Protein AF-A0A973A1K6-F1 (afdb_monomer)

Foldseek 3Di:
DDPAFDEAEPAEAAALEAGNHYEYEPHLEYEENAYHPDHDYAYYQWYWYWFDFPQWTKTDIFGVPFDQQDALVRQGDGLNHRVVVLCVLLVHDQVLFAPPPDDSNRHGQQRGQQIFIGRDNVCSRLQSCSNPSNPDDPVSSVCSSPGRTGGNNVCVVRTPPVVSVLSRLAVVLVVCLVCVLVCLPLPHLQFLVNLLSNCVSYVVLSSLLSLLVSLVVLCVPQPFWLSLLSNLLSLLSSLSSLLVNQDDQPVNLVVHDPVSQVVCVVLVQHSDDGSNVSSVVSNVSSLLSQLVLLLVVADDDQEAFAFPDDQPKKKKKFWAFKFWLFFFPCQFPPNCQSAWGKTWMFGKDFPPHRQKMKMKHFDAALWEKEAEPVVRDIDIGFWQVLLLCLQPPPRDPSLLSLLVCSVRLHCDVSHDPNPDTSSNSSVRRPGYMYMYIGGNFDPQQLRLRSLLNSLRSNQSSCVRRVDHDDPLNSLSNSQSSCSSNVVRGGSCGNCNTQAFATWMWIFGHRSRTDIDIDHFACQLPFCVNQVNQKWKKAQPQNDDLPCLSSQLVSCVSSSVVQLVVLSVVRNVLSVQLRVCRNVVPLLSNALSSQVSQVSLCSSPVSLEDPLRVVVCVVLVVFASHKHRRHNHPGHMIMGRGPGSVSSVVVQVVCVVPPSDPVIHTIDMGGGNHHMDMDID

Secondary structure (DSSP, 8-state):
--TT-EEE-SS-EEES-EESSEEEE-SS-EEES-EE-S-EEE-TTEEEEEEE-SS-EEEEEEETT--TT--GGGT-EETTEEHHHHHHHTT--GGGTS-TT--TTT-STTT---EEEES-GGGGGGGGGGGSGGG--HHHHHHHHHS-EE-HHHHHHH--HHHHHHHHHHHHHHHHHHHHHHHTSTT----HHHHHHHHHTS-HHHHHHHHHHHHHHHHHH-TTSGGGGHHHHHHHHHHHHHHHHT---TTTTTTS-HHHHHHHHHTT--S-S-HHHHHHHHHHHHHHHHHHHHHTTS----S-------TT--EEEEE-EEEEEE-TTTTSTTHHHHH-EEEEEEEEEETTB--EEEEEEEESSSSEEEEETTTTEEEEE-SHHHHHGGGSTT-TTHHHHHHHHHTT-S--TTTS-TT--HHHHHHHHTSEEEEEEEE-S-TT-SS-HHHHHHHHHHHHHHHHTT----HHHHHHHHHHHHHHTT----SHHHHHHHS-SEEEEEE-SSSS--EEEEEE--TTT-TTTTTT-EEEEE-------TTHHHHHHHHHHTT-HHHHHHHHHHHHHHHHHHHHHHHT-HHHHHHHHHHHHHHHHHH-GGG--HHHHHHHHHHGGGEEEEEE-TTSSSSEEEEEESSHHHHHHHHHHHHHS-SSTT-EEE-EEE-S---EEEE-

Radius of gyration: 34.93 Å; Cα contacts (8 Å, |Δi|>4): 1432; chains: 1; bounding box: 78×46×103 Å

pLDDT: mean 91.59, std 6.9, range [56.56, 98.69]

Solvent-accessible surface area (backbone atoms only — not comparable to full-atom values): 34572 Å² total; per-residue (Å²): 105,45,98,69,23,43,79,44,70,55,70,60,49,78,43,60,50,49,30,48,18,43,40,38,39,66,22,54,23,38,40,30,47,44,65,32,81,52,77,45,76,44,61,59,31,35,28,41,39,40,44,38,32,94,78,35,30,38,46,40,76,36,20,72,82,36,51,44,82,35,28,63,94,76,64,20,32,46,39,74,33,49,37,68,57,45,30,51,55,52,75,48,60,68,74,76,33,35,63,88,89,57,51,83,89,62,46,21,51,32,54,26,30,76,27,40,58,40,79,53,67,88,58,54,74,77,55,60,49,66,66,46,44,85,77,50,50,74,65,57,39,50,50,56,72,73,43,58,51,38,14,57,54,55,45,73,73,55,47,32,59,69,60,48,55,51,49,36,44,43,54,54,42,54,53,45,64,78,36,44,71,64,41,52,37,88,91,40,71,64,20,19,67,58,50,37,57,45,45,76,57,47,66,44,54,63,49,52,37,51,53,49,46,44,33,56,55,38,60,78,76,11,82,98,46,75,52,50,52,36,31,25,26,47,36,26,17,50,14,57,22,41,50,74,65,69,54,77,35,79,75,35,54,78,72,37,56,68,70,49,52,54,48,29,48,75,74,74,54,52,74,54,70,58,34,56,62,43,17,53,50,31,33,50,48,15,53,52,49,49,34,49,61,47,39,76,72,38,75,83,67,80,58,70,55,44,59,66,68,56,88,85,41,36,33,43,14,34,20,22,35,23,48,60,60,22,9,80,70,23,38,21,58,64,55,16,32,73,71,12,26,28,32,26,29,28,7,27,17,47,76,87,34,58,35,32,38,30,36,38,37,65,36,84,61,48,35,40,34,45,34,34,64,74,75,74,45,73,52,77,42,68,44,54,66,75,41,65,39,29,70,45,94,82,42,78,62,22,70,61,32,41,43,43,33,65,65,56,70,47,93,44,70,82,51,38,63,96,79,70,48,43,39,57,53,20,53,65,24,72,23,7,43,39,40,38,37,37,56,78,59,69,79,66,34,30,33,35,62,68,46,29,46,43,42,31,47,43,50,39,56,38,42,39,51,70,42,81,75,51,69,62,58,42,51,45,40,37,46,26,47,31,36,66,55,70,67,53,62,44,54,59,34,35,50,16,8,47,40,36,29,31,28,42,37,36,27,56,56,32,80,68,69,58,71,46,78,45,80,47,59,47,53,71,72,23,30,89,67,41,64,41,18,44,46,44,35,36,53,54,38,69,46,71,41,77,61,51,65,60,52,48,47,47,37,54,46,21,37,36,65,69,51,53,55,40,48,52,51,32,31,54,48,14,56,54,41,53,52,24,42,68,69,62,38,62,60,63,32,12,41,46,24,27,49,40,35,54,45,47,37,70,54,37,67,58,30,51,47,73,71,55,51,53,49,50,63,71,48,47,88,37,32,50,20,38,30,61,20,60,77,24,34,32,13,27,33,44,37,27,29,74,36,45,70,36,30,54,52,49,48,56,49,44,72,75,60,45,90,39,98,67,28,44,78,54,60,57,40,62,22,81,54,24,53,44,77,44,82,83

Mean predicted aligned error: 8.94 Å

Nearest PDB structures (foldseek):
  5yys-assembly1_A  TM=7.068E-01  e=2.726E-28  Bacteroides fragilis
  4usk-assembly1_B  TM=8.714E-01  e=7.644E-20  Burkholderia pseudomallei K96243
  4usm-assembly1_B  TM=8.709E-01  e=8.426E-20  Burkholderia pseudomallei K96243
  1vis-assembly1_A  TM=7.663E-01  e=1.845E-15  Methanocaldococcus jannaschii
  1s4e-assembly1_A  TM=7.268E-01  e=9.825E-12  Pyrococcus furiosus

Sequence (680 aa):
ITDTGQIQGTTSLVEGCCIQDTLTLAGDNVVAGLDVTHPMHLPKAICLDVTPGQDRFYVRIYSSQDKLNDRPDQGATFCGIPVLDWLRHCKASGDMVWDSAQTAETQTLWTARLFPAVSAQTVIHTWLWMADPASATAQQIQQWHNAERFSSCEISALADHPAFHARRTQLRSLSVIQSLPELFRNNSDFSANDLIHVIRHTDSAAMISAVLDAARISQDHAQNTLGALILPRILHTLGTALKTCQLDLANMTAQLAPATRDWTRQINLPLAGPVTDWADRACARAFDVAGDVIISGGLEHTKPPKCVLRSDEIIWARAPARFDTGGGWTDTPPYALEHGGCVVNTAVNLNGQAPIQAYLRVIKAPVIRLTSIDLGSRIEITCLADLCDYREATSEYGLAKAALALSGFSPDPRIWPANVTLEAMLTHFGGGIELTTLAAIPKGSGLGTSSIMGAVILSAIQRAFGKTLTQKELFHAVLCLEQLLTTGGGWQDQIGGAVGGVKIVTAEPGLVPSPTIHYLPSDLLEPALNQGCTLLYYTGITRLAKNILAQVVGRYFSRDRQSLATLERIGQTALQIADTLSRKDLKAFGELVGTAWELNKQLDPNSTNPEVEALFERVSPHIYGGKLLGAGGGGFMLMVCKSPAHAQRLKAELDGTPTNDRARFFDYSVSPRGLTVTVC

Structure (mmCIF, N/CA/C/O backbone):
data_AF-A0A973A1K6-F1
#
_entry.id   AF-A0A973A1K6-F1
#
loop_
_atom_site.group_PDB
_atom_site.id
_atom_site.type_symbol
_atom_site.label_atom_id
_atom_site.label_alt_id
_atom_site.label_comp_id
_atom_site.label_asym_id
_atom_site.label_entity_id
_atom_site.label_seq_id
_atom_site.pdbx_PDB_ins_code
_atom_site.Cartn_x
_atom_site.Cartn_y
_atom_site.Cartn_z
_atom_site.occupancy
_atom_site.B_iso_or_equiv
_atom_site.auth_seq_id
_atom_site.auth_comp_id
_atom_site.auth_asym_id
_atom_site.auth_atom_id
_atom_site.pdbx_PDB_model_num
ATOM 1 N N . ILE A 1 1 ? -0.540 0.374 35.612 1.00 80.44 1 ILE A N 1
ATOM 2 C CA . ILE A 1 1 ? 0.131 -0.439 36.653 1.00 80.44 1 ILE A CA 1
ATOM 3 C C . ILE A 1 1 ? 1.616 -0.185 36.460 1.00 80.44 1 ILE A C 1
ATOM 5 O O . ILE A 1 1 ? 2.035 -0.218 35.311 1.00 80.44 1 ILE A O 1
ATOM 9 N N . THR A 1 2 ? 2.360 0.198 37.496 1.00 79.81 2 THR A N 1
ATOM 10 C CA . THR A 1 2 ? 3.822 0.365 37.395 1.00 79.81 2 THR A CA 1
ATOM 11 C C . THR A 1 2 ? 4.516 -0.994 37.483 1.00 79.81 2 THR A C 1
ATOM 13 O O . THR A 1 2 ? 3.871 -1.985 37.809 1.00 79.81 2 THR A O 1
ATOM 16 N N . ASP A 1 3 ? 5.828 -1.049 37.259 1.00 76.31 3 ASP A N 1
ATOM 17 C CA . ASP A 1 3 ? 6.599 -2.306 37.279 1.00 76.31 3 ASP A CA 1
ATOM 18 C C . ASP A 1 3 ? 6.512 -3.074 38.612 1.00 76.31 3 ASP A C 1
ATOM 20 O O . ASP A 1 3 ? 6.679 -4.290 38.651 1.00 76.31 3 ASP A O 1
ATOM 24 N N . THR A 1 4 ? 6.237 -2.367 39.709 1.00 82.88 4 THR A N 1
ATOM 25 C CA . THR A 1 4 ? 6.074 -2.918 41.064 1.00 82.88 4 THR A CA 1
ATOM 26 C C . THR A 1 4 ? 4.620 -3.214 41.436 1.00 82.88 4 THR A C 1
ATOM 28 O O . THR A 1 4 ? 4.368 -3.857 42.451 1.00 82.88 4 THR A O 1
ATOM 31 N N . GLY A 1 5 ? 3.657 -2.728 40.650 1.00 87.31 5 GLY A N 1
ATOM 32 C CA . GLY A 1 5 ? 2.237 -2.876 40.935 1.00 87.31 5 GLY A CA 1
ATOM 33 C C . GLY A 1 5 ? 1.680 -4.201 40.426 1.00 87.31 5 GLY A C 1
ATOM 34 O O . GLY A 1 5 ? 2.059 -4.688 39.362 1.00 87.31 5 GLY A O 1
ATOM 35 N N . GLN A 1 6 ? 0.709 -4.762 41.143 1.00 92.75 6 GLN A N 1
ATOM 36 C CA . GLN A 1 6 ? 0.010 -5.970 40.705 1.00 92.75 6 GLN A CA 1
ATOM 37 C C . GLN A 1 6 ? -1.459 -5.927 41.125 1.00 92.75 6 GLN A C 1
ATOM 39 O O . GLN A 1 6 ? -1.783 -5.507 42.230 1.00 92.75 6 GLN A O 1
ATOM 44 N N . ILE A 1 7 ? -2.353 -6.407 40.258 1.00 92.69 7 ILE A N 1
ATOM 45 C CA . ILE A 1 7 ? -3.748 -6.685 40.614 1.00 92.69 7 ILE A CA 1
ATOM 46 C C . ILE A 1 7 ? -3.916 -8.203 40.693 1.00 92.69 7 ILE A C 1
ATOM 48 O O . ILE A 1 7 ? -3.543 -8.918 39.763 1.00 92.69 7 ILE A O 1
ATOM 52 N N . GLN A 1 8 ? -4.466 -8.694 41.799 1.00 94.06 8 GLN A N 1
ATOM 53 C CA . GLN A 1 8 ? -4.762 -10.109 42.024 1.00 94.06 8 GLN A CA 1
ATOM 54 C C . GLN A 1 8 ? -6.272 -10.290 42.183 1.00 94.06 8 GLN A C 1
ATOM 56 O O . GLN A 1 8 ? -6.887 -9.588 42.979 1.00 94.06 8 GLN A O 1
ATOM 61 N N . GLY A 1 9 ? -6.869 -11.228 41.448 1.00 88.06 9 GLY A N 1
ATOM 62 C CA . GLY A 1 9 ? -8.308 -11.498 41.503 1.00 88.06 9 GLY A CA 1
ATOM 63 C C . GLY A 1 9 ? -8.905 -11.802 40.131 1.00 88.06 9 GLY A C 1
ATOM 64 O O . GLY A 1 9 ? -8.209 -11.792 39.116 1.00 88.06 9 GLY A O 1
ATOM 65 N N . THR A 1 10 ? -10.209 -12.072 40.099 1.00 81.75 10 THR A N 1
ATOM 66 C CA . THR A 1 10 ? -10.991 -12.228 38.860 1.00 81.75 10 THR A CA 1
ATOM 67 C C . THR A 1 10 ? -12.283 -11.412 38.954 1.00 81.75 10 THR A C 1
ATOM 69 O O . THR A 1 10 ? -12.611 -10.910 40.028 1.00 81.75 10 THR A O 1
ATOM 72 N N . THR A 1 11 ? -12.961 -11.201 37.819 1.00 88.56 11 THR A N 1
ATOM 73 C CA . THR A 1 11 ? -14.287 -10.548 37.742 1.00 88.56 11 THR A CA 1
ATOM 74 C C . THR A 1 11 ? -14.397 -9.209 38.484 1.00 88.56 11 THR A C 1
ATOM 76 O O . THR A 1 11 ? -15.298 -9.013 39.285 1.00 88.56 11 THR A O 1
ATOM 79 N N . SER A 1 12 ? -13.479 -8.271 38.242 1.00 93.44 12 SER A N 1
ATOM 80 C CA . SER A 1 12 ? -13.508 -6.941 38.874 1.00 93.44 12 SER A CA 1
ATOM 81 C C . SER A 1 12 ? -13.221 -5.828 37.864 1.00 93.44 12 SER A C 1
ATOM 83 O O . SER A 1 12 ? -12.508 -6.049 36.884 1.00 93.44 12 SER A O 1
ATOM 85 N N . LEU A 1 13 ? -13.764 -4.634 38.106 1.00 93.25 13 LEU A N 1
ATOM 86 C CA . LEU A 1 13 ? -13.545 -3.432 37.298 1.00 93.25 13 LEU A CA 1
ATOM 87 C C . LEU A 1 13 ? -12.577 -2.488 38.021 1.00 93.25 13 LEU A C 1
ATOM 89 O O . LEU A 1 13 ? -12.812 -2.128 39.171 1.00 93.25 13 LEU A O 1
ATOM 93 N N . VAL A 1 14 ? -11.512 -2.056 37.343 1.00 92.62 14 VAL A N 1
ATOM 94 C CA . VAL A 1 14 ? -10.548 -1.076 37.871 1.00 92.62 14 VAL A CA 1
ATOM 95 C C . VAL A 1 14 ? -10.384 0.057 36.866 1.00 92.62 14 VAL A C 1
ATOM 97 O O . VAL A 1 14 ? -10.056 -0.189 35.705 1.00 92.62 14 VAL A O 1
ATOM 100 N N . GLU A 1 15 ? -10.604 1.301 37.293 1.00 90.88 15 GLU A N 1
ATOM 101 C CA . GLU A 1 15 ? -10.645 2.455 36.394 1.00 90.88 15 GLU A CA 1
ATOM 102 C C . GLU A 1 15 ? -10.018 3.719 37.006 1.00 90.88 15 GLU A C 1
ATOM 104 O O . GLU A 1 15 ? -10.277 4.089 38.144 1.00 90.88 15 GLU A O 1
ATOM 109 N N . GLY A 1 16 ? -9.186 4.441 36.246 1.00 89.00 16 GLY A N 1
ATOM 110 C CA . GLY A 1 16 ? -8.599 5.706 36.722 1.00 89.00 16 GLY A CA 1
ATOM 111 C C . GLY A 1 16 ? -7.660 5.563 37.931 1.00 89.00 16 GLY A C 1
ATOM 112 O O . GLY A 1 16 ? -7.422 6.539 38.650 1.00 89.00 16 GLY A O 1
ATOM 113 N N . CYS A 1 17 ? -7.137 4.356 38.151 1.00 91.25 17 CYS A N 1
ATOM 114 C CA . CYS A 1 17 ? -6.250 4.021 39.259 1.00 91.25 17 CYS A CA 1
ATOM 115 C C . CYS A 1 17 ? -4.775 4.000 38.839 1.00 91.25 17 CYS A C 1
ATOM 117 O O . CYS A 1 17 ? -4.440 3.506 37.758 1.00 91.25 17 CYS A O 1
ATOM 119 N N . CYS A 1 18 ? -3.884 4.460 39.720 1.00 90.56 18 CYS A N 1
ATOM 120 C CA . CYS A 1 18 ? -2.451 4.195 39.609 1.00 90.56 18 CYS A CA 1
ATOM 121 C C . CYS A 1 18 ? -2.096 3.059 40.566 1.00 90.56 18 CYS A C 1
ATOM 123 O O . CYS A 1 18 ? -2.250 3.191 41.776 1.00 90.56 18 CYS A O 1
ATOM 125 N N . ILE A 1 19 ? -1.645 1.928 40.030 1.00 91.44 19 ILE A N 1
ATOM 126 C CA . ILE A 1 19 ? -1.308 0.750 40.834 1.00 91.44 19 ILE A CA 1
ATOM 127 C C . ILE A 1 19 ? 0.208 0.659 40.941 1.00 91.44 19 ILE A C 1
ATOM 129 O O . ILE A 1 19 ? 0.847 0.340 39.936 1.00 91.44 19 ILE A O 1
ATOM 133 N N . GLN A 1 20 ? 0.750 0.976 42.118 1.00 91.69 20 GLN A N 1
ATOM 134 C CA . GLN A 1 20 ? 2.184 0.933 42.424 1.00 91.69 20 GLN A CA 1
ATOM 135 C C . GLN A 1 20 ? 2.580 -0.237 43.332 1.00 91.69 20 GLN A C 1
ATOM 137 O O . GLN A 1 20 ? 3.756 -0.594 43.374 1.00 91.69 20 GLN A O 1
ATOM 142 N N . ASP A 1 21 ? 1.603 -0.848 44.002 1.00 92.25 21 ASP A N 1
ATOM 143 C CA . ASP A 1 21 ? 1.754 -2.022 44.865 1.00 92.25 21 ASP A CA 1
ATOM 144 C C . ASP A 1 21 ? 0.585 -3.011 44.638 1.00 92.25 21 ASP A C 1
ATOM 146 O O . ASP A 1 21 ? -0.177 -2.883 43.674 1.00 92.25 21 ASP A O 1
ATOM 150 N N . THR A 1 22 ? 0.446 -4.020 45.494 1.00 94.69 22 THR A N 1
ATOM 151 C CA . THR A 1 22 ? -0.507 -5.124 45.357 1.00 94.69 22 THR A CA 1
ATOM 152 C C . THR A 1 22 ? -1.935 -4.698 45.706 1.00 94.69 22 THR A C 1
ATOM 154 O O . THR A 1 22 ? -2.224 -4.309 46.835 1.00 94.69 22 THR A O 1
ATOM 157 N N . LEU A 1 23 ? -2.857 -4.847 44.756 1.00 95.56 23 LEU A N 1
ATOM 158 C CA . LEU A 1 23 ? -4.300 -4.728 44.958 1.00 95.56 23 LEU A CA 1
ATOM 159 C C . LEU A 1 23 ? -4.957 -6.109 44.829 1.00 95.56 23 LEU A C 1
ATOM 161 O O . LEU A 1 23 ? -5.078 -6.643 43.726 1.00 95.56 23 LEU A O 1
ATOM 165 N N . THR A 1 24 ? -5.400 -6.679 45.947 1.00 96.00 24 THR A N 1
ATOM 166 C CA . THR A 1 24 ? -6.106 -7.965 45.989 1.00 96.00 24 THR A CA 1
ATOM 167 C C . THR A 1 24 ? -7.618 -7.743 46.020 1.00 96.00 24 THR A C 1
ATOM 169 O O . THR A 1 24 ? -8.149 -7.112 46.933 1.00 96.00 24 THR A O 1
ATOM 172 N N . LEU A 1 25 ? -8.313 -8.280 45.020 1.00 96.31 25 LEU A N 1
ATOM 173 C CA . LEU A 1 25 ? -9.755 -8.164 44.819 1.00 96.31 25 LEU A CA 1
ATOM 174 C C . LEU A 1 25 ? -10.391 -9.554 44.926 1.00 96.31 25 LEU A C 1
ATOM 176 O O . LEU A 1 25 ? -10.074 -10.452 44.143 1.00 96.31 25 LEU A O 1
ATOM 180 N N . ALA A 1 26 ? -11.287 -9.741 45.895 1.00 94.56 26 ALA A N 1
ATOM 181 C CA . ALA A 1 26 ? -11.940 -11.029 46.139 1.00 94.56 26 ALA A CA 1
ATOM 182 C C . ALA A 1 26 ? -13.062 -11.373 45.129 1.00 94.56 26 ALA A C 1
ATOM 184 O O . ALA A 1 26 ? -13.631 -12.465 45.198 1.00 94.56 26 ALA A O 1
ATOM 185 N N . GLY A 1 27 ? -13.362 -10.476 44.183 1.00 94.06 27 GLY A N 1
ATOM 186 C CA . GLY A 1 27 ? -14.284 -10.685 43.065 1.00 94.06 27 GLY A CA 1
ATOM 187 C C . GLY A 1 27 ? -15.501 -9.766 43.116 1.00 94.06 27 GLY A C 1
ATOM 188 O O . GLY A 1 27 ? -15.923 -9.326 44.184 1.00 94.06 27 GLY A O 1
ATOM 189 N N . ASP A 1 28 ? -16.074 -9.477 41.950 1.00 93.69 28 ASP A N 1
ATOM 190 C CA . ASP A 1 28 ? -17.207 -8.558 41.762 1.00 93.69 28 ASP A CA 1
ATOM 191 C C . ASP A 1 28 ? -16.933 -7.146 42.325 1.00 93.69 28 ASP A C 1
ATOM 193 O O . ASP A 1 28 ? -17.845 -6.421 42.721 1.00 93.69 28 ASP A O 1
ATOM 197 N N . ASN A 1 29 ? -15.655 -6.754 42.393 1.00 95.81 29 ASN A N 1
ATOM 198 C CA . ASN A 1 29 ? -15.228 -5.464 42.920 1.00 95.81 29 ASN A CA 1
ATOM 199 C C . ASN A 1 29 ? -15.268 -4.372 41.849 1.00 95.81 29 ASN A C 1
ATOM 201 O O . ASN A 1 29 ? -15.011 -4.625 40.670 1.00 95.81 29 ASN A O 1
ATOM 205 N N . VAL A 1 30 ? -15.485 -3.131 42.286 1.00 95.75 30 VAL A N 1
ATOM 206 C CA . VAL A 1 30 ? -15.300 -1.931 41.459 1.00 95.75 30 VAL A CA 1
ATOM 207 C C . VAL A 1 30 ? -14.333 -0.997 42.172 1.00 95.75 30 VAL A C 1
ATOM 209 O O . VAL A 1 30 ? -14.582 -0.620 43.311 1.00 95.75 30 VAL A O 1
ATOM 212 N N . VAL A 1 31 ? -13.233 -0.616 41.526 1.00 95.44 31 VAL A N 1
ATOM 213 C CA . VAL A 1 31 ? -12.258 0.332 42.083 1.00 95.44 31 VAL A CA 1
ATOM 214 C C . VAL A 1 31 ? -12.056 1.487 41.114 1.00 95.44 31 VAL A C 1
ATOM 216 O O . VAL A 1 31 ? -11.665 1.266 39.969 1.00 95.44 31 VAL A O 1
ATOM 219 N N . ALA A 1 32 ? -12.307 2.715 41.568 1.00 95.00 32 ALA A N 1
ATOM 220 C CA . ALA A 1 32 ? -12.207 3.912 40.740 1.00 95.00 32 ALA A CA 1
ATOM 221 C C . ALA A 1 32 ? -11.358 5.011 41.395 1.00 95.00 32 ALA A C 1
ATOM 223 O O . ALA A 1 32 ? -11.506 5.300 42.579 1.00 95.00 32 ALA A O 1
ATOM 224 N N . GLY A 1 33 ? -10.474 5.646 40.619 1.00 92.81 33 GLY A N 1
ATOM 225 C CA . GLY A 1 33 ? -9.795 6.896 41.003 1.00 92.81 33 GLY A CA 1
ATOM 226 C C . GLY A 1 33 ? -8.657 6.790 42.023 1.00 92.81 33 GLY A C 1
ATOM 227 O O . GLY A 1 33 ? -8.113 7.818 42.422 1.00 92.81 33 GLY A O 1
ATOM 228 N N . LEU A 1 34 ? -8.283 5.576 42.423 1.00 93.06 34 LEU A N 1
ATOM 229 C CA . LEU A 1 34 ? -7.384 5.296 43.549 1.00 93.06 34 LEU A CA 1
ATOM 230 C C . LEU A 1 34 ? -5.898 5.152 43.167 1.00 93.06 34 LEU A C 1
ATOM 232 O O . LEU A 1 34 ? -5.564 4.472 42.198 1.00 93.06 34 LEU A O 1
ATOM 236 N N . ASP A 1 35 ? -5.008 5.714 43.980 1.00 92.44 35 ASP A N 1
ATOM 237 C CA . ASP A 1 35 ? -3.567 5.445 43.996 1.00 92.44 35 ASP A CA 1
ATOM 238 C C . ASP A 1 35 ? -3.242 4.343 45.019 1.00 92.44 35 ASP A C 1
ATOM 240 O O . ASP A 1 35 ? -3.376 4.527 46.229 1.00 92.44 35 ASP A O 1
ATOM 244 N N . VAL A 1 36 ? -2.807 3.179 44.534 1.00 92.06 36 VAL A N 1
ATOM 245 C CA . VAL A 1 36 ? -2.403 2.028 45.356 1.00 92.06 36 VAL A CA 1
ATOM 246 C C . VAL A 1 36 ? -0.897 2.091 45.572 1.00 92.06 36 VAL A C 1
ATOM 248 O O . VAL A 1 36 ? -0.130 1.636 44.728 1.00 92.06 36 VAL A O 1
ATOM 251 N N . THR A 1 37 ? -0.484 2.680 46.692 1.00 90.12 37 THR A N 1
ATOM 252 C CA . THR A 1 37 ? 0.931 2.869 47.074 1.00 90.12 37 THR A CA 1
ATOM 253 C C . THR A 1 37 ? 1.438 1.841 48.087 1.00 90.12 37 THR A C 1
ATOM 255 O O . THR A 1 37 ? 2.627 1.825 48.381 1.00 90.12 37 THR A O 1
ATOM 258 N N . HIS A 1 38 ? 0.539 1.022 48.636 1.00 89.56 38 HIS A N 1
ATOM 259 C CA . HIS A 1 38 ? 0.798 -0.025 49.626 1.00 89.56 38 HIS A CA 1
ATOM 260 C C . HIS A 1 38 ? -0.171 -1.194 49.373 1.00 89.56 38 HIS A C 1
ATOM 262 O O . HIS A 1 38 ? -1.203 -0.973 48.724 1.00 89.56 38 HIS A O 1
ATOM 268 N N . PRO A 1 39 ? 0.087 -2.405 49.904 1.00 92.00 39 PRO A N 1
ATOM 269 C CA . PRO A 1 39 ? -0.794 -3.547 49.696 1.00 92.00 39 PRO A CA 1
ATOM 270 C C . PRO A 1 39 ? -2.204 -3.294 50.243 1.00 92.00 39 PRO A C 1
ATOM 272 O O . PRO A 1 39 ? -2.370 -2.897 51.398 1.00 92.00 39 PRO A O 1
ATOM 275 N N . MET A 1 40 ? -3.228 -3.548 49.428 1.00 92.06 40 MET A N 1
ATOM 276 C CA . MET A 1 40 ? -4.634 -3.387 49.805 1.00 92.06 40 MET A CA 1
ATOM 277 C C . MET A 1 40 ? -5.466 -4.602 49.409 1.00 92.06 40 MET A C 1
ATOM 279 O O . MET A 1 40 ? -5.269 -5.187 48.346 1.00 92.06 40 MET A O 1
ATOM 283 N N . HIS A 1 41 ? -6.433 -4.948 50.257 1.00 93.38 41 HIS A N 1
ATOM 284 C CA . HIS A 1 41 ? -7.365 -6.049 50.041 1.00 93.38 41 HIS A CA 1
ATOM 285 C C . HIS A 1 41 ? -8.808 -5.544 50.126 1.00 93.38 41 HIS A C 1
ATOM 287 O O . HIS A 1 41 ? -9.188 -4.935 51.128 1.00 93.38 41 HIS A O 1
ATOM 293 N N . LEU A 1 42 ? -9.616 -5.831 49.103 1.00 94.19 42 LEU A N 1
ATOM 294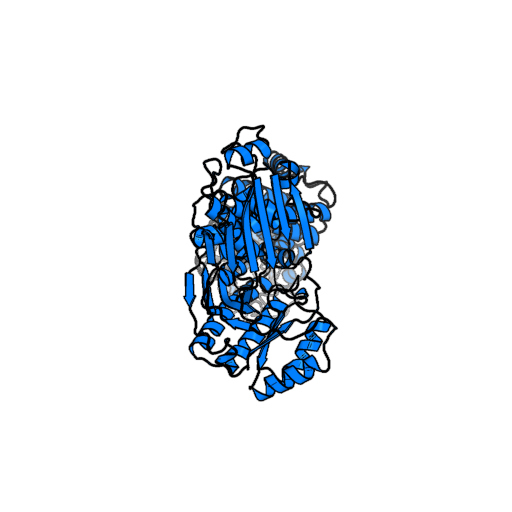 C CA . LEU A 1 42 ? -11.049 -5.537 49.092 1.00 94.19 42 LEU A CA 1
ATOM 295 C C . LEU A 1 42 ? -11.875 -6.832 49.164 1.00 94.19 42 LEU A C 1
ATOM 297 O O . LEU A 1 42 ? -11.688 -7.719 48.323 1.00 94.19 42 LEU A O 1
ATOM 301 N N . PRO A 1 43 ? -12.808 -6.946 50.133 1.00 93.88 43 PRO A N 1
ATOM 302 C CA . PRO A 1 43 ? -13.751 -8.059 50.203 1.00 93.88 43 PRO A CA 1
ATOM 303 C C . PRO A 1 43 ? -14.630 -8.154 48.957 1.00 93.88 43 PRO A C 1
ATOM 305 O O . PRO A 1 43 ? -14.787 -7.182 48.219 1.00 93.88 43 PRO A O 1
ATOM 308 N N . LYS A 1 44 ? -15.237 -9.323 48.737 1.00 94.06 44 LYS A N 1
ATOM 309 C CA . LYS A 1 44 ? -16.071 -9.584 47.559 1.00 94.06 44 LYS A CA 1
ATOM 310 C C . LYS A 1 44 ? -17.202 -8.555 47.452 1.00 94.06 44 LYS A C 1
ATOM 312 O O . LYS A 1 44 ? -17.782 -8.177 48.465 1.00 94.06 44 LYS A O 1
ATOM 317 N N . ALA A 1 45 ? -17.534 -8.152 46.227 1.00 94.88 45 ALA A N 1
ATOM 318 C CA . ALA A 1 45 ? -18.627 -7.242 45.893 1.00 94.88 45 ALA A CA 1
ATOM 319 C C . ALA A 1 45 ? -18.473 -5.795 46.396 1.00 94.88 45 ALA A C 1
ATOM 321 O O . ALA A 1 45 ? -19.365 -4.990 46.143 1.00 94.88 45 ALA A O 1
ATOM 322 N N . ILE A 1 46 ? -17.368 -5.431 47.057 1.00 96.06 46 ILE A N 1
ATOM 323 C CA . ILE A 1 46 ? -17.134 -4.060 47.525 1.00 96.06 46 ILE A CA 1
ATOM 324 C C . ILE A 1 46 ? -16.683 -3.156 46.374 1.00 96.06 46 ILE A C 1
ATOM 326 O O . ILE A 1 46 ? -15.752 -3.473 45.626 1.00 96.06 46 ILE A O 1
ATOM 330 N N . CYS A 1 47 ? -17.335 -2.004 46.289 1.00 96.25 47 CYS A N 1
ATOM 331 C CA . CYS A 1 47 ? -17.001 -0.861 45.462 1.00 96.25 47 CYS A CA 1
ATOM 332 C C . CYS A 1 47 ? -16.204 0.158 46.289 1.00 96.25 47 CYS A C 1
ATOM 334 O O . CYS A 1 47 ? -16.660 0.587 47.349 1.00 96.25 47 CYS A O 1
ATOM 336 N N . LEU A 1 48 ? -15.042 0.571 45.786 1.00 96.31 48 LEU A N 1
ATOM 337 C CA . LEU A 1 48 ? -14.235 1.670 46.306 1.00 96.31 48 LEU A CA 1
ATOM 338 C C . LEU A 1 48 ? -14.079 2.732 45.218 1.00 96.31 48 LEU A C 1
ATOM 340 O O . LEU A 1 48 ? -13.345 2.551 44.249 1.00 96.31 48 LEU A O 1
ATOM 344 N N . ASP A 1 49 ? -14.762 3.852 45.390 1.00 94.94 49 ASP A N 1
ATOM 345 C CA . ASP A 1 49 ? -14.789 4.948 44.431 1.00 94.94 49 ASP A CA 1
ATOM 346 C C . ASP A 1 49 ? -14.236 6.222 45.073 1.00 94.94 49 ASP A C 1
ATOM 348 O O . ASP A 1 49 ? -14.775 6.742 46.053 1.00 94.94 49 ASP A O 1
ATOM 352 N N . VAL A 1 50 ? -13.125 6.698 44.515 1.00 95.25 50 VAL A N 1
ATOM 353 C CA . VAL A 1 50 ? -12.421 7.904 44.935 1.00 95.25 50 VAL A CA 1
ATOM 354 C C . VAL A 1 50 ? -12.709 9.007 43.932 1.00 95.25 50 VAL A C 1
ATOM 356 O O . VAL A 1 50 ? -12.153 9.047 42.832 1.00 95.25 50 VAL A O 1
ATOM 359 N N . THR A 1 51 ? -13.572 9.935 44.329 1.00 94.00 51 THR A N 1
ATOM 360 C CA . THR A 1 51 ? -14.009 11.030 43.464 1.00 94.00 51 THR A CA 1
ATOM 361 C C . THR A 1 51 ? -13.327 12.337 43.886 1.00 94.00 51 THR A C 1
ATOM 363 O O . THR A 1 51 ? -13.455 12.721 45.051 1.00 94.00 51 THR A O 1
ATOM 366 N N . PRO A 1 52 ? -12.597 13.037 42.999 1.00 94.12 52 PRO A N 1
ATOM 367 C CA . PRO A 1 52 ? -12.011 14.331 43.335 1.00 94.12 52 PRO A CA 1
ATOM 368 C C . PRO A 1 52 ? -13.101 15.396 43.509 1.00 94.12 52 PRO A C 1
ATOM 370 O O . PRO A 1 52 ? -14.088 15.410 42.779 1.00 94.12 52 PRO A O 1
ATOM 373 N N . GLY A 1 53 ? -12.911 16.284 44.477 1.00 92.81 53 GLY A N 1
ATOM 374 C CA . GLY A 1 53 ? -13.556 17.592 44.580 1.00 92.81 53 GLY A CA 1
ATOM 375 C C . GLY A 1 53 ? -12.512 18.700 44.407 1.00 92.81 53 GLY A C 1
ATOM 376 O O . GLY A 1 53 ? -11.359 18.423 44.085 1.00 92.81 53 GLY A O 1
ATOM 377 N N . GLN A 1 54 ? -12.896 19.953 44.653 1.00 86.94 54 GLN A N 1
ATOM 378 C CA . GLN A 1 54 ? -12.030 21.115 44.410 1.00 86.94 54 GLN A CA 1
ATOM 379 C C . GLN A 1 54 ? -10.714 21.101 45.220 1.00 86.94 54 GLN A C 1
ATOM 381 O O . GLN A 1 54 ? -9.670 21.504 44.714 1.00 86.94 54 GLN A O 1
ATOM 386 N N . ASP A 1 55 ? -10.755 20.642 46.473 1.00 90.31 55 ASP A N 1
ATOM 387 C CA . ASP A 1 55 ? -9.641 20.659 47.438 1.00 90.31 55 ASP A CA 1
ATOM 388 C C . ASP A 1 55 ? -9.522 19.353 48.253 1.00 90.31 55 ASP A C 1
ATOM 390 O O . ASP A 1 55 ? -8.797 19.285 49.248 1.00 90.31 55 ASP A O 1
ATOM 394 N N . ARG A 1 56 ? -10.261 18.311 47.857 1.00 94.25 56 ARG A N 1
ATOM 395 C CA . ARG A 1 56 ? -10.440 17.068 48.622 1.00 94.25 56 ARG A CA 1
ATOM 396 C C . ARG A 1 56 ? -10.779 15.885 47.719 1.00 94.25 56 ARG A C 1
ATOM 398 O O . ARG A 1 56 ? -11.066 16.050 46.539 1.00 94.25 56 ARG A O 1
ATOM 405 N N . PHE A 1 57 ? -10.814 14.692 48.295 1.00 95.88 57 PHE A N 1
ATOM 406 C CA . PHE A 1 57 ? -11.289 13.462 47.672 1.00 95.88 57 PHE A CA 1
ATOM 407 C C . PHE A 1 57 ? -12.410 12.864 48.514 1.00 95.88 57 PHE A C 1
ATOM 409 O O . PHE A 1 57 ? -12.263 12.707 49.725 1.00 95.88 57 PHE A O 1
ATOM 416 N N . TYR A 1 58 ? -13.513 12.500 47.873 1.00 96.50 58 TYR A N 1
ATOM 417 C CA . TYR A 1 58 ? -14.610 11.778 48.502 1.00 96.50 58 TYR A CA 1
ATOM 418 C C . TYR A 1 58 ? -14.354 10.278 48.399 1.00 96.50 58 TYR A C 1
ATOM 420 O O . TYR A 1 58 ? -14.137 9.763 47.300 1.00 96.50 58 TYR A O 1
ATOM 428 N N . VAL A 1 59 ? -14.378 9.583 49.536 1.00 96.88 59 VAL A N 1
ATOM 429 C CA . VAL A 1 59 ? -14.126 8.140 49.612 1.00 96.88 59 VAL A CA 1
ATOM 430 C C . VAL A 1 59 ? -15.456 7.414 49.749 1.00 96.88 59 VAL A C 1
ATOM 432 O O . VAL A 1 59 ? -16.073 7.412 50.815 1.00 96.88 59 VAL A O 1
ATOM 435 N N . ARG A 1 60 ? -15.910 6.786 48.664 1.00 96.12 60 ARG A N 1
ATOM 436 C CA . ARG A 1 60 ? -17.147 6.007 48.647 1.00 96.12 60 ARG A CA 1
ATOM 437 C C . ARG A 1 60 ? -16.839 4.522 48.740 1.00 96.12 60 ARG A C 1
ATOM 439 O O . ARG A 1 60 ? -16.276 3.952 47.812 1.00 96.12 60 ARG A O 1
ATOM 446 N N . ILE A 1 61 ? -17.227 3.912 49.859 1.00 95.75 61 ILE A N 1
ATOM 447 C CA . ILE A 1 61 ? -17.133 2.468 50.098 1.00 95.75 61 ILE A CA 1
ATOM 448 C C . ILE A 1 61 ? -18.548 1.947 50.290 1.00 95.75 61 ILE A C 1
ATOM 450 O O . ILE A 1 61 ? -19.249 2.414 51.180 1.00 95.75 61 ILE A O 1
ATOM 454 N N . TYR A 1 62 ? -18.972 1.037 49.424 1.00 95.56 62 TYR A N 1
ATOM 455 C CA . TYR A 1 62 ? -20.298 0.419 49.445 1.00 95.56 62 TYR A CA 1
ATOM 456 C C . TYR A 1 62 ? -20.230 -0.937 48.736 1.00 95.56 62 TYR A C 1
ATOM 458 O O . TYR A 1 62 ? -19.223 -1.262 48.116 1.00 95.56 62 TYR A O 1
ATOM 466 N N . SER A 1 63 ? -21.268 -1.757 48.822 1.00 95.00 63 SER A N 1
ATOM 467 C CA . SER A 1 63 ? -21.381 -2.991 48.044 1.00 95.00 63 SER A CA 1
ATOM 468 C C . SER A 1 63 ? -22.021 -2.707 46.688 1.00 95.00 63 SER A C 1
ATOM 470 O O . SER A 1 63 ? -22.957 -1.923 46.584 1.00 95.00 63 SER A O 1
ATOM 472 N N . SER A 1 64 ? -21.591 -3.410 45.646 1.00 90.75 64 SER A N 1
ATOM 473 C CA . SER A 1 64 ? -22.244 -3.436 44.328 1.00 90.75 64 SER A CA 1
ATOM 474 C C . SER A 1 64 ? -23.707 -3.896 44.381 1.00 90.75 64 SER A C 1
ATOM 476 O O . SER A 1 64 ? -24.454 -3.685 43.427 1.00 90.75 64 SER A O 1
ATOM 478 N N . GLN A 1 65 ? -24.124 -4.511 45.490 1.00 90.94 65 GLN A N 1
ATOM 479 C CA . GLN A 1 65 ? -25.505 -4.918 45.745 1.00 90.94 65 GLN A CA 1
ATOM 480 C C . GLN A 1 65 ? -26.336 -3.836 46.448 1.00 90.94 65 GLN A C 1
ATOM 482 O O . GLN A 1 65 ? -27.560 -3.960 46.503 1.00 90.94 65 GLN A O 1
ATOM 487 N N . ASP A 1 66 ? -25.703 -2.780 46.969 1.00 93.31 66 ASP A N 1
ATOM 488 C CA . ASP A 1 66 ? -26.401 -1.710 47.674 1.00 93.31 66 ASP A CA 1
ATOM 489 C C . ASP A 1 66 ? -27.159 -0.824 46.681 1.00 93.31 66 ASP A C 1
ATOM 491 O O . ASP A 1 66 ? -26.596 -0.238 45.752 1.00 93.31 66 ASP A O 1
ATOM 495 N N . LYS A 1 67 ? -28.464 -0.686 46.903 1.00 92.31 67 LYS A N 1
ATOM 496 C CA . LYS A 1 67 ? -29.319 0.207 46.124 1.00 92.31 67 LYS A CA 1
ATOM 497 C C . LYS A 1 67 ? -29.428 1.544 46.835 1.00 92.31 67 LYS A C 1
ATOM 499 O O . LYS A 1 67 ? -30.100 1.666 47.853 1.00 92.31 67 LYS A O 1
ATOM 504 N N . LEU A 1 68 ? -28.793 2.571 46.271 1.00 88.81 68 LEU A N 1
ATOM 505 C CA . LEU A 1 68 ? -28.687 3.873 46.937 1.00 88.81 68 LEU A CA 1
ATOM 506 C C . LEU A 1 68 ? -30.048 4.546 47.208 1.00 88.81 68 LEU A C 1
ATOM 508 O O . LEU A 1 68 ? -30.176 5.300 48.165 1.00 88.81 68 LEU A O 1
ATOM 512 N N . ASN A 1 69 ? -31.074 4.259 46.408 1.00 91.44 69 ASN A N 1
ATOM 513 C CA . ASN A 1 69 ? -32.406 4.845 46.589 1.00 91.44 69 ASN A CA 1
ATOM 514 C C . ASN A 1 69 ? -33.299 4.063 47.564 1.00 91.44 69 ASN A C 1
ATOM 516 O O . ASN A 1 69 ? -34.407 4.515 47.850 1.00 91.44 69 ASN A O 1
ATOM 520 N N . ASP A 1 70 ? -32.848 2.911 48.066 1.00 91.06 70 ASP A N 1
ATOM 521 C CA . ASP A 1 70 ? -33.633 2.133 49.018 1.00 91.06 70 ASP A CA 1
ATOM 522 C C . ASP A 1 70 ? -33.658 2.838 50.380 1.00 91.06 70 ASP A C 1
ATOM 524 O O . ASP A 1 70 ? -32.702 3.505 50.804 1.00 91.06 70 ASP A O 1
ATOM 528 N N . ARG A 1 71 ? -34.779 2.673 51.081 1.00 90.81 71 ARG A N 1
ATOM 529 C CA . ARG A 1 71 ? -34.997 3.244 52.409 1.00 90.81 71 ARG A CA 1
ATOM 530 C C . ARG A 1 71 ? -34.618 2.253 53.514 1.00 90.81 71 ARG A C 1
ATOM 532 O O . ARG A 1 71 ? -34.789 1.043 53.328 1.00 90.81 71 ARG A O 1
ATOM 539 N N . PRO A 1 72 ? -34.175 2.726 54.694 1.00 90.12 72 PRO A N 1
ATOM 540 C CA . PRO A 1 72 ? -33.864 1.852 55.825 1.00 90.12 72 PRO A CA 1
ATOM 541 C C . PRO A 1 72 ? -35.015 0.909 56.214 1.00 90.12 72 PRO A C 1
ATOM 543 O O . PRO A 1 72 ? -34.776 -0.258 56.512 1.00 90.12 72 PRO A O 1
ATOM 546 N N . ASP A 1 73 ? -36.263 1.383 56.158 1.00 87.56 73 ASP A N 1
ATOM 547 C CA . ASP A 1 73 ? -37.472 0.606 56.472 1.00 87.56 73 ASP A CA 1
ATOM 548 C C . ASP A 1 73 ? -37.872 -0.401 55.379 1.00 87.56 73 ASP A C 1
ATOM 550 O O . ASP A 1 73 ? -38.694 -1.282 55.623 1.00 87.56 73 ASP A O 1
ATOM 554 N N . GLN A 1 74 ? -37.263 -0.312 54.196 1.00 87.81 74 GLN A N 1
ATOM 555 C CA . GLN A 1 74 ? -37.463 -1.227 53.068 1.00 87.81 74 GLN A CA 1
ATOM 556 C C . GLN A 1 74 ? -36.313 -2.232 52.904 1.00 87.81 74 GLN A C 1
ATOM 558 O O . GLN A 1 74 ? -36.267 -2.962 51.917 1.00 87.81 74 GLN A O 1
ATOM 563 N N . GLY A 1 75 ? -35.400 -2.300 53.879 1.00 87.75 75 GLY A N 1
ATOM 564 C CA . GLY A 1 75 ? -34.282 -3.243 53.866 1.00 87.75 75 GLY A CA 1
ATOM 565 C C . GLY A 1 75 ? -33.048 -2.747 53.113 1.00 87.75 75 GLY A C 1
ATOM 566 O O . GLY A 1 75 ? -32.279 -3.574 52.631 1.00 87.75 75 GLY A O 1
ATOM 567 N N . ALA A 1 76 ? -32.839 -1.427 53.021 1.00 93.19 76 ALA A N 1
ATOM 568 C CA . ALA A 1 76 ? -31.615 -0.867 52.449 1.00 93.19 76 ALA A CA 1
ATOM 569 C C . ALA A 1 76 ? -30.354 -1.434 53.123 1.00 93.19 76 ALA A C 1
ATOM 571 O O . ALA A 1 76 ? -30.265 -1.504 54.356 1.00 93.19 76 ALA A O 1
ATOM 572 N N . THR A 1 77 ? -29.358 -1.792 52.314 1.00 95.56 77 THR A N 1
ATOM 573 C CA . THR A 1 77 ? -28.067 -2.317 52.771 1.00 95.56 77 THR A CA 1
ATOM 574 C C . THR A 1 77 ? -26.935 -1.343 52.483 1.00 95.56 77 THR A C 1
ATOM 576 O O . THR A 1 77 ? -26.941 -0.669 51.461 1.00 95.56 77 THR A O 1
ATOM 579 N N . PHE A 1 78 ? -25.949 -1.281 53.372 1.00 95.88 78 PHE A N 1
ATOM 580 C CA . PHE A 1 78 ? -24.696 -0.566 53.185 1.00 95.88 78 PHE A CA 1
ATOM 581 C C . PHE A 1 78 ? -23.523 -1.508 53.461 1.00 95.88 78 PHE A C 1
ATOM 583 O O . PHE A 1 78 ? -23.474 -2.167 54.502 1.00 95.88 78 PHE A O 1
ATOM 590 N N . CYS A 1 79 ? -22.612 -1.616 52.496 1.00 94.81 79 CYS A N 1
ATOM 591 C CA . CYS A 1 79 ? -21.580 -2.650 52.431 1.00 94.81 79 CYS A CA 1
ATOM 592 C C . CYS A 1 79 ? -22.164 -4.075 52.527 1.00 94.81 79 CYS A C 1
ATOM 594 O O . CYS A 1 79 ? -21.545 -4.964 53.103 1.00 94.81 79 CYS A O 1
ATOM 596 N N . GLY A 1 80 ? -23.369 -4.301 51.981 1.00 92.81 80 GLY A N 1
ATOM 597 C CA . GLY A 1 80 ? -24.048 -5.604 52.025 1.00 92.81 80 GLY A CA 1
ATOM 598 C C . GLY A 1 80 ? -24.663 -5.976 53.383 1.00 92.81 80 GLY A C 1
ATOM 599 O O . GLY A 1 80 ? -25.147 -7.093 53.549 1.00 92.81 80 GLY A O 1
ATOM 600 N N . ILE A 1 81 ? -24.669 -5.054 54.349 1.00 94.25 81 ILE A N 1
ATOM 601 C CA . ILE A 1 81 ? -25.256 -5.223 55.686 1.00 94.25 81 ILE A CA 1
ATOM 602 C C . ILE A 1 81 ? -26.478 -4.301 55.789 1.00 94.25 81 ILE A C 1
ATOM 604 O O . ILE A 1 81 ? -26.388 -3.176 55.304 1.00 94.25 81 ILE A O 1
ATOM 608 N N . PRO A 1 82 ? -27.608 -4.686 56.416 1.00 95.25 82 PRO A N 1
ATOM 609 C CA . PRO A 1 82 ? -28.714 -3.755 56.654 1.00 95.25 82 PRO A CA 1
ATOM 610 C C . PRO A 1 82 ? -28.210 -2.436 57.258 1.00 95.25 82 PRO A C 1
ATOM 612 O O . PRO A 1 82 ? -27.469 -2.447 58.240 1.00 95.25 82 PRO A O 1
ATOM 615 N N . VAL A 1 83 ? -28.575 -1.289 56.678 1.00 94.75 83 VAL A N 1
ATOM 616 C CA . VAL A 1 83 ? -27.942 0.007 57.003 1.00 94.75 83 VAL A CA 1
ATOM 617 C C . VAL A 1 83 ? -28.047 0.364 58.490 1.00 94.75 83 VAL A C 1
ATOM 619 O O . VAL A 1 83 ? -27.105 0.895 59.077 1.00 94.75 83 VAL A O 1
ATOM 622 N N . LEU A 1 84 ? -29.160 0.009 59.137 1.00 93.44 84 LEU A N 1
ATOM 623 C CA . LEU A 1 84 ? -29.348 0.221 60.574 1.00 93.44 84 LEU A CA 1
ATOM 624 C C . LEU A 1 84 ? -28.398 -0.645 61.413 1.00 93.44 84 LEU A C 1
ATOM 626 O O . LEU A 1 84 ? -27.945 -0.218 62.472 1.00 93.44 84 LEU A O 1
ATOM 630 N N . ASP A 1 85 ? -28.054 -1.840 60.940 1.00 95.56 85 ASP A N 1
ATOM 631 C CA . ASP A 1 85 ? -27.097 -2.729 61.599 1.00 95.56 85 ASP A CA 1
ATOM 632 C C . ASP A 1 85 ? -25.682 -2.198 61.412 1.00 95.56 85 ASP A C 1
ATOM 634 O O . ASP A 1 85 ? -24.913 -2.168 62.371 1.00 95.56 85 ASP A O 1
ATOM 638 N N . TRP A 1 86 ? -25.355 -1.706 60.215 1.00 96.56 86 TRP A N 1
ATOM 639 C CA . TRP A 1 86 ? -24.082 -1.038 59.950 1.00 96.56 86 TRP A CA 1
ATOM 640 C C . TRP A 1 86 ? -23.876 0.157 60.899 1.00 96.56 86 TRP A C 1
ATOM 642 O O . TRP A 1 86 ? -22.852 0.242 61.578 1.00 96.56 86 TRP A O 1
ATOM 652 N N . LEU A 1 87 ? -24.888 1.023 61.056 1.00 95.94 87 LEU A N 1
ATOM 653 C CA . LEU A 1 87 ? -24.842 2.153 61.996 1.00 95.94 87 LEU A CA 1
ATOM 654 C C . LEU A 1 87 ? -24.669 1.697 63.452 1.00 95.94 87 LEU A C 1
ATOM 656 O O . LEU A 1 87 ? -23.890 2.301 64.192 1.00 95.94 87 LEU A O 1
ATOM 660 N N . ARG A 1 88 ? -25.327 0.601 63.859 1.00 95.50 88 ARG A N 1
ATOM 661 C CA . ARG A 1 88 ? -25.152 0.017 65.200 1.00 95.50 88 ARG A CA 1
ATOM 662 C C . ARG A 1 88 ? -23.713 -0.438 65.452 1.00 95.50 88 ARG A C 1
ATOM 664 O O . ARG A 1 88 ? -23.189 -0.144 66.527 1.00 95.50 88 ARG A O 1
ATOM 671 N N . HIS A 1 89 ? -23.057 -1.086 64.486 1.00 96.06 89 HIS A N 1
ATOM 672 C CA . HIS A 1 89 ? -21.637 -1.458 64.602 1.00 96.06 89 HIS A CA 1
ATOM 673 C C . HIS A 1 89 ? -20.741 -0.221 64.759 1.00 96.06 89 HIS A C 1
ATOM 675 O O . HIS A 1 89 ? -19.836 -0.206 65.592 1.00 96.06 89 HIS A O 1
ATOM 681 N N . CYS A 1 90 ? -21.068 0.862 64.052 1.00 95.50 90 CYS A N 1
ATOM 682 C CA . CYS A 1 90 ? -20.378 2.148 64.150 1.00 95.50 90 CYS A CA 1
ATOM 683 C C . CYS A 1 90 ? -20.789 2.994 65.369 1.00 95.50 90 CYS A C 1
ATOM 685 O O . CYS A 1 90 ? -20.311 4.119 65.517 1.00 95.50 90 CYS A O 1
ATOM 687 N N . LYS A 1 91 ? -21.661 2.492 66.257 1.00 95.56 91 LYS A N 1
ATOM 688 C CA . LYS A 1 91 ? -22.213 3.241 67.405 1.00 95.56 91 LYS A CA 1
ATOM 689 C C . LYS A 1 91 ? -22.801 4.599 66.992 1.00 95.56 91 LYS A C 1
ATOM 691 O O . LYS A 1 91 ? -22.603 5.600 67.676 1.00 95.56 91 LYS A O 1
ATOM 696 N N . ALA A 1 92 ? -23.481 4.623 65.851 1.00 93.88 92 ALA A N 1
ATOM 697 C CA . ALA A 1 92 ? -24.080 5.805 65.251 1.00 93.88 92 ALA A CA 1
ATOM 698 C C . ALA A 1 92 ? -25.607 5.693 65.236 1.00 93.88 92 ALA A C 1
ATOM 700 O O . ALA A 1 92 ? -26.164 4.599 65.120 1.00 93.88 92 ALA A O 1
ATOM 701 N N . SER A 1 93 ? -26.282 6.831 65.333 1.00 90.62 93 SER A N 1
ATOM 702 C CA . SER A 1 93 ? -27.733 6.952 65.192 1.00 90.62 93 SER A CA 1
ATOM 703 C C . SER A 1 93 ? -28.093 7.624 63.863 1.00 90.62 93 SER A C 1
ATOM 705 O O . SER A 1 93 ? -27.245 8.224 63.202 1.00 90.62 93 SER A O 1
ATOM 707 N N . GLY A 1 94 ? -29.348 7.483 63.426 1.00 88.06 94 GLY A N 1
ATOM 708 C CA . GLY A 1 94 ? -29.785 7.981 62.116 1.00 88.06 94 GLY A CA 1
ATOM 709 C C . GLY A 1 94 ? -29.636 9.498 61.946 1.00 88.06 94 GLY A C 1
ATOM 710 O O . GLY A 1 94 ? -29.266 9.958 60.873 1.00 88.06 94 GLY A O 1
ATOM 711 N N . ASP A 1 95 ? -29.823 10.270 63.013 1.00 88.00 95 ASP A N 1
ATOM 712 C CA . ASP A 1 95 ? -29.626 11.726 63.062 1.00 88.00 95 ASP A CA 1
ATOM 713 C C . ASP A 1 95 ? -28.164 12.163 62.845 1.00 88.00 95 ASP A C 1
ATOM 715 O O . ASP A 1 95 ? -27.908 13.324 62.541 1.00 88.00 95 ASP A O 1
ATOM 719 N N . MET A 1 96 ? -27.195 11.243 62.948 1.00 91.00 96 MET A N 1
ATOM 720 C CA . MET A 1 96 ? -25.790 11.524 62.619 1.00 91.00 96 MET A CA 1
ATOM 721 C C . MET A 1 96 ? -25.484 11.458 61.117 1.00 91.00 96 MET A C 1
ATOM 723 O O . MET A 1 96 ? -24.404 11.888 60.697 1.00 91.00 96 MET A O 1
ATOM 727 N N . VAL A 1 97 ? -26.376 10.862 60.319 1.00 92.94 97 VAL A N 1
ATOM 728 C CA . VAL A 1 97 ? -26.153 10.617 58.883 1.00 92.94 97 VAL A CA 1
ATOM 729 C C . VAL A 1 97 ? -27.256 11.193 57.997 1.00 92.94 97 VAL A C 1
ATOM 731 O O . VAL A 1 97 ? -26.966 11.558 56.862 1.00 92.94 97 VAL A O 1
ATOM 734 N N . TRP A 1 98 ? -28.482 11.332 58.494 1.00 93.06 98 TRP A N 1
ATOM 735 C CA . TRP A 1 98 ? -29.579 12.006 57.801 1.00 93.06 98 TRP A CA 1
ATOM 736 C C . TRP A 1 98 ? -29.887 13.348 58.453 1.00 93.06 98 TRP A C 1
ATOM 738 O O . TRP A 1 98 ? -29.785 13.502 59.669 1.00 93.06 98 TRP A O 1
ATOM 748 N N . ASP A 1 99 ? -30.284 14.321 57.637 1.00 84.75 99 ASP A N 1
ATOM 749 C CA . ASP A 1 99 ? -30.685 15.630 58.142 1.00 84.75 99 ASP A CA 1
ATOM 750 C C . ASP A 1 99 ? -32.019 15.503 58.891 1.00 84.75 99 ASP A C 1
ATOM 752 O O . ASP A 1 99 ? -32.980 14.916 58.393 1.00 84.75 99 ASP A O 1
ATOM 756 N N . SER A 1 100 ? -32.091 16.092 60.084 1.00 77.94 100 SER A N 1
ATOM 757 C CA . SER A 1 100 ? -33.308 16.192 60.895 1.00 77.94 100 SER A CA 1
ATOM 758 C C . SER A 1 100 ? -34.514 16.800 60.161 1.00 77.94 100 SER A C 1
ATOM 760 O O . SER A 1 100 ? -35.652 16.536 60.543 1.00 77.94 100 SER A O 1
ATOM 762 N N . ALA A 1 101 ? -34.285 17.591 59.106 1.00 78.12 101 ALA A N 1
ATOM 763 C CA . ALA A 1 101 ? -35.334 18.164 58.266 1.00 78.12 101 ALA A CA 1
ATOM 764 C C . ALA A 1 101 ? -35.916 17.179 57.227 1.00 78.12 101 ALA A C 1
ATOM 766 O O . ALA A 1 101 ? -36.927 17.487 56.592 1.00 78.12 101 ALA A O 1
ATOM 767 N N . GLN A 1 102 ? -35.295 16.012 57.021 1.00 81.31 102 GLN A N 1
ATOM 768 C CA . GLN A 1 102 ? -35.744 15.005 56.055 1.00 81.31 102 GLN A CA 1
ATOM 769 C C . GLN A 1 102 ? -36.899 14.159 56.605 1.00 81.31 102 GLN A C 1
ATOM 771 O O . GLN A 1 102 ? -36.936 13.800 57.782 1.00 81.31 102 GLN A O 1
ATOM 776 N N . THR A 1 103 ? -37.842 13.800 55.731 1.00 82.06 103 THR A N 1
ATOM 777 C CA . THR A 1 103 ? -38.925 12.866 56.058 1.00 82.06 103 THR A CA 1
ATOM 778 C C . THR A 1 103 ? -38.437 11.426 55.906 1.00 82.06 103 THR A C 1
ATOM 780 O O . THR A 1 103 ? -37.474 11.156 55.191 1.00 82.06 103 THR A O 1
ATOM 783 N N . ALA A 1 104 ? -39.138 10.464 56.513 1.00 78.19 104 ALA A N 1
ATOM 784 C CA . ALA A 1 104 ? -38.822 9.039 56.352 1.00 78.19 104 ALA A CA 1
ATOM 785 C C . ALA A 1 104 ? -38.813 8.580 54.876 1.00 78.19 104 ALA A C 1
ATOM 787 O O . ALA A 1 104 ? -38.158 7.604 54.533 1.00 78.19 104 ALA A O 1
ATOM 788 N N . GLU A 1 105 ? -39.517 9.295 53.992 1.00 79.94 105 GLU A N 1
ATOM 789 C CA . GLU A 1 105 ? -39.560 9.005 52.556 1.00 79.94 105 GLU A CA 1
ATOM 790 C C . GLU A 1 105 ? -38.324 9.490 51.792 1.00 79.94 105 GLU A C 1
ATOM 792 O O . GLU A 1 105 ? -38.027 8.955 50.727 1.00 79.94 105 GLU A O 1
ATOM 797 N N . THR A 1 106 ? -37.596 10.476 52.324 1.00 84.62 106 THR A N 1
ATOM 798 C CA . THR A 1 106 ? -36.389 11.040 51.699 1.00 84.62 106 THR A CA 1
ATOM 799 C C . THR A 1 106 ? -35.091 10.566 52.356 1.00 84.62 106 THR A C 1
ATOM 801 O O . THR A 1 106 ? -34.004 10.832 51.834 1.00 84.62 106 THR A O 1
ATOM 804 N N . GLN A 1 107 ? -35.187 9.813 53.456 1.00 90.31 107 GLN A N 1
ATOM 805 C CA . GLN A 1 107 ? -34.068 9.119 54.093 1.00 90.31 107 GLN A CA 1
ATOM 806 C C . GLN A 1 107 ? -33.726 7.840 53.324 1.00 90.31 107 GLN A C 1
ATOM 808 O O . GLN A 1 107 ? -34.351 6.794 53.481 1.00 90.31 107 GLN A O 1
ATOM 813 N N . THR A 1 108 ? -32.711 7.936 52.473 1.00 93.81 108 THR A N 1
ATOM 814 C CA . THR A 1 108 ? -32.177 6.836 51.658 1.00 93.81 108 THR A CA 1
ATOM 815 C C . THR A 1 108 ? -30.657 6.819 51.787 1.00 93.81 108 THR A C 1
ATOM 817 O O . THR A 1 108 ? -30.065 7.746 52.348 1.00 93.81 108 THR A O 1
ATOM 820 N N . LEU A 1 109 ? -29.984 5.799 51.260 1.00 91.38 109 LEU A N 1
ATOM 821 C CA . LEU A 1 109 ? -28.515 5.798 51.195 1.00 91.38 109 LEU A CA 1
ATOM 822 C C . LEU A 1 109 ? -27.965 6.905 50.283 1.00 91.38 109 LEU A C 1
ATOM 824 O O . LEU A 1 109 ? -26.866 7.406 50.511 1.00 91.38 109 LEU A O 1
ATOM 828 N N . TRP A 1 110 ? -28.739 7.330 49.283 1.00 94.00 110 TRP A N 1
ATOM 829 C CA . TRP A 1 110 ? -28.408 8.430 48.382 1.00 94.00 110 TRP A CA 1
ATOM 830 C C . TRP A 1 110 ? -28.236 9.749 49.141 1.00 94.00 110 TRP A C 1
ATOM 832 O O . TRP A 1 110 ? -27.348 10.536 48.810 1.00 94.00 110 TRP A O 1
ATOM 842 N N . THR A 1 111 ? -29.042 9.962 50.184 1.00 94.50 111 THR A N 1
ATOM 843 C CA . THR A 1 111 ? -29.054 11.176 51.014 1.00 94.50 111 THR A CA 1
ATOM 844 C C . THR A 1 111 ? -28.308 11.032 52.345 1.00 94.50 111 THR A C 1
ATOM 846 O O . THR A 1 111 ? -28.111 12.033 53.030 1.00 94.50 111 THR A O 1
ATOM 849 N N . ALA A 1 112 ? -27.848 9.830 52.704 1.00 94.81 112 ALA A N 1
ATOM 850 C CA . ALA A 1 112 ? -27.115 9.572 53.943 1.00 94.81 112 ALA A CA 1
ATOM 851 C C . ALA A 1 112 ? -25.656 10.058 53.864 1.00 94.81 112 ALA A C 1
ATOM 853 O O . ALA A 1 112 ? -24.902 9.626 52.991 1.00 94.81 112 ALA A O 1
ATOM 854 N N . ARG A 1 113 ? -25.218 10.895 54.811 1.00 96.19 113 ARG A N 1
ATOM 855 C CA . ARG A 1 113 ? -23.837 11.397 54.943 1.00 96.19 113 ARG A CA 1
ATOM 856 C C . ARG A 1 113 ? -22.880 10.351 55.522 1.00 96.19 113 ARG A C 1
ATOM 858 O O . ARG A 1 113 ? -22.399 10.471 56.649 1.00 96.19 113 ARG A O 1
ATOM 865 N N . LEU A 1 114 ? -22.621 9.309 54.737 1.00 95.50 114 LEU A N 1
ATOM 866 C CA . LEU A 1 114 ? -21.804 8.153 55.121 1.00 95.50 114 LEU A CA 1
ATOM 867 C C . LEU A 1 114 ? -20.335 8.277 54.698 1.00 95.50 114 LEU A C 1
ATOM 869 O O . LEU A 1 114 ? -19.464 7.662 55.319 1.00 95.50 114 LEU A O 1
ATOM 873 N N . PHE A 1 115 ? -20.056 9.053 53.650 1.00 96.94 115 PHE A N 1
ATOM 874 C CA . PHE A 1 115 ? -18.793 8.991 52.919 1.00 96.94 115 PHE A CA 1
ATOM 875 C C . PHE A 1 115 ? -17.819 10.081 53.377 1.00 96.94 115 PHE A C 1
ATOM 877 O O . PHE A 1 115 ? -18.128 11.264 53.216 1.00 96.94 115 PHE A O 1
ATOM 884 N N . PRO A 1 116 ? -16.654 9.725 53.945 1.00 97.06 116 PRO A N 1
ATOM 885 C CA . PRO A 1 116 ? -15.684 10.707 54.411 1.00 97.06 116 PRO A CA 1
ATOM 886 C C . PRO A 1 116 ? -15.005 11.438 53.245 1.00 97.06 116 PRO A C 1
ATOM 888 O O . PRO A 1 116 ? -14.759 10.864 52.179 1.00 97.06 116 PRO A O 1
ATOM 891 N N . ALA A 1 117 ? -14.656 12.703 53.475 1.00 96.38 117 ALA A N 1
ATOM 892 C CA . ALA A 1 117 ? -13.761 13.464 52.615 1.00 96.38 117 ALA A CA 1
ATOM 893 C C . ALA A 1 117 ? -12.339 13.508 53.198 1.00 96.38 117 ALA A C 1
ATOM 895 O O . ALA A 1 117 ? -12.148 13.647 54.406 1.00 96.38 117 ALA A O 1
ATOM 896 N N . VAL A 1 118 ? -11.329 13.402 52.334 1.00 95.31 118 VAL A N 1
ATOM 897 C CA . VAL A 1 118 ? -9.907 13.440 52.710 1.00 95.31 118 VAL A CA 1
ATOM 898 C C . VAL A 1 118 ? -9.129 14.427 51.846 1.00 95.31 118 VAL A C 1
ATOM 900 O O . VAL A 1 118 ? -9.453 14.626 50.682 1.00 95.31 118 VAL A O 1
ATOM 903 N N . SER A 1 119 ? -8.064 15.021 52.381 1.00 92.50 119 SER A N 1
ATOM 904 C CA . SER A 1 119 ? -7.221 15.971 51.636 1.00 92.50 119 SER A CA 1
ATOM 905 C C . SER A 1 119 ? -6.187 15.305 50.719 1.00 92.50 119 SER A C 1
ATOM 907 O O . SER A 1 119 ? -5.648 15.955 49.828 1.00 92.50 119 SER A O 1
ATOM 909 N N . ALA A 1 120 ? -5.896 14.012 50.911 1.00 91.38 120 ALA A N 1
ATOM 910 C CA . ALA A 1 120 ? -4.883 13.287 50.145 1.00 91.38 120 ALA A CA 1
ATOM 911 C C . ALA A 1 120 ? -5.269 11.821 49.908 1.00 91.38 120 ALA A C 1
ATOM 913 O O . ALA A 1 120 ? -5.857 11.175 50.773 1.00 91.38 120 ALA A O 1
ATOM 914 N N . GLN A 1 121 ? -4.867 11.261 48.761 1.00 89.12 121 GLN A N 1
ATOM 915 C CA . GLN A 1 121 ? -5.142 9.854 48.446 1.00 89.12 121 GLN A CA 1
ATOM 916 C C . GLN A 1 121 ? -4.395 8.862 49.348 1.00 89.12 121 GLN A C 1
ATOM 918 O O . GLN A 1 121 ? -4.882 7.763 49.606 1.00 89.12 121 GLN A O 1
ATOM 923 N N . THR A 1 122 ? -3.237 9.257 49.880 1.00 86.88 122 THR A N 1
ATOM 924 C CA . THR A 1 122 ? -2.388 8.398 50.720 1.00 86.88 122 THR A CA 1
ATOM 925 C C . THR A 1 122 ? -3.083 7.918 51.991 1.00 86.88 122 THR A C 1
ATOM 927 O O . THR A 1 122 ? -2.704 6.878 52.521 1.00 86.88 122 THR A O 1
ATOM 930 N N . VAL A 1 123 ? -4.121 8.617 52.462 1.00 90.12 123 VAL A N 1
ATOM 931 C CA . VAL A 1 123 ? -4.875 8.241 53.667 1.00 90.12 123 VAL A CA 1
ATOM 932 C C . VAL A 1 123 ? -6.153 7.453 53.372 1.00 90.12 123 VAL A C 1
ATOM 934 O O . VAL A 1 123 ? -6.837 7.065 54.305 1.00 90.12 123 VAL A O 1
ATOM 937 N N . ILE A 1 124 ? -6.494 7.164 52.111 1.00 91.19 124 ILE A N 1
ATOM 938 C CA . ILE A 1 124 ? -7.753 6.473 51.765 1.00 91.19 124 ILE A CA 1
ATOM 939 C C . ILE A 1 124 ? -7.817 5.060 52.359 1.00 91.19 124 ILE A C 1
ATOM 941 O O . ILE A 1 124 ? -8.879 4.615 52.795 1.00 91.19 124 ILE A O 1
ATOM 945 N N . HIS A 1 125 ? -6.671 4.380 52.445 1.00 89.06 125 HIS A N 1
ATOM 946 C CA . HIS A 1 125 ? -6.567 3.033 53.007 1.00 89.06 125 HIS A CA 1
ATOM 947 C C . HIS A 1 125 ? -7.065 2.939 54.464 1.00 89.06 125 HIS A C 1
ATOM 949 O O . HIS A 1 125 ? -7.477 1.866 54.903 1.00 89.06 125 HIS A O 1
ATOM 955 N N . THR A 1 126 ? -7.077 4.049 55.216 1.00 91.31 126 THR A N 1
ATOM 956 C CA . THR A 1 126 ? -7.540 4.064 56.612 1.00 91.31 126 THR A CA 1
ATOM 957 C C . THR A 1 126 ? -9.052 3.888 56.741 1.00 91.31 126 THR A C 1
ATOM 959 O O . THR A 1 126 ? -9.521 3.587 57.835 1.00 91.31 126 THR A O 1
ATOM 962 N N . TRP A 1 127 ? -9.809 4.018 55.645 1.00 94.69 127 TRP A N 1
ATOM 963 C CA . TRP A 1 127 ? -11.269 3.890 55.612 1.00 94.69 127 TRP A CA 1
ATOM 964 C C . TRP A 1 127 ? -11.764 2.505 55.181 1.00 94.69 127 TRP A C 1
ATOM 966 O O . TRP A 1 127 ? -12.956 2.230 55.280 1.00 94.69 127 TRP A O 1
ATOM 976 N N . LEU A 1 128 ? -10.875 1.600 54.749 1.00 93.56 128 LEU A N 1
ATOM 977 C CA . LEU A 1 128 ? -11.263 0.286 54.208 1.00 93.56 128 LEU A CA 1
ATOM 978 C C . LEU A 1 128 ? -12.018 -0.606 55.202 1.00 93.56 128 LEU A C 1
ATOM 980 O O . LEU A 1 128 ? -12.782 -1.473 54.782 1.00 93.56 128 LEU A O 1
ATOM 984 N N . TRP A 1 129 ? -11.864 -0.365 56.507 1.00 94.81 129 TRP A N 1
ATOM 985 C CA . TRP A 1 129 ? -12.627 -1.062 57.546 1.00 94.81 129 TRP A CA 1
ATOM 986 C C . TRP A 1 129 ? -14.144 -0.870 57.396 1.00 94.81 129 TRP A C 1
ATOM 988 O O . TRP A 1 129 ? -14.898 -1.711 57.862 1.0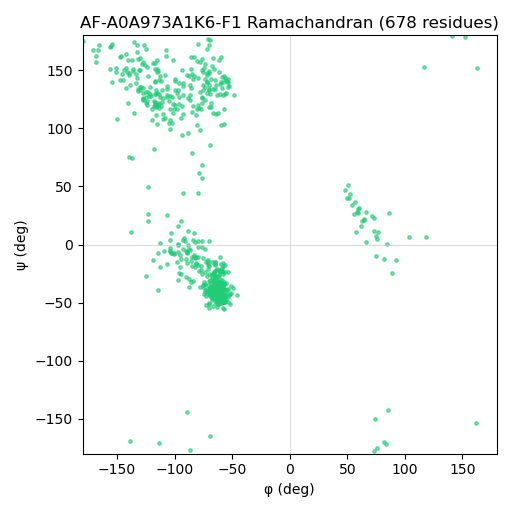0 94.81 129 TRP A O 1
ATOM 998 N N . MET A 1 130 ? -14.616 0.189 56.720 1.00 95.88 130 MET A N 1
ATOM 999 C CA . MET A 1 130 ? -16.051 0.431 56.500 1.00 95.88 130 MET A CA 1
ATOM 1000 C C . MET A 1 130 ? -16.742 -0.704 55.725 1.00 95.88 130 MET A C 1
ATOM 1002 O O . MET A 1 130 ? -17.961 -0.852 55.822 1.00 95.88 130 MET A O 1
ATOM 1006 N N . ALA A 1 131 ? -15.977 -1.504 54.972 1.00 94.81 131 ALA A N 1
ATOM 1007 C CA . ALA A 1 131 ? -16.465 -2.704 54.296 1.00 94.81 131 ALA A CA 1
ATOM 1008 C C . ALA A 1 131 ? -16.787 -3.863 55.262 1.00 94.81 131 ALA A C 1
ATOM 1010 O O . ALA A 1 131 ? -17.555 -4.749 54.906 1.00 94.81 131 ALA A O 1
ATOM 1011 N N . ASP A 1 132 ? -16.217 -3.851 56.470 1.00 94.19 132 ASP A N 1
ATOM 1012 C CA . ASP A 1 132 ? -16.478 -4.805 57.549 1.00 94.19 132 ASP A CA 1
ATOM 1013 C C . ASP A 1 132 ? -16.536 -4.058 58.899 1.00 94.19 132 ASP A C 1
ATOM 1015 O O . ASP A 1 132 ? -15.594 -4.088 59.697 1.00 94.19 132 ASP A O 1
ATOM 1019 N N . PRO A 1 133 ? -17.639 -3.341 59.182 1.00 94.50 133 PRO A N 1
ATOM 1020 C CA . PRO A 1 133 ? -17.745 -2.510 60.380 1.00 94.50 133 PRO A CA 1
ATOM 1021 C C . PRO A 1 133 ? -17.715 -3.328 61.681 1.00 94.50 133 PRO A C 1
ATOM 1023 O O . PRO A 1 133 ? -17.490 -2.765 62.749 1.00 94.50 133 PRO A O 1
ATOM 1026 N N . ALA A 1 134 ? -17.934 -4.647 61.621 1.00 92.94 134 ALA A N 1
ATOM 1027 C CA . ALA A 1 134 ? -17.914 -5.515 62.793 1.00 92.94 134 ALA A CA 1
ATOM 1028 C C . ALA A 1 134 ? -16.499 -5.738 63.347 1.00 92.94 134 ALA A C 1
ATOM 1030 O O . ALA A 1 134 ? -16.348 -5.958 64.550 1.00 92.94 134 ALA A O 1
ATOM 1031 N N . SER A 1 135 ? -15.466 -5.639 62.505 1.00 93.31 135 SER A N 1
ATOM 1032 C CA . SER A 1 135 ? -14.059 -5.725 62.919 1.00 93.31 135 SER A CA 1
ATOM 1033 C C . SER A 1 135 ? -13.422 -4.360 63.222 1.00 93.31 135 SER A C 1
ATOM 1035 O O . SER A 1 135 ? -12.236 -4.286 63.556 1.00 93.31 135 SER A O 1
ATOM 1037 N N . ALA A 1 136 ? -14.200 -3.273 63.157 1.00 94.12 136 ALA A N 1
ATOM 1038 C CA . ALA A 1 136 ? -13.717 -1.914 63.359 1.00 94.12 136 ALA A CA 1
ATOM 1039 C C . ALA A 1 136 ? -13.202 -1.667 64.787 1.00 94.12 136 ALA A C 1
ATOM 1041 O O . ALA A 1 136 ? -13.854 -1.965 65.790 1.00 94.12 136 ALA A O 1
ATOM 1042 N N . THR A 1 137 ? -12.039 -1.029 64.893 1.00 96.44 137 THR A N 1
ATOM 1043 C CA . THR A 1 137 ? -11.499 -0.577 66.180 1.00 96.44 137 THR A CA 1
ATOM 1044 C C . THR A 1 137 ? -12.258 0.645 66.704 1.00 96.44 137 THR A C 1
ATOM 1046 O O . THR A 1 137 ? -12.795 1.453 65.944 1.00 96.44 137 THR A O 1
ATOM 1049 N N . ALA A 1 138 ? -12.236 0.855 68.025 1.00 94.81 138 ALA A N 1
ATOM 1050 C CA . ALA A 1 138 ? -12.829 2.052 68.630 1.00 94.81 138 ALA A CA 1
ATOM 1051 C C . ALA A 1 138 ? -12.234 3.358 68.066 1.00 94.81 138 ALA A C 1
ATOM 1053 O O . ALA A 1 138 ? -12.944 4.352 67.933 1.00 94.81 138 ALA A O 1
ATOM 1054 N N . GLN A 1 139 ? -10.948 3.344 67.696 1.00 95.75 139 GLN A N 1
ATOM 1055 C CA . GLN A 1 139 ? -10.271 4.487 67.086 1.00 95.75 139 GLN A CA 1
ATOM 1056 C C . GLN A 1 139 ? -10.805 4.789 65.680 1.00 95.75 139 GLN A C 1
ATOM 1058 O O . GLN A 1 139 ? -11.070 5.948 65.381 1.00 95.75 139 GLN A O 1
ATOM 1063 N N . GLN A 1 140 ? -11.004 3.769 64.840 1.00 96.31 140 GLN A N 1
ATOM 1064 C CA . GLN A 1 140 ? -11.566 3.921 63.492 1.00 96.31 140 GLN A CA 1
ATOM 1065 C C . GLN A 1 140 ? -12.998 4.463 63.524 1.00 96.31 140 GLN A C 1
ATOM 1067 O O . GLN A 1 140 ? -13.328 5.398 62.795 1.00 96.31 140 GLN A O 1
ATOM 1072 N N . ILE A 1 141 ? -13.824 3.938 64.433 1.00 95.75 141 ILE A N 1
ATOM 1073 C CA . ILE A 1 141 ? -15.187 4.434 64.651 1.00 95.75 141 ILE A CA 1
ATOM 1074 C C . ILE A 1 141 ? -15.151 5.908 65.078 1.00 95.75 141 ILE A C 1
ATOM 1076 O O . ILE A 1 141 ? -15.861 6.736 64.510 1.00 95.75 141 ILE A O 1
ATOM 1080 N N . GLN A 1 142 ? -14.288 6.270 66.034 1.00 96.00 142 GLN A N 1
ATOM 1081 C CA . GLN A 1 142 ? -14.157 7.657 66.485 1.00 96.00 142 GLN A CA 1
ATOM 1082 C C . GLN A 1 142 ? -13.651 8.593 65.376 1.00 96.00 142 GLN A C 1
ATOM 1084 O O . GLN A 1 142 ? -14.114 9.729 65.272 1.00 96.00 142 GLN A O 1
ATOM 1089 N N . GLN A 1 143 ? -12.719 8.128 64.542 1.00 95.56 143 GLN A N 1
ATOM 1090 C CA . GLN A 1 143 ? -12.244 8.872 63.375 1.00 95.56 143 GLN A CA 1
ATOM 1091 C C . GLN A 1 143 ? -13.380 9.136 62.390 1.00 95.56 143 GLN A C 1
ATOM 1093 O O . GLN A 1 143 ? -13.502 10.257 61.906 1.00 95.56 143 GLN A O 1
ATOM 1098 N N . TRP A 1 144 ? -14.240 8.148 62.139 1.00 96.50 144 TRP A N 1
ATOM 1099 C CA . TRP A 1 144 ? -15.405 8.327 61.278 1.00 96.50 144 TRP A CA 1
ATOM 1100 C C . TRP A 1 144 ? -16.407 9.316 61.849 1.00 96.50 144 TRP A C 1
ATOM 1102 O O . TRP A 1 144 ? -16.875 10.167 61.101 1.00 96.50 144 TRP A O 1
ATOM 1112 N N . HIS A 1 145 ? -16.695 9.261 63.154 1.00 95.75 145 HIS A N 1
ATOM 1113 C CA . HIS A 1 145 ? -17.555 10.239 63.839 1.00 95.75 145 HIS A CA 1
ATOM 1114 C C . HIS A 1 145 ? -17.073 11.679 63.694 1.00 95.75 145 HIS A C 1
ATOM 1116 O O . HIS A 1 145 ? -17.892 12.578 63.528 1.00 95.75 145 HIS A O 1
ATOM 1122 N N . ASN A 1 146 ? -15.759 11.885 63.728 1.00 95.56 146 ASN A N 1
ATOM 1123 C CA . ASN A 1 146 ? -15.151 13.211 63.655 1.00 95.56 146 ASN A CA 1
ATOM 1124 C C . ASN A 1 146 ? -14.850 13.671 62.219 1.00 95.56 146 ASN A C 1
ATOM 1126 O O . ASN A 1 146 ? -14.395 14.799 62.030 1.00 95.56 146 ASN A O 1
ATOM 1130 N N . ALA A 1 147 ? -15.034 12.806 61.220 1.00 95.44 147 ALA A N 1
ATOM 1131 C CA . ALA A 1 147 ? -14.747 13.135 59.834 1.00 95.44 147 ALA A CA 1
ATOM 1132 C C . ALA A 1 147 ? -15.825 14.040 59.235 1.00 95.44 147 ALA A C 1
ATOM 1134 O O . ALA A 1 147 ? -17.010 13.928 59.546 1.00 95.44 147 ALA A O 1
ATOM 1135 N N . GLU A 1 148 ? -15.414 14.894 58.304 1.00 95.50 148 GLU A N 1
ATOM 1136 C CA . GLU A 1 148 ? -16.348 15.563 57.408 1.00 95.50 148 GLU A CA 1
ATOM 1137 C C . GLU A 1 148 ? -16.911 14.518 56.432 1.00 95.50 148 GLU A C 1
ATOM 1139 O O . GLU A 1 148 ? -16.153 13.873 55.699 1.00 95.50 148 GLU A O 1
ATOM 1144 N N . ARG A 1 149 ? -18.232 14.305 56.457 1.00 96.06 149 ARG A N 1
ATOM 1145 C CA . ARG A 1 149 ? -18.911 13.263 55.675 1.00 96.06 149 ARG A CA 1
ATOM 1146 C C . ARG A 1 149 ? -19.990 13.845 54.778 1.00 96.06 149 ARG A C 1
ATOM 1148 O O . ARG A 1 149 ? -20.708 14.761 55.170 1.00 96.06 149 ARG A O 1
ATOM 1155 N N . PHE A 1 150 ? -20.141 13.233 53.613 1.00 96.50 150 PHE A N 1
ATOM 1156 C CA . PHE A 1 150 ? -21.061 13.646 52.564 1.00 96.50 150 PHE A CA 1
ATOM 1157 C C . PHE A 1 150 ? -21.933 12.480 52.118 1.00 96.50 150 PHE A C 1
ATOM 1159 O O . PHE A 1 150 ? -21.584 11.306 52.272 1.00 96.50 150 PHE A O 1
ATOM 1166 N N . SER A 1 151 ? -23.095 12.815 51.577 1.00 95.94 151 SER A N 1
ATOM 1167 C CA . SER A 1 151 ? -23.989 11.874 50.910 1.00 95.94 151 SER A CA 1
ATOM 1168 C C . SER A 1 151 ? -23.619 11.687 49.443 1.00 95.94 151 SER A C 1
ATOM 1170 O O . SER A 1 151 ? -22.935 12.525 48.854 1.00 95.94 151 SER A O 1
ATOM 1172 N N . SER A 1 152 ? -24.088 10.603 48.815 1.00 94.94 152 SER A N 1
ATOM 1173 C CA . SER A 1 152 ? -23.880 10.420 47.368 1.00 94.94 152 SER A CA 1
ATOM 1174 C C . SER A 1 152 ? -24.521 11.548 46.552 1.00 94.94 152 SER A C 1
ATOM 1176 O O . SER A 1 152 ? -23.943 11.978 45.556 1.00 94.94 152 SER A O 1
ATOM 1178 N N . CYS A 1 153 ? -25.659 12.078 47.010 1.00 94.94 153 CYS A N 1
ATOM 1179 C CA . CYS A 1 153 ? -26.311 13.242 46.419 1.00 94.94 153 CYS A CA 1
ATOM 1180 C C . CYS A 1 153 ? -25.418 14.490 46.445 1.00 94.94 153 CYS A C 1
ATOM 1182 O O . CYS A 1 153 ? -25.268 15.162 45.427 1.00 94.94 153 CYS A O 1
ATOM 1184 N N . GLU A 1 154 ? -24.815 14.798 47.595 1.00 95.38 154 GLU A N 1
ATOM 1185 C CA . GLU A 1 154 ? -23.917 15.951 47.735 1.00 95.38 154 GLU A CA 1
ATOM 1186 C C . GLU A 1 154 ? -22.640 15.760 46.917 1.00 95.38 154 GLU A C 1
ATOM 1188 O O . GLU A 1 154 ? -22.233 16.666 46.194 1.00 95.38 154 GLU A O 1
ATOM 1193 N N . ILE A 1 155 ? -22.043 14.565 46.963 1.00 95.69 155 ILE A N 1
ATOM 1194 C CA . ILE A 1 155 ? -20.845 14.240 46.179 1.00 95.69 155 ILE A CA 1
ATOM 1195 C C . ILE A 1 155 ? -21.128 14.403 44.687 1.00 95.69 155 ILE A C 1
ATOM 1197 O O . ILE A 1 155 ? -20.317 14.993 43.984 1.00 95.69 155 ILE A O 1
ATOM 1201 N N . SER A 1 156 ? -22.286 13.955 44.196 1.00 93.69 156 SER A N 1
ATOM 1202 C CA . SER A 1 156 ? -22.656 14.124 42.787 1.00 93.69 156 SER A CA 1
ATOM 1203 C C . SER A 1 156 ? -22.755 15.591 42.352 1.00 93.69 156 SER A C 1
ATOM 1205 O O . SER A 1 156 ? -22.616 15.864 41.164 1.00 93.69 156 SER A O 1
ATOM 1207 N N . ALA A 1 157 ? -23.016 16.520 43.275 1.00 94.25 157 ALA A N 1
ATOM 1208 C CA . ALA A 1 157 ? -23.061 17.954 42.990 1.00 94.25 157 ALA A CA 1
ATOM 1209 C C . ALA A 1 157 ? -21.695 18.644 43.165 1.00 94.25 157 ALA A C 1
ATOM 1211 O O . ALA A 1 157 ? -21.434 19.654 42.517 1.00 94.25 157 ALA A O 1
ATOM 1212 N N . LEU A 1 158 ? -20.838 18.115 44.045 1.00 95.62 158 LEU A N 1
ATOM 1213 C CA . LEU A 1 158 ? -19.554 18.713 44.432 1.00 95.62 158 LEU A CA 1
ATOM 1214 C C . LEU A 1 158 ? -18.331 18.066 43.761 1.00 95.62 158 LEU A C 1
ATOM 1216 O O . LEU A 1 158 ? -17.208 18.539 43.949 1.00 95.62 158 LEU A O 1
ATOM 1220 N N . ALA A 1 159 ? -18.517 16.965 43.035 1.00 94.25 159 ALA A N 1
ATOM 1221 C CA . ALA A 1 159 ? -17.449 16.260 42.344 1.00 94.25 159 ALA A CA 1
ATOM 1222 C C . ALA A 1 159 ? -16.856 17.098 41.201 1.00 94.25 159 ALA A C 1
ATOM 1224 O O . ALA A 1 159 ? -17.564 17.628 40.345 1.00 94.25 159 ALA A O 1
ATOM 1225 N N . ASP A 1 160 ? -15.528 17.136 41.134 1.00 94.06 160 ASP A N 1
ATOM 1226 C CA . ASP A 1 160 ? -14.776 17.698 40.019 1.00 94.06 160 ASP A CA 1
ATOM 1227 C C . ASP A 1 160 ? -14.610 16.633 38.923 1.00 94.06 160 ASP A C 1
ATOM 1229 O O . ASP A 1 160 ? -13.583 15.959 38.781 1.00 94.06 160 ASP A O 1
ATOM 1233 N N . HIS A 1 161 ? -15.675 16.435 38.144 1.00 89.62 161 HIS A N 1
ATOM 1234 C CA . HIS A 1 161 ? -15.649 15.517 37.007 1.00 89.62 161 HIS A CA 1
ATOM 1235 C C . HIS A 1 161 ? -14.540 15.850 35.986 1.00 89.62 161 HIS A C 1
ATOM 1237 O O . HIS A 1 161 ? -13.859 14.913 35.550 1.00 89.62 161 HIS A O 1
ATOM 1243 N N . PRO A 1 162 ? -14.291 17.127 35.615 1.00 89.62 162 PRO A N 1
ATOM 1244 C CA . PRO A 1 162 ? -13.145 17.492 34.783 1.00 89.62 162 PRO A CA 1
ATOM 1245 C C . PRO A 1 162 ? -11.802 16.989 35.327 1.00 89.62 162 PRO A C 1
ATOM 1247 O O . PRO A 1 162 ? -11.030 16.404 34.562 1.00 89.62 162 PRO A O 1
ATOM 1250 N N . ALA A 1 163 ? -11.535 17.131 36.629 1.00 87.94 163 ALA A N 1
ATOM 1251 C CA . ALA A 1 163 ? -10.304 16.631 37.243 1.00 87.94 163 ALA A CA 1
ATOM 1252 C C . ALA A 1 163 ? -10.189 15.102 37.157 1.00 87.94 163 ALA A C 1
ATOM 1254 O O . ALA A 1 163 ? -9.120 14.574 36.835 1.00 87.94 163 ALA A O 1
ATOM 1255 N N . PHE A 1 164 ? -11.288 14.370 37.374 1.00 87.88 164 PHE A N 1
ATOM 1256 C CA . PHE A 1 164 ? -11.295 12.911 37.223 1.00 87.88 164 PHE A CA 1
ATOM 1257 C C . PHE A 1 164 ? -10.994 12.478 35.778 1.00 87.88 164 PHE A C 1
ATOM 1259 O O . PHE A 1 164 ? -10.175 11.581 35.545 1.00 87.88 164 PHE A O 1
ATOM 1266 N N . HIS A 1 165 ? -11.602 13.140 34.789 1.00 85.81 165 HIS A N 1
ATOM 1267 C CA . HIS A 1 165 ? -11.330 12.881 33.373 1.00 85.81 165 HIS A CA 1
ATOM 1268 C C . HIS A 1 165 ? -9.885 13.224 32.982 1.00 85.81 165 HIS A C 1
ATOM 1270 O O . HIS A 1 165 ? -9.237 12.434 32.286 1.00 85.81 165 HIS A O 1
ATOM 1276 N N . ALA A 1 166 ? -9.352 14.350 33.461 1.00 83.62 166 ALA A N 1
ATOM 1277 C CA . ALA A 1 166 ? -7.963 14.743 33.234 1.00 83.62 166 ALA A CA 1
ATOM 1278 C C . ALA A 1 166 ? -6.992 13.691 33.790 1.00 83.62 166 ALA A C 1
ATOM 1280 O O . ALA A 1 166 ? -6.107 13.218 33.073 1.00 83.62 166 ALA A O 1
ATOM 1281 N N . ARG A 1 167 ? -7.229 13.224 35.021 1.00 86.00 167 ARG A N 1
ATOM 1282 C CA . ARG A 1 167 ? -6.443 12.159 35.657 1.00 86.00 167 ARG A CA 1
ATOM 1283 C C . ARG A 1 167 ? -6.459 10.861 34.854 1.00 86.00 167 ARG A C 1
ATOM 1285 O O . ARG A 1 167 ? -5.404 10.289 34.584 1.00 86.00 167 ARG A O 1
ATOM 1292 N N . ARG A 1 168 ? -7.640 10.384 34.449 1.00 86.06 168 ARG A N 1
ATOM 1293 C CA . ARG A 1 168 ? -7.759 9.174 33.614 1.00 86.06 168 ARG A CA 1
ATOM 1294 C C . ARG A 1 168 ? -6.931 9.289 32.341 1.00 86.06 168 ARG A C 1
ATOM 1296 O O . ARG A 1 168 ? -6.282 8.327 31.932 1.00 86.06 168 ARG A O 1
ATOM 1303 N N . THR A 1 169 ? -6.951 10.468 31.736 1.00 81.62 169 THR A N 1
ATOM 1304 C CA . THR A 1 169 ? -6.233 10.723 30.494 1.00 81.62 169 THR A CA 1
ATOM 1305 C C . THR A 1 169 ? -4.721 10.758 30.714 1.00 81.62 169 THR A C 1
ATOM 1307 O O . THR A 1 169 ? -3.981 10.135 29.952 1.00 81.62 169 THR A O 1
ATOM 1310 N N . GLN A 1 170 ? -4.256 11.361 31.810 1.00 81.06 170 GLN A N 1
ATOM 1311 C CA . GLN A 1 170 ? -2.849 11.341 32.216 1.00 81.06 170 GLN A CA 1
ATOM 1312 C C . GLN A 1 170 ? -2.335 9.911 32.451 1.00 81.06 170 GLN A C 1
ATOM 1314 O O . GLN A 1 170 ? -1.300 9.529 31.906 1.00 81.06 170 GLN A O 1
ATOM 1319 N N . LEU A 1 171 ? -3.070 9.087 33.208 1.00 83.12 171 LEU A N 1
ATOM 1320 C CA . LEU A 1 171 ? -2.670 7.703 33.498 1.00 83.12 171 LEU A CA 1
ATOM 1321 C C . LEU A 1 171 ? -2.630 6.834 32.238 1.00 83.12 171 LEU A C 1
ATOM 1323 O O . LEU A 1 171 ? -1.674 6.085 32.030 1.00 83.12 171 LEU A O 1
ATOM 1327 N N . ARG A 1 172 ? -3.637 6.965 31.364 1.00 81.25 172 ARG A N 1
ATOM 1328 C CA . ARG A 1 172 ? -3.655 6.274 30.067 1.00 81.25 172 ARG A CA 1
ATOM 1329 C C . ARG A 1 172 ? -2.422 6.622 29.243 1.00 81.25 172 ARG A C 1
ATOM 1331 O O . ARG A 1 172 ? -1.846 5.763 28.589 1.00 81.25 172 ARG A O 1
ATOM 1338 N N . SER A 1 173 ? -2.005 7.872 29.305 1.00 77.25 173 SER A N 1
ATOM 1339 C CA . SER A 1 173 ? -0.886 8.365 28.524 1.00 77.25 173 SER A CA 1
ATOM 1340 C C . SER A 1 173 ? 0.467 7.888 29.021 1.00 77.25 173 SER A C 1
ATOM 1342 O O . SER A 1 173 ? 1.307 7.515 28.209 1.00 77.25 173 SER A O 1
ATOM 1344 N N . LEU A 1 174 ? 0.662 7.815 30.339 1.00 78.56 174 LEU A N 1
ATOM 1345 C CA . LEU A 1 174 ? 1.840 7.164 30.918 1.00 78.56 174 LEU A CA 1
ATOM 1346 C C . LEU A 1 174 ? 1.917 5.693 30.490 1.00 78.56 174 LEU A C 1
ATOM 1348 O O . LEU A 1 174 ? 2.978 5.225 30.082 1.00 78.56 174 LEU A O 1
ATOM 1352 N N . SER A 1 175 ? 0.777 4.994 30.490 1.00 80.56 175 SER A N 1
ATOM 1353 C CA . SER A 1 175 ? 0.698 3.617 29.991 1.00 80.56 175 SER A CA 1
ATOM 1354 C C . SER A 1 175 ? 1.049 3.513 28.502 1.00 80.56 175 SER A C 1
ATOM 1356 O O . SER A 1 175 ? 1.696 2.546 28.105 1.00 80.56 175 SER A O 1
ATOM 1358 N N . VAL A 1 176 ? 0.650 4.494 27.679 1.00 83.06 176 VAL A N 1
ATOM 1359 C CA . VAL A 1 176 ? 1.028 4.565 26.257 1.00 83.06 176 VAL A CA 1
ATOM 1360 C C . VAL A 1 176 ? 2.534 4.752 26.108 1.00 83.06 176 VAL A C 1
ATOM 1362 O O . VAL A 1 176 ? 3.137 3.976 25.376 1.00 83.06 176 VAL A O 1
ATOM 1365 N N . ILE A 1 177 ? 3.147 5.702 26.830 1.00 80.56 177 ILE A N 1
ATOM 1366 C CA . ILE A 1 177 ? 4.604 5.951 26.800 1.00 80.56 177 ILE A CA 1
ATOM 1367 C C . ILE A 1 177 ? 5.379 4.663 27.088 1.00 80.56 177 ILE A C 1
ATOM 1369 O O . ILE A 1 177 ? 6.276 4.293 26.334 1.00 80.56 177 ILE A O 1
ATOM 1373 N N . GLN A 1 178 ? 5.000 3.957 28.154 1.00 80.44 178 GLN A N 1
ATOM 1374 C CA . GLN A 1 178 ? 5.650 2.709 28.565 1.00 80.44 178 GLN A CA 1
ATOM 1375 C C . GLN A 1 178 ? 5.471 1.576 27.545 1.00 80.44 178 GLN A C 1
ATOM 1377 O O . GLN A 1 178 ? 6.287 0.662 27.490 1.00 80.44 178 GLN A O 1
ATOM 1382 N N . SER A 1 179 ? 4.431 1.652 26.713 1.00 87.19 179 SER A N 1
ATOM 1383 C CA . SER A 1 179 ? 4.085 0.624 25.728 1.00 87.19 179 SER A CA 1
ATOM 1384 C C . SER A 1 179 ? 4.454 1.007 24.292 1.00 87.19 179 SER A C 1
ATOM 1386 O O . SER A 1 179 ? 4.136 0.251 23.378 1.00 87.19 179 SER A O 1
ATOM 1388 N N . LEU A 1 180 ? 5.111 2.151 24.046 1.00 87.62 180 LEU A N 1
ATOM 1389 C CA . LEU A 1 180 ? 5.409 2.625 22.684 1.00 87.62 180 LEU A CA 1
ATOM 1390 C C . LEU A 1 180 ? 6.114 1.578 21.800 1.00 87.62 180 LEU A C 1
ATOM 1392 O O . LEU A 1 180 ? 5.687 1.423 20.654 1.00 87.62 180 LEU A O 1
ATOM 1396 N N . PRO A 1 181 ? 7.120 0.814 22.283 1.00 84.62 181 PRO A N 1
ATOM 1397 C CA . PRO A 1 181 ? 7.744 -0.228 21.469 1.00 84.62 181 PRO A CA 1
ATOM 1398 C C . PRO A 1 181 ? 6.749 -1.291 20.986 1.00 84.62 181 PRO A C 1
ATOM 1400 O O . PRO A 1 181 ? 6.815 -1.709 19.834 1.00 84.62 181 PRO A O 1
ATOM 1403 N N . GLU A 1 182 ? 5.796 -1.687 21.835 1.00 87.12 182 GLU A N 1
ATOM 1404 C CA . GLU A 1 182 ? 4.732 -2.644 21.506 1.00 87.12 182 GLU A CA 1
ATOM 1405 C C . GLU A 1 182 ? 3.708 -2.039 20.545 1.00 87.12 182 GLU A C 1
ATOM 1407 O O . GLU A 1 182 ? 3.304 -2.668 19.567 1.00 87.12 182 GLU A O 1
ATOM 1412 N N . LEU A 1 183 ? 3.328 -0.783 20.791 1.00 91.31 183 LEU A N 1
ATOM 1413 C CA . LEU A 1 183 ? 2.336 -0.065 19.999 1.00 91.31 183 LEU A CA 1
ATOM 1414 C C . LEU A 1 183 ? 2.802 0.186 18.562 1.00 91.31 183 LEU A C 1
ATOM 1416 O O . LEU A 1 183 ? 1.959 0.285 17.676 1.00 91.31 183 LEU A O 1
ATOM 1420 N N . PHE A 1 184 ? 4.105 0.242 18.291 1.00 91.50 184 PHE A N 1
ATOM 1421 C CA . PHE A 1 184 ? 4.626 0.431 16.934 1.00 91.50 184 PHE A CA 1
ATOM 1422 C C . PHE A 1 184 ? 5.048 -0.856 16.212 1.00 91.50 184 PHE A C 1
ATOM 1424 O O . PHE A 1 184 ? 5.406 -0.787 15.033 1.00 91.50 184 PHE A O 1
ATOM 1431 N N . ARG A 1 185 ? 4.936 -2.034 16.844 1.00 88.56 185 ARG A N 1
ATOM 1432 C CA . ARG A 1 185 ? 5.157 -3.331 16.170 1.00 88.56 185 ARG A CA 1
ATOM 1433 C C . ARG A 1 185 ? 4.240 -3.494 14.967 1.00 88.56 185 ARG A C 1
ATOM 1435 O O . ARG A 1 185 ? 3.084 -3.085 15.029 1.00 88.56 185 ARG A O 1
ATOM 1442 N N . ASN A 1 186 ? 4.714 -4.137 13.902 1.00 84.06 186 ASN A N 1
ATOM 1443 C CA . ASN A 1 186 ? 4.010 -4.228 12.613 1.00 84.06 186 ASN A CA 1
ATOM 1444 C C . ASN A 1 186 ? 2.536 -4.668 12.734 1.00 84.06 186 ASN A C 1
ATOM 1446 O O . ASN A 1 186 ? 1.677 -4.092 12.085 1.00 84.06 186 ASN A O 1
ATOM 1450 N N . ASN A 1 187 ? 2.201 -5.589 13.635 1.00 83.69 187 ASN A N 1
ATOM 1451 C CA . ASN A 1 187 ? 0.830 -6.075 13.839 1.00 83.69 187 ASN A CA 1
ATOM 1452 C C . ASN A 1 187 ? -0.072 -5.189 14.728 1.00 83.69 187 ASN A C 1
ATOM 1454 O O . ASN A 1 187 ? -1.201 -5.573 15.010 1.00 83.69 187 ASN A O 1
ATOM 1458 N N . SER A 1 188 ? 0.413 -4.045 15.211 1.00 90.44 188 SER A N 1
ATOM 1459 C CA . SER A 1 188 ? -0.366 -3.117 16.037 1.00 90.44 188 SER A CA 1
ATOM 1460 C C . SER A 1 188 ? -1.177 -2.133 15.192 1.00 90.44 188 SER A C 1
ATOM 1462 O O . SER A 1 188 ? -0.631 -1.497 14.285 1.00 90.44 188 SER A O 1
ATOM 1464 N N . ASP A 1 189 ? -2.428 -1.899 15.592 1.00 91.12 189 ASP A N 1
ATOM 1465 C CA . ASP A 1 189 ? -3.346 -0.919 14.994 1.00 91.12 189 ASP A CA 1
ATOM 1466 C C . ASP A 1 189 ? -3.171 0.514 15.525 1.00 91.12 189 ASP A C 1
ATOM 1468 O O . ASP A 1 189 ? -3.944 1.403 15.163 1.00 91.12 189 ASP A O 1
ATOM 1472 N N . PHE A 1 190 ? -2.177 0.767 16.388 1.00 93.44 190 PHE A N 1
ATOM 1473 C CA . PHE A 1 190 ? -1.919 2.112 16.908 1.00 93.44 190 PHE A CA 1
ATOM 1474 C C . PHE A 1 190 ? -1.667 3.098 15.761 1.00 93.44 190 PHE A C 1
ATOM 1476 O O . PHE A 1 190 ? -0.696 2.958 15.003 1.00 93.44 190 PHE A O 1
ATOM 1483 N N . SER A 1 191 ? -2.567 4.075 15.649 1.00 95.44 191 SER A N 1
ATOM 1484 C CA . SER A 1 191 ? -2.670 4.989 14.514 1.00 95.44 191 SER A CA 1
ATOM 1485 C C . SER A 1 191 ? -2.194 6.401 14.826 1.00 95.44 191 SER A C 1
ATOM 1487 O O . SER A 1 191 ? -2.048 6.803 15.983 1.00 95.44 191 SER A O 1
ATOM 1489 N N . ALA A 1 192 ? -2.024 7.205 13.776 1.00 96.00 192 ALA A N 1
ATOM 1490 C CA . ALA A 1 192 ? -1.753 8.631 13.931 1.00 96.00 192 ALA A CA 1
ATOM 1491 C C . ALA A 1 192 ? -2.878 9.345 14.698 1.00 96.00 192 ALA A C 1
ATOM 1493 O O . ALA A 1 192 ? -2.591 10.242 15.483 1.00 96.00 192 ALA A O 1
ATOM 1494 N N . ASN A 1 193 ? -4.138 8.922 14.543 1.00 94.19 193 ASN A N 1
ATOM 1495 C CA . ASN A 1 193 ? -5.266 9.478 15.299 1.00 94.19 193 ASN A CA 1
ATOM 1496 C C . ASN A 1 193 ? -5.193 9.133 16.791 1.00 94.19 193 ASN A C 1
ATOM 1498 O O . ASN A 1 193 ? -5.485 9.989 17.628 1.00 94.19 193 ASN A O 1
ATOM 1502 N N . ASP A 1 194 ? -4.761 7.915 17.129 1.00 91.50 194 ASP A N 1
ATOM 1503 C CA . ASP A 1 194 ? -4.535 7.527 18.523 1.00 91.50 194 ASP A CA 1
ATOM 1504 C C . ASP A 1 194 ? -3.395 8.362 19.127 1.00 91.50 194 ASP A C 1
ATOM 1506 O O . ASP A 1 194 ? -3.537 8.900 20.226 1.00 91.50 194 ASP A O 1
ATOM 1510 N N . LEU A 1 195 ? -2.305 8.568 18.377 1.00 92.81 195 LEU A N 1
ATOM 1511 C CA . LEU A 1 195 ? -1.197 9.426 18.802 1.00 92.81 195 LEU A CA 1
ATOM 1512 C C . LEU A 1 195 ? -1.611 10.902 18.940 1.00 92.81 195 LEU A C 1
ATOM 1514 O O . LEU A 1 195 ? -1.232 11.541 19.917 1.00 92.81 195 LEU A O 1
ATOM 1518 N N . ILE A 1 196 ? -2.421 11.445 18.022 1.00 92.62 196 ILE A N 1
ATOM 1519 C CA . ILE A 1 196 ? -2.991 12.804 18.120 1.00 92.62 196 ILE A CA 1
ATOM 1520 C C . ILE A 1 196 ? -3.802 12.945 19.406 1.00 92.62 196 ILE A C 1
ATOM 1522 O O . ILE A 1 196 ? -3.654 13.933 20.128 1.00 92.62 196 ILE A O 1
ATOM 1526 N N . HIS A 1 197 ? -4.664 11.965 19.693 1.00 87.44 197 HIS A N 1
ATOM 1527 C CA . HIS A 1 197 ? -5.472 11.971 20.905 1.00 87.44 197 HIS A CA 1
ATOM 1528 C C . HIS A 1 197 ? -4.586 11.996 22.150 1.00 87.44 197 HIS A C 1
ATOM 1530 O O . HIS A 1 197 ? -4.825 12.805 23.041 1.00 87.44 197 HIS A O 1
ATOM 1536 N N . VAL A 1 198 ? -3.536 11.176 22.182 1.00 87.25 198 VAL A N 1
ATOM 1537 C CA . VAL A 1 198 ? -2.581 11.149 23.291 1.00 87.25 198 VAL A CA 1
ATOM 1538 C C . VAL A 1 198 ? -1.854 12.494 23.420 1.00 87.25 198 VAL A C 1
ATOM 1540 O O . VAL A 1 198 ? -1.950 13.125 24.464 1.00 87.25 198 VAL A O 1
ATOM 1543 N N . ILE A 1 199 ? -1.233 13.004 22.352 1.00 88.31 199 ILE A N 1
ATOM 1544 C CA . ILE A 1 199 ? -0.466 14.265 22.360 1.00 88.31 199 ILE A CA 1
ATOM 1545 C C . ILE A 1 199 ? -1.290 15.455 22.876 1.00 88.31 199 ILE A C 1
ATOM 1547 O O . ILE A 1 199 ? -0.752 16.307 23.584 1.00 88.31 199 ILE A O 1
ATOM 1551 N N . ARG A 1 200 ? -2.581 15.528 22.521 1.00 86.56 200 ARG A N 1
ATOM 1552 C CA . ARG A 1 200 ? -3.482 16.630 22.909 1.00 86.56 200 ARG A CA 1
ATOM 1553 C C . ARG A 1 200 ? -3.853 16.647 24.389 1.00 86.56 200 ARG A C 1
ATOM 1555 O O . ARG A 1 200 ? -4.331 17.671 24.863 1.00 86.56 200 ARG A O 1
ATOM 1562 N N . HIS A 1 201 ? -3.671 15.539 25.099 1.00 81.19 201 HIS A N 1
ATOM 1563 C CA . HIS A 1 201 ? -4.102 15.410 26.490 1.00 81.19 201 HIS A CA 1
ATOM 1564 C C . HIS A 1 201 ? -2.952 15.038 27.435 1.00 81.19 201 HIS A C 1
ATOM 1566 O O . HIS A 1 201 ? -3.180 14.532 28.537 1.00 81.19 201 HIS A O 1
ATOM 1572 N N . THR A 1 202 ? -1.713 15.276 27.004 1.00 79.12 202 THR A N 1
ATOM 1573 C CA . THR A 1 202 ? -0.490 14.988 27.759 1.00 79.12 202 THR A CA 1
ATOM 1574 C C . THR A 1 202 ? 0.481 16.140 27.693 1.00 79.12 202 THR A C 1
ATOM 1576 O O . THR A 1 202 ? 0.315 17.063 26.900 1.00 79.12 202 THR A O 1
ATOM 1579 N N . ASP A 1 203 ? 1.569 16.028 28.451 1.00 82.88 203 ASP A N 1
ATOM 1580 C CA . ASP A 1 203 ? 2.789 16.743 28.104 1.00 82.88 203 ASP A CA 1
ATOM 1581 C C . ASP A 1 203 ? 3.244 16.297 26.702 1.00 82.88 203 ASP A C 1
ATOM 1583 O O . ASP A 1 203 ? 3.742 15.183 26.499 1.00 82.88 203 ASP A O 1
ATOM 1587 N N . SER A 1 204 ? 2.990 17.149 25.707 1.00 85.31 204 SER A N 1
ATOM 1588 C CA . SER A 1 204 ? 3.310 16.861 24.313 1.00 85.31 204 SER A CA 1
ATOM 1589 C C . SER A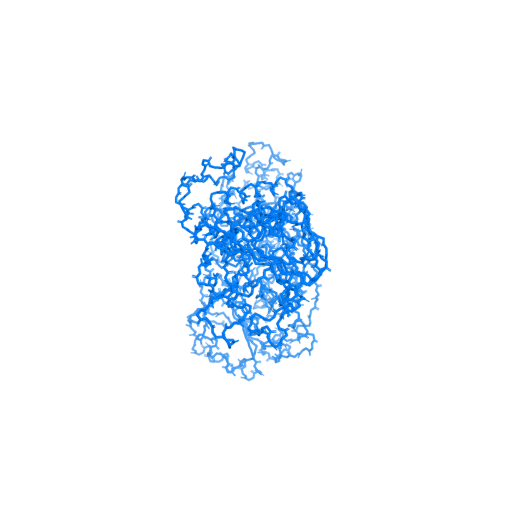 1 204 ? 4.817 16.706 24.103 1.00 85.31 204 SER A C 1
ATOM 1591 O O . SER A 1 204 ? 5.225 15.916 23.257 1.00 85.31 204 SER A O 1
ATOM 1593 N N . ALA A 1 205 ? 5.649 17.416 24.868 1.00 84.06 205 ALA A N 1
ATOM 1594 C CA . ALA A 1 205 ? 7.096 17.380 24.701 1.00 84.06 205 ALA A CA 1
ATOM 1595 C C . ALA A 1 205 ? 7.683 16.068 25.243 1.00 84.06 205 ALA A C 1
ATOM 1597 O O . ALA A 1 205 ? 8.456 15.413 24.538 1.00 84.06 205 ALA A O 1
ATOM 1598 N N . ALA A 1 206 ? 7.218 15.610 26.411 1.00 83.69 206 ALA A N 1
ATOM 1599 C CA . ALA A 1 206 ? 7.571 14.292 26.942 1.00 83.69 206 ALA A CA 1
ATOM 1600 C C . ALA A 1 206 ? 7.132 13.151 26.003 1.00 83.69 206 ALA A C 1
ATOM 1602 O O . ALA A 1 206 ? 7.908 12.233 25.731 1.00 83.69 206 ALA A O 1
ATOM 1603 N N . MET A 1 207 ? 5.913 13.228 25.455 1.00 87.19 207 MET A N 1
ATOM 1604 C CA . MET A 1 207 ? 5.395 12.233 24.508 1.00 87.19 207 MET A CA 1
ATOM 1605 C C . MET A 1 207 ? 6.222 12.178 23.217 1.00 87.19 207 MET A C 1
ATOM 1607 O O . MET A 1 207 ? 6.618 11.101 22.781 1.00 87.19 207 MET A O 1
ATOM 1611 N N . ILE A 1 208 ? 6.512 13.331 22.606 1.00 89.25 208 ILE A N 1
ATOM 1612 C CA . ILE A 1 208 ? 7.298 13.400 21.366 1.00 89.25 208 ILE A CA 1
ATOM 1613 C C . ILE A 1 208 ? 8.721 12.893 21.599 1.00 89.25 208 ILE A C 1
ATOM 1615 O O . ILE A 1 208 ? 9.229 12.143 20.765 1.00 89.25 208 ILE A O 1
ATOM 1619 N N . SER A 1 209 ? 9.339 13.237 22.736 1.00 88.50 209 SER A N 1
ATOM 1620 C CA . SER A 1 209 ? 10.642 12.680 23.112 1.00 88.50 209 SER A CA 1
ATOM 1621 C C . SER A 1 209 ? 10.588 11.158 23.178 1.00 88.50 209 SER A C 1
ATOM 1623 O O . SER A 1 209 ? 11.396 10.501 22.530 1.00 88.50 209 SER A O 1
ATOM 1625 N N . ALA A 1 210 ? 9.596 10.592 23.870 1.00 89.50 210 ALA A N 1
ATOM 1626 C CA . ALA A 1 210 ? 9.457 9.146 24.007 1.00 89.50 210 ALA A CA 1
ATOM 1627 C C . ALA A 1 210 ? 9.228 8.433 22.659 1.00 89.50 210 ALA A C 1
ATOM 1629 O O . ALA A 1 210 ? 9.781 7.359 22.423 1.00 89.50 210 ALA A O 1
ATOM 1630 N N . VAL A 1 211 ? 8.457 9.033 21.744 1.00 93.44 211 VAL A N 1
ATOM 1631 C CA . VAL A 1 211 ? 8.254 8.487 20.390 1.00 93.44 211 VAL A CA 1
ATOM 1632 C C . VAL A 1 211 ? 9.549 8.525 19.572 1.00 93.44 211 VAL A C 1
ATOM 1634 O O . VAL A 1 211 ? 9.863 7.554 18.886 1.00 93.44 211 VAL A O 1
ATOM 1637 N N . LEU A 1 212 ? 10.328 9.608 19.652 1.00 92.88 212 LEU A N 1
ATOM 1638 C CA . LEU A 1 212 ? 11.626 9.708 18.971 1.00 92.88 212 LEU A CA 1
ATOM 1639 C C . LEU A 1 212 ? 12.671 8.762 19.575 1.00 92.88 212 LEU A C 1
ATOM 1641 O O . LEU A 1 212 ? 13.461 8.176 18.835 1.00 92.88 212 LEU A O 1
ATOM 1645 N N . ASP A 1 213 ? 12.648 8.561 20.892 1.00 90.31 213 ASP A N 1
ATOM 1646 C CA . ASP A 1 213 ? 13.472 7.560 21.572 1.00 90.31 213 ASP A CA 1
ATOM 1647 C C . ASP A 1 213 ? 13.124 6.145 21.085 1.00 90.31 213 ASP A C 1
ATOM 1649 O O . ASP A 1 213 ? 14.020 5.375 20.734 1.00 90.31 213 ASP A O 1
ATOM 1653 N N . ALA A 1 214 ? 11.830 5.820 20.980 1.00 91.06 214 ALA A N 1
ATOM 1654 C CA . ALA A 1 214 ? 11.366 4.552 20.420 1.00 91.06 214 ALA A CA 1
ATOM 1655 C C . ALA A 1 214 ? 11.790 4.383 18.948 1.00 91.06 214 ALA A C 1
ATOM 1657 O O . ALA A 1 214 ? 12.233 3.300 18.560 1.00 91.06 214 ALA A O 1
ATOM 1658 N N . ALA A 1 215 ? 11.727 5.453 18.146 1.00 92.62 215 ALA A N 1
ATOM 1659 C CA . ALA A 1 215 ? 12.195 5.453 16.760 1.00 92.62 215 ALA A CA 1
ATOM 1660 C C . ALA A 1 215 ? 13.688 5.108 16.673 1.00 92.62 215 ALA A C 1
ATOM 1662 O O . ALA A 1 215 ? 14.065 4.184 15.951 1.00 92.62 215 ALA A O 1
ATOM 1663 N N . ARG A 1 216 ? 14.526 5.785 17.466 1.00 91.56 216 ARG A N 1
ATOM 1664 C CA . ARG A 1 216 ? 15.968 5.526 17.531 1.00 91.56 216 ARG A CA 1
ATOM 1665 C C . ARG A 1 216 ? 16.265 4.077 17.923 1.00 91.56 216 ARG A C 1
ATOM 1667 O O . ARG A 1 216 ? 17.028 3.409 17.237 1.00 91.56 216 ARG A O 1
ATOM 1674 N N . ILE A 1 217 ? 15.630 3.575 18.986 1.00 87.25 217 ILE A N 1
ATOM 1675 C CA . ILE A 1 217 ? 15.825 2.194 19.462 1.00 87.25 217 ILE A CA 1
ATOM 1676 C C . ILE A 1 217 ? 15.424 1.178 18.384 1.00 87.25 217 ILE A C 1
ATOM 1678 O O . ILE A 1 217 ? 16.120 0.179 18.197 1.00 87.25 217 ILE A O 1
ATOM 1682 N N . SER A 1 218 ? 14.331 1.431 17.657 1.00 85.50 218 SER A N 1
ATOM 1683 C CA . SER A 1 218 ? 13.867 0.530 16.596 1.00 85.50 218 SER A CA 1
ATOM 1684 C C . SER A 1 218 ? 14.872 0.393 15.449 1.00 85.50 218 SER A C 1
ATOM 1686 O O . SER A 1 218 ? 15.004 -0.694 14.893 1.00 85.50 218 SER A O 1
ATOM 1688 N N . GLN A 1 219 ? 15.629 1.450 15.132 1.00 82.75 219 GLN A N 1
ATOM 1689 C CA . GLN A 1 219 ? 16.644 1.409 14.079 1.00 82.75 219 GLN A CA 1
ATOM 1690 C C . GLN A 1 219 ? 17.784 0.435 14.409 1.00 82.75 219 GLN A C 1
ATOM 1692 O O . GLN A 1 219 ? 18.241 -0.298 13.531 1.00 82.75 219 GLN A O 1
ATOM 1697 N N . ASP A 1 220 ? 18.214 0.407 15.671 1.00 70.44 220 ASP A N 1
ATOM 1698 C CA . ASP A 1 220 ? 19.367 -0.380 16.119 1.00 70.44 220 ASP A CA 1
ATOM 1699 C C . ASP A 1 220 ? 19.096 -1.900 16.095 1.00 70.44 220 ASP A C 1
ATOM 1701 O O . ASP A 1 220 ? 20.022 -2.696 15.952 1.00 70.44 220 ASP A O 1
ATOM 1705 N N . HIS A 1 221 ? 17.829 -2.321 16.201 1.00 62.50 221 HIS A N 1
ATOM 1706 C CA . HIS A 1 221 ? 17.443 -3.725 16.431 1.00 62.50 221 HIS A CA 1
ATOM 1707 C C . HIS A 1 221 ? 16.903 -4.457 15.192 1.00 62.50 221 HIS A C 1
ATOM 1709 O O . HIS A 1 221 ? 16.571 -5.639 15.267 1.00 62.50 221 HIS A O 1
ATOM 1715 N N . ALA A 1 222 ? 16.775 -3.769 14.057 1.00 63.84 222 ALA A N 1
ATOM 1716 C CA . ALA A 1 222 ? 15.862 -4.185 12.997 1.00 63.84 222 ALA A CA 1
ATOM 1717 C C . ALA A 1 222 ? 16.512 -4.647 11.679 1.00 63.84 222 ALA A C 1
ATOM 1719 O O . ALA A 1 222 ? 15.795 -4.995 10.736 1.00 63.84 222 ALA A O 1
ATOM 1720 N N . GLN A 1 223 ? 17.846 -4.670 11.590 1.00 63.47 223 GLN A N 1
ATOM 1721 C CA . GLN A 1 223 ? 18.551 -4.954 10.334 1.00 63.47 223 GLN A CA 1
ATOM 1722 C C . GLN A 1 223 ? 18.132 -6.308 9.726 1.00 63.47 223 GLN A C 1
ATOM 1724 O O . GLN A 1 223 ? 18.141 -7.338 10.397 1.00 63.47 223 GLN A O 1
ATOM 1729 N N . ASN A 1 224 ? 17.768 -6.296 8.439 1.00 65.62 224 ASN A N 1
ATOM 1730 C CA . ASN A 1 224 ? 17.401 -7.464 7.622 1.00 65.62 224 ASN A CA 1
ATOM 1731 C C . ASN A 1 224 ? 16.159 -8.261 8.074 1.00 65.62 224 ASN A C 1
ATOM 1733 O O . ASN A 1 224 ? 15.977 -9.407 7.661 1.00 65.62 224 ASN A O 1
ATOM 1737 N N . THR A 1 225 ? 15.271 -7.668 8.876 1.00 82.50 225 THR A N 1
ATOM 1738 C CA . THR A 1 225 ? 13.971 -8.264 9.240 1.00 82.50 225 THR A CA 1
ATOM 1739 C C . THR A 1 225 ? 12.817 -7.317 8.911 1.00 82.50 225 THR A C 1
ATOM 1741 O O . THR A 1 225 ? 13.028 -6.129 8.674 1.00 82.50 225 THR A O 1
ATOM 1744 N N . LEU A 1 226 ? 11.571 -7.804 8.958 1.00 84.81 226 LEU A N 1
ATOM 1745 C CA . LEU A 1 226 ? 10.386 -6.940 8.840 1.00 84.81 226 LEU A CA 1
ATOM 1746 C C . LEU A 1 226 ? 10.335 -5.837 9.912 1.00 84.81 226 LEU A C 1
ATOM 1748 O O . LEU A 1 226 ? 9.657 -4.831 9.710 1.00 84.81 226 LEU A O 1
ATOM 1752 N N . GLY A 1 227 ? 11.081 -5.977 11.016 1.00 86.81 227 GLY A N 1
ATOM 1753 C CA . GLY A 1 227 ? 11.243 -4.917 12.009 1.00 86.81 227 GLY A CA 1
ATOM 1754 C C . GLY A 1 227 ? 11.837 -3.630 11.427 1.00 86.81 227 GLY A C 1
ATOM 1755 O O . GLY A 1 227 ? 11.630 -2.561 11.995 1.00 86.81 227 GLY A O 1
ATOM 1756 N N . ALA A 1 228 ? 12.518 -3.689 10.274 1.00 87.81 228 ALA A N 1
ATOM 1757 C CA . ALA A 1 228 ? 13.092 -2.510 9.621 1.00 87.81 228 ALA A CA 1
ATOM 1758 C C . ALA A 1 228 ? 12.023 -1.508 9.151 1.00 87.81 228 ALA A C 1
ATOM 1760 O O . ALA A 1 228 ? 12.326 -0.335 8.940 1.00 87.81 228 ALA A O 1
ATOM 1761 N N . LEU A 1 229 ? 10.764 -1.949 9.047 1.00 90.56 229 LEU A N 1
ATOM 1762 C CA . LEU A 1 229 ? 9.610 -1.115 8.704 1.00 90.56 229 LEU A CA 1
ATOM 1763 C C . LEU A 1 229 ? 9.025 -0.353 9.911 1.00 90.56 229 LEU A C 1
ATOM 1765 O O . LEU A 1 229 ? 8.218 0.559 9.727 1.00 90.56 229 LEU A O 1
ATOM 1769 N N . ILE A 1 230 ? 9.476 -0.640 11.139 1.00 92.94 230 ILE A N 1
ATOM 1770 C CA . ILE A 1 230 ? 9.011 0.056 12.350 1.00 92.94 230 ILE A CA 1
ATOM 1771 C C . ILE A 1 230 ? 9.465 1.520 12.351 1.00 92.94 230 ILE A C 1
ATOM 1773 O O . ILE A 1 230 ? 8.659 2.411 12.615 1.00 92.94 230 ILE A O 1
ATOM 1777 N N . LEU A 1 231 ? 10.729 1.796 12.013 1.00 93.31 231 LEU A N 1
ATOM 1778 C CA . LEU A 1 231 ? 11.248 3.165 11.949 1.00 93.31 231 LEU A CA 1
ATOM 1779 C C . LEU A 1 231 ? 10.443 4.063 10.987 1.00 93.31 231 LEU A C 1
ATOM 1781 O O . LEU A 1 231 ? 9.960 5.107 11.435 1.00 93.31 231 LEU A O 1
ATOM 1785 N N . PRO A 1 232 ? 10.255 3.708 9.697 1.00 93.56 232 PRO A N 1
ATOM 1786 C CA . PRO A 1 232 ? 9.484 4.552 8.790 1.00 93.56 232 PRO A CA 1
ATOM 1787 C C . PRO A 1 232 ? 8.027 4.694 9.248 1.00 93.56 232 PRO A C 1
ATOM 1789 O O . PRO A 1 232 ? 7.476 5.795 9.186 1.00 93.56 232 PRO A O 1
ATOM 1792 N N . ARG A 1 233 ? 7.428 3.646 9.831 1.00 94.75 233 ARG A N 1
ATOM 1793 C CA . ARG A 1 233 ? 6.102 3.751 10.450 1.00 94.75 233 ARG A CA 1
ATOM 1794 C C . ARG A 1 233 ? 6.061 4.800 11.563 1.00 94.75 233 ARG A C 1
ATOM 1796 O O . ARG A 1 233 ? 5.154 5.636 11.558 1.00 94.75 233 ARG A O 1
ATOM 1803 N N . ILE A 1 234 ? 7.006 4.773 12.507 1.00 95.88 234 ILE A N 1
ATOM 1804 C CA . ILE A 1 234 ? 7.052 5.738 13.617 1.00 95.88 234 ILE A CA 1
ATOM 1805 C C . ILE A 1 234 ? 7.201 7.161 13.074 1.00 95.88 234 ILE A C 1
ATOM 1807 O O . ILE A 1 234 ? 6.424 8.039 13.451 1.00 95.88 234 ILE A O 1
ATOM 1811 N N . LEU A 1 235 ? 8.151 7.385 12.159 1.00 95.81 235 LEU A N 1
ATOM 1812 C CA . LEU A 1 235 ? 8.415 8.706 11.581 1.00 95.81 235 LEU A CA 1
ATOM 1813 C C . LEU A 1 235 ? 7.187 9.276 10.864 1.00 95.81 235 LEU A C 1
ATOM 1815 O O . LEU A 1 235 ? 6.814 10.424 11.106 1.00 95.81 235 LEU A O 1
ATOM 1819 N N . HIS A 1 236 ? 6.521 8.472 10.032 1.00 96.31 236 HIS A N 1
ATOM 1820 C CA . HIS A 1 236 ? 5.336 8.917 9.301 1.00 96.31 236 HIS A CA 1
ATOM 1821 C C . HIS A 1 236 ? 4.134 9.153 10.229 1.00 96.31 236 HIS A C 1
ATOM 1823 O O . HIS A 1 236 ? 3.415 10.147 10.084 1.00 96.31 236 HIS A O 1
ATOM 1829 N N . THR A 1 237 ? 3.921 8.268 11.210 1.00 96.81 237 THR A N 1
ATOM 1830 C CA . THR A 1 237 ? 2.844 8.413 12.204 1.00 96.81 237 THR A CA 1
ATOM 1831 C C . THR A 1 237 ? 3.035 9.690 13.020 1.00 96.81 237 THR A C 1
ATOM 1833 O O . THR A 1 237 ? 2.093 10.470 13.174 1.00 96.81 237 THR A O 1
ATOM 1836 N N . LEU A 1 238 ? 4.262 9.943 13.491 1.00 95.75 238 LEU A N 1
ATOM 1837 C CA . LEU A 1 238 ? 4.612 11.149 14.236 1.00 95.75 238 LEU A CA 1
ATOM 1838 C C . LEU A 1 238 ? 4.458 12.404 13.370 1.00 95.75 238 LEU A C 1
ATOM 1840 O O . LEU A 1 238 ? 3.813 13.354 13.806 1.00 95.75 238 LEU A O 1
ATOM 1844 N N . GLY A 1 239 ? 4.977 12.405 12.138 1.00 95.44 239 GLY A N 1
ATOM 1845 C CA . GLY A 1 239 ? 4.811 13.521 11.203 1.00 95.44 239 GLY A CA 1
ATOM 1846 C C . GLY A 1 239 ? 3.334 13.856 10.967 1.00 95.44 239 GLY A C 1
ATOM 1847 O O . GLY A 1 239 ? 2.914 14.999 11.154 1.00 95.44 239 GLY A O 1
ATOM 1848 N N . THR A 1 240 ? 2.512 12.846 10.672 1.00 95.69 240 THR A N 1
ATOM 1849 C CA . THR A 1 240 ? 1.057 13.004 10.485 1.00 95.69 240 THR A CA 1
ATOM 1850 C C . THR A 1 240 ? 0.377 13.585 11.730 1.00 95.69 240 THR A C 1
ATOM 1852 O O . THR A 1 240 ? -0.446 14.504 11.629 1.00 95.69 240 THR A O 1
ATOM 1855 N N . ALA A 1 241 ? 0.736 13.085 12.916 1.00 95.00 241 ALA A N 1
ATOM 1856 C CA . ALA A 1 241 ? 0.172 13.559 14.171 1.00 95.00 241 ALA A CA 1
ATOM 1857 C C . ALA A 1 241 ? 0.543 15.022 14.457 1.00 95.00 241 ALA A C 1
ATOM 1859 O O . ALA A 1 241 ? -0.331 15.841 14.747 1.00 95.00 241 ALA A O 1
ATOM 1860 N N . LEU A 1 242 ? 1.819 15.385 14.306 1.00 92.56 242 LEU A N 1
ATOM 1861 C CA . LEU A 1 242 ? 2.303 16.741 14.579 1.00 92.56 242 LEU A CA 1
ATOM 1862 C C . LEU A 1 242 ? 1.765 17.775 13.593 1.00 92.56 242 LEU A C 1
ATOM 1864 O O . LEU A 1 242 ? 1.403 18.877 14.013 1.00 92.56 242 LEU A O 1
ATOM 1868 N N . LYS A 1 243 ? 1.615 17.405 12.316 1.00 91.50 243 LYS A N 1
ATOM 1869 C CA . LYS A 1 243 ? 0.968 18.259 11.311 1.00 91.50 243 LYS A CA 1
ATOM 1870 C C . LYS A 1 243 ? -0.459 18.643 11.716 1.00 91.50 243 LYS A C 1
ATOM 1872 O O . LYS A 1 243 ? -0.897 19.758 11.449 1.00 91.50 243 LYS A O 1
ATOM 1877 N N . THR A 1 244 ? -1.159 17.739 12.401 1.00 91.38 244 THR A N 1
ATOM 1878 C CA . THR A 1 244 ? -2.538 17.942 12.873 1.00 91.38 244 THR A CA 1
ATOM 1879 C C . THR A 1 244 ? -2.610 18.682 14.213 1.00 91.38 244 THR A C 1
ATOM 1881 O O . THR A 1 244 ? -3.572 19.406 14.468 1.00 91.38 244 THR A O 1
ATOM 1884 N N . CYS A 1 245 ? -1.618 18.505 15.090 1.00 87.31 245 CYS A N 1
ATOM 1885 C CA . CYS A 1 245 ? -1.582 19.156 16.403 1.00 87.31 245 CYS A CA 1
ATOM 1886 C C . CYS A 1 245 ? -1.057 20.602 16.373 1.00 87.31 245 CYS A C 1
ATOM 1888 O O . CYS A 1 245 ? -1.345 21.335 17.312 1.00 87.31 245 CYS A O 1
ATOM 1890 N N . GLN A 1 246 ? -0.327 21.017 15.327 1.00 79.12 246 GLN A N 1
ATOM 1891 C CA . GLN A 1 246 ? 0.185 22.391 15.143 1.00 79.12 246 GLN A CA 1
ATOM 1892 C C . GLN A 1 246 ? 0.967 22.939 16.356 1.00 79.12 246 GLN A C 1
ATOM 1894 O O . GLN A 1 246 ? 0.787 24.078 16.779 1.00 79.12 246 GLN A O 1
ATOM 1899 N N . LEU A 1 247 ? 1.834 22.106 16.932 1.00 81.31 247 LEU A N 1
ATOM 1900 C CA . LEU A 1 247 ? 2.625 22.438 18.121 1.00 81.31 247 LEU A CA 1
ATOM 1901 C C . LEU A 1 247 ? 3.836 23.324 17.794 1.00 81.31 247 LEU A C 1
ATOM 1903 O O . LEU A 1 247 ? 4.346 23.300 16.677 1.00 81.31 247 LEU A O 1
ATOM 1907 N N . ASP A 1 248 ? 4.346 24.054 18.787 1.00 78.44 248 ASP A N 1
ATOM 1908 C CA . ASP A 1 248 ? 5.627 24.760 18.678 1.00 78.44 248 ASP A CA 1
ATOM 1909 C C . ASP A 1 248 ? 6.795 23.822 19.027 1.00 78.44 248 ASP A C 1
ATOM 1911 O O . ASP A 1 248 ? 6.944 23.380 20.169 1.00 78.44 248 ASP A O 1
ATOM 1915 N N . LEU A 1 249 ? 7.638 23.524 18.034 1.00 76.69 249 LEU A N 1
ATOM 1916 C CA . LEU A 1 249 ? 8.797 22.644 18.197 1.00 76.69 249 LEU A CA 1
ATOM 1917 C C . LEU A 1 249 ? 9.982 23.318 18.905 1.00 76.69 249 LEU A C 1
ATOM 1919 O O . LEU A 1 249 ? 10.855 22.606 19.406 1.00 76.69 249 LEU A O 1
ATOM 1923 N N . ALA A 1 250 ? 10.042 24.654 18.972 1.00 69.31 250 ALA A N 1
ATOM 1924 C CA . ALA A 1 250 ? 11.222 25.371 19.466 1.00 69.31 250 ALA A CA 1
ATOM 1925 C C . ALA A 1 250 ? 11.557 25.024 20.929 1.00 69.31 250 ALA A C 1
ATOM 1927 O O . ALA A 1 250 ? 12.727 24.875 21.285 1.00 69.31 250 ALA A O 1
ATOM 1928 N N . ASN A 1 251 ? 10.530 24.814 21.756 1.00 68.25 251 ASN A N 1
ATOM 1929 C CA . ASN A 1 251 ? 10.681 24.486 23.177 1.00 68.25 251 ASN A CA 1
ATOM 1930 C C . ASN A 1 251 ? 10.885 22.983 23.448 1.00 68.25 251 ASN A C 1
ATOM 1932 O O . ASN A 1 251 ? 11.250 22.597 24.558 1.00 68.25 251 ASN A O 1
ATOM 1936 N N . MET A 1 252 ? 10.686 22.123 22.444 1.00 76.75 252 MET A N 1
ATOM 1937 C CA . MET A 1 252 ? 10.716 20.664 22.610 1.00 76.75 252 MET A CA 1
ATOM 1938 C C . MET A 1 252 ? 12.128 20.085 22.512 1.00 76.75 252 MET A C 1
ATOM 1940 O O . MET A 1 252 ? 12.470 19.136 23.215 1.00 76.75 252 MET A O 1
ATOM 1944 N N . THR A 1 253 ? 12.993 20.692 21.700 1.00 75.56 253 THR A N 1
ATOM 1945 C CA . THR A 1 253 ? 14.364 20.208 21.466 1.00 75.56 253 THR A CA 1
ATOM 1946 C C . THR A 1 253 ? 15.207 20.165 22.738 1.00 75.56 253 THR A C 1
ATOM 1948 O O . THR A 1 253 ? 16.081 19.302 22.873 1.00 75.56 253 THR A O 1
ATOM 1951 N N . ALA A 1 254 ? 14.938 21.063 23.689 1.00 73.81 254 ALA A N 1
ATOM 1952 C CA . ALA A 1 254 ? 15.614 21.109 24.982 1.00 73.81 254 ALA A CA 1
ATOM 1953 C C . ALA A 1 254 ? 15.316 19.879 25.857 1.00 73.81 254 ALA A C 1
ATOM 1955 O O . ALA A 1 254 ? 16.194 19.462 26.608 1.00 73.81 254 ALA A O 1
ATOM 1956 N N . GLN A 1 255 ? 14.129 19.277 25.716 1.00 77.00 255 GLN A N 1
ATOM 1957 C CA . GLN A 1 255 ? 13.689 18.130 26.516 1.00 77.00 255 GLN A CA 1
ATOM 1958 C C . GLN A 1 255 ? 14.151 16.775 25.964 1.00 77.00 255 GLN A C 1
ATOM 1960 O O . GLN A 1 255 ? 14.109 15.780 26.680 1.00 77.00 255 GLN A O 1
ATOM 1965 N N . LEU A 1 256 ? 14.625 16.730 24.714 1.00 82.06 256 LEU A N 1
ATOM 1966 C CA . LEU A 1 256 ? 15.181 15.508 24.136 1.00 82.06 256 LEU A CA 1
ATOM 1967 C C . LEU A 1 256 ? 16.444 15.066 24.877 1.00 82.06 256 LEU A C 1
ATOM 1969 O O . LEU A 1 256 ? 17.352 15.872 25.114 1.00 82.06 256 LEU A O 1
ATOM 1973 N N . ALA A 1 257 ? 16.553 13.759 25.121 1.00 85.44 257 ALA A N 1
ATOM 1974 C CA . ALA A 1 257 ? 17.805 13.144 25.538 1.00 85.44 257 ALA A CA 1
ATOM 1975 C C . ALA A 1 257 ? 18.933 13.470 24.527 1.00 85.44 257 ALA A C 1
ATOM 1977 O O . ALA A 1 257 ? 18.682 13.469 23.314 1.00 85.44 257 ALA A O 1
ATOM 1978 N N . PRO A 1 258 ? 20.184 13.717 24.973 1.00 88.88 258 PRO A N 1
ATOM 1979 C CA . PRO A 1 258 ? 21.287 14.092 24.082 1.00 88.88 258 PRO A CA 1
ATOM 1980 C C . PRO A 1 258 ? 21.494 13.122 22.911 1.00 88.88 258 PRO A C 1
ATOM 1982 O O . PRO A 1 258 ? 21.602 13.558 21.767 1.00 88.88 258 PRO A O 1
ATOM 1985 N N . ALA A 1 259 ? 21.441 11.813 23.179 1.00 89.81 259 ALA A N 1
ATOM 1986 C CA . ALA A 1 259 ? 21.588 10.774 22.159 1.00 89.81 259 ALA A CA 1
ATOM 1987 C C . ALA A 1 259 ? 20.523 10.875 21.053 1.00 89.81 259 ALA A C 1
ATOM 1989 O O . ALA A 1 259 ? 20.829 10.730 19.873 1.00 89.81 259 ALA A O 1
ATOM 1990 N N . THR A 1 260 ? 19.279 11.173 21.422 1.00 90.00 260 THR A N 1
ATOM 1991 C CA . THR A 1 260 ? 18.159 11.291 20.479 1.00 90.00 260 THR A CA 1
ATOM 1992 C C . THR A 1 260 ? 18.232 12.590 19.695 1.00 90.00 260 THR A C 1
ATOM 1994 O O . THR A 1 260 ? 17.999 12.598 18.489 1.00 90.00 260 THR A O 1
ATOM 1997 N N . ARG A 1 261 ? 18.670 13.684 20.325 1.00 89.56 261 ARG A N 1
ATOM 1998 C CA . ARG A 1 261 ? 18.955 14.938 19.618 1.00 89.56 261 ARG A CA 1
ATOM 1999 C C . ARG A 1 261 ? 20.037 14.751 18.551 1.00 89.56 261 ARG A C 1
ATOM 2001 O O . ARG A 1 261 ? 19.853 15.201 17.422 1.00 89.56 261 ARG A O 1
ATOM 2008 N N . ASP A 1 262 ? 21.134 14.078 18.874 1.00 91.25 262 ASP A N 1
ATOM 2009 C CA . ASP A 1 262 ? 22.209 13.834 17.909 1.00 91.25 262 ASP A CA 1
ATOM 2010 C C . ASP A 1 262 ? 21.773 12.871 16.803 1.00 91.25 262 ASP A C 1
ATOM 2012 O O . ASP A 1 262 ? 22.020 13.135 15.626 1.00 91.25 262 ASP A O 1
ATOM 2016 N N . TRP A 1 263 ? 21.020 11.829 17.154 1.00 93.38 263 TRP A N 1
ATOM 2017 C CA . TRP A 1 263 ? 20.416 10.914 16.190 1.00 93.38 263 TRP A CA 1
ATOM 2018 C C . TRP A 1 263 ? 19.491 11.627 15.192 1.00 93.38 263 TRP A C 1
ATOM 2020 O O . TRP A 1 263 ? 19.633 11.442 13.985 1.00 93.38 263 TRP A O 1
ATOM 2030 N N . THR A 1 264 ? 18.600 12.515 15.656 1.00 92.31 264 THR A N 1
ATOM 2031 C CA . THR A 1 264 ? 17.718 13.271 14.744 1.00 92.31 264 THR A CA 1
ATOM 2032 C C . THR A 1 264 ? 18.504 14.110 13.733 1.00 92.31 264 THR A C 1
ATOM 2034 O O . THR A 1 264 ? 18.080 14.239 12.588 1.00 92.31 264 THR A O 1
ATOM 2037 N N . ARG A 1 265 ? 19.681 14.635 14.103 1.00 91.62 265 ARG A N 1
ATOM 2038 C CA . ARG A 1 265 ? 20.577 15.331 13.163 1.00 91.62 265 ARG A CA 1
ATOM 2039 C C . ARG A 1 265 ? 21.206 14.366 12.160 1.00 91.62 265 ARG A C 1
ATOM 2041 O O . ARG A 1 265 ? 21.260 14.698 10.983 1.00 91.62 265 ARG A O 1
ATOM 2048 N N . GLN A 1 266 ? 21.636 13.184 12.604 1.00 91.81 266 GLN A N 1
ATOM 2049 C CA . GLN A 1 266 ? 22.234 12.158 11.736 1.00 91.81 266 GLN A CA 1
ATOM 2050 C C . GLN A 1 266 ? 21.268 11.680 10.647 1.00 91.81 266 GLN A C 1
ATOM 2052 O O . GLN A 1 266 ? 21.686 11.454 9.515 1.00 91.81 266 GLN A O 1
ATOM 2057 N N . ILE A 1 267 ? 19.975 11.569 10.961 1.00 90.19 267 ILE A N 1
ATOM 2058 C CA . ILE A 1 267 ? 18.945 11.186 9.983 1.00 90.19 267 ILE A CA 1
ATOM 2059 C C . ILE A 1 267 ? 18.345 12.380 9.217 1.00 90.19 267 ILE A C 1
ATOM 2061 O O . ILE A 1 267 ? 17.336 12.207 8.536 1.00 90.19 267 ILE A O 1
ATOM 2065 N N . ASN A 1 268 ? 18.949 13.572 9.318 1.00 91.00 268 ASN A N 1
ATOM 2066 C CA . ASN A 1 268 ? 18.507 14.825 8.688 1.00 91.00 268 ASN A CA 1
ATOM 2067 C C . ASN A 1 268 ? 17.098 15.310 9.096 1.00 91.00 268 ASN A C 1
ATOM 2069 O O . ASN A 1 268 ? 16.420 15.990 8.327 1.00 91.00 268 ASN A O 1
ATOM 2073 N N . LEU A 1 269 ? 16.667 15.022 10.327 1.00 92.44 269 LEU A N 1
ATOM 2074 C CA . LEU A 1 269 ? 15.395 15.473 10.910 1.00 92.44 269 LEU A CA 1
ATOM 2075 C C . LEU A 1 269 ? 15.562 16.266 12.223 1.00 92.44 269 LEU A C 1
ATOM 2077 O O . LEU A 1 269 ? 14.863 15.977 13.199 1.00 92.44 269 LEU A O 1
ATOM 2081 N N . PRO A 1 270 ? 16.436 17.290 12.302 1.00 90.31 270 PRO A N 1
ATOM 2082 C CA . PRO A 1 270 ? 16.556 18.081 13.526 1.00 90.31 270 PRO A CA 1
ATOM 2083 C C . PRO A 1 270 ? 15.209 18.726 13.882 1.00 90.31 270 PRO A C 1
ATOM 2085 O O . PRO A 1 270 ? 14.559 19.301 13.006 1.00 90.31 270 PRO A O 1
ATOM 2088 N N . LEU A 1 271 ? 14.801 18.664 15.156 1.00 85.94 271 LEU A N 1
ATOM 2089 C CA . LEU A 1 271 ? 13.601 19.356 15.650 1.00 85.94 271 LEU A CA 1
ATOM 2090 C C . LEU A 1 271 ? 13.844 20.871 15.648 1.00 85.94 271 LEU A C 1
ATOM 2092 O O . LEU A 1 271 ? 14.320 21.461 16.617 1.00 85.94 271 LEU A O 1
ATOM 2096 N N . ALA A 1 272 ? 13.594 21.488 14.500 1.00 84.56 272 ALA A N 1
ATOM 2097 C CA . ALA A 1 272 ? 13.784 22.907 14.257 1.00 84.56 272 ALA A CA 1
ATOM 2098 C C . ALA A 1 272 ? 12.890 23.374 13.104 1.00 84.56 272 ALA A C 1
ATOM 2100 O O . ALA A 1 272 ? 12.622 22.616 12.165 1.00 84.56 272 ALA A O 1
ATOM 2101 N N . GLY A 1 273 ? 12.513 24.653 13.159 1.00 85.88 273 GLY A N 1
ATOM 2102 C CA . GLY A 1 273 ? 11.638 25.291 12.178 1.00 85.88 273 GLY A CA 1
ATOM 2103 C C . GLY A 1 273 ? 10.150 25.022 12.430 1.00 85.88 273 GLY A C 1
ATOM 2104 O O . GLY A 1 273 ? 9.785 24.496 13.486 1.00 85.88 273 GLY A O 1
ATOM 2105 N N . PRO A 1 274 ? 9.284 25.397 11.474 1.00 88.56 274 PRO A N 1
ATOM 2106 C CA . PRO A 1 274 ? 7.848 25.166 11.569 1.00 88.56 274 PRO A CA 1
ATOM 2107 C C . PRO A 1 274 ? 7.515 23.675 11.692 1.00 88.56 274 PRO A C 1
ATOM 2109 O O . PRO A 1 274 ? 8.092 22.832 11.002 1.00 88.56 274 PRO A O 1
ATOM 2112 N N . VAL A 1 275 ? 6.539 23.344 12.542 1.00 88.75 275 VAL A N 1
ATOM 2113 C CA . VAL A 1 275 ? 6.103 21.953 12.764 1.00 88.75 275 VAL A CA 1
ATOM 2114 C C . VAL A 1 275 ? 5.574 21.286 11.502 1.00 88.75 275 VAL A C 1
ATOM 2116 O O . VAL A 1 275 ? 5.783 20.092 11.310 1.00 88.75 275 VAL A O 1
ATOM 2119 N N . THR A 1 276 ? 4.940 22.054 10.618 1.00 89.88 276 THR A N 1
ATOM 2120 C CA . THR A 1 276 ? 4.449 21.581 9.320 1.00 89.88 276 THR A CA 1
ATOM 2121 C C . THR A 1 276 ? 5.593 21.110 8.433 1.00 89.88 276 THR A C 1
ATOM 2123 O O . THR A 1 276 ? 5.531 20.015 7.884 1.00 89.88 276 THR A O 1
ATOM 2126 N N . ASP A 1 277 ? 6.671 21.890 8.367 1.00 91.50 277 ASP A N 1
ATOM 2127 C CA . ASP A 1 277 ? 7.829 21.601 7.522 1.00 91.50 277 ASP A CA 1
ATOM 2128 C C . ASP A 1 277 ? 8.628 20.426 8.090 1.00 91.50 277 ASP A C 1
ATOM 2130 O O . ASP A 1 277 ? 9.132 19.575 7.357 1.00 91.50 277 ASP A O 1
ATOM 2134 N N . TRP A 1 278 ? 8.744 20.351 9.419 1.00 92.75 278 TRP A N 1
ATOM 2135 C CA . TRP A 1 278 ? 9.333 19.188 10.073 1.00 92.75 278 TRP A CA 1
ATOM 2136 C C . TRP A 1 278 ? 8.505 17.926 9.822 1.00 92.75 278 TRP A C 1
ATOM 2138 O O . TRP A 1 278 ? 9.076 16.903 9.454 1.00 92.75 278 TRP A O 1
ATOM 2148 N N . ALA A 1 279 ? 7.180 18.002 9.959 1.00 94.00 279 ALA A N 1
ATOM 2149 C CA . ALA A 1 279 ? 6.282 16.882 9.713 1.00 94.00 279 ALA A CA 1
ATOM 2150 C C . ALA A 1 279 ? 6.372 16.373 8.269 1.00 94.00 279 ALA A C 1
ATOM 2152 O O . ALA A 1 279 ? 6.473 15.167 8.059 1.00 94.00 279 ALA A O 1
ATOM 2153 N N . ASP A 1 280 ? 6.402 17.275 7.285 1.00 93.00 280 ASP A N 1
ATOM 2154 C CA . ASP A 1 280 ? 6.535 16.904 5.874 1.00 93.00 280 ASP A CA 1
ATOM 2155 C C . ASP A 1 280 ? 7.889 16.243 5.589 1.00 93.00 280 ASP A C 1
ATOM 2157 O O . ASP A 1 280 ? 7.940 15.214 4.911 1.00 93.00 280 ASP A O 1
ATOM 2161 N N . ARG A 1 281 ? 8.980 16.753 6.179 1.00 94.38 281 ARG A N 1
ATOM 2162 C CA . ARG A 1 281 ? 10.296 16.096 6.109 1.00 94.38 281 ARG A CA 1
ATOM 2163 C C . ARG A 1 281 ? 10.300 14.730 6.794 1.00 94.38 281 ARG A C 1
ATOM 2165 O O . ARG A 1 281 ? 10.899 13.806 6.257 1.00 94.38 281 ARG A O 1
ATOM 2172 N N . ALA A 1 282 ? 9.647 14.580 7.946 1.00 95.19 282 ALA A N 1
ATOM 2173 C CA . ALA A 1 282 ? 9.571 13.308 8.665 1.00 95.19 282 ALA A CA 1
ATOM 2174 C C . ALA A 1 282 ? 8.800 12.251 7.864 1.00 95.19 282 ALA A C 1
ATOM 2176 O O . ALA A 1 282 ? 9.267 11.119 7.733 1.00 95.19 282 ALA A O 1
ATOM 2177 N N . CYS A 1 283 ? 7.668 12.633 7.262 1.00 94.81 283 CYS A N 1
ATOM 2178 C CA . CYS A 1 283 ? 6.925 11.765 6.355 1.00 94.81 283 CYS A CA 1
ATOM 2179 C C . CYS A 1 283 ? 7.759 11.402 5.121 1.00 94.81 283 CYS A C 1
ATOM 2181 O O . CYS A 1 283 ? 7.850 10.224 4.798 1.00 94.81 283 CYS A O 1
ATOM 2183 N N . ALA A 1 284 ? 8.424 12.363 4.468 1.00 92.12 284 ALA A N 1
ATOM 2184 C CA . ALA A 1 284 ? 9.300 12.082 3.326 1.00 92.12 284 ALA A CA 1
ATOM 2185 C C . ALA A 1 284 ? 10.450 11.130 3.701 1.00 92.12 284 ALA A C 1
ATOM 2187 O O . ALA A 1 284 ? 10.693 10.142 3.013 1.00 92.12 284 ALA A O 1
ATOM 2188 N N . ARG A 1 285 ? 11.088 11.355 4.855 1.00 93.12 285 ARG A N 1
ATOM 2189 C CA . ARG A 1 285 ? 12.161 10.491 5.350 1.00 93.12 285 ARG A CA 1
ATOM 2190 C C . ARG A 1 285 ? 11.679 9.072 5.640 1.00 93.12 285 ARG A C 1
ATOM 2192 O O . ARG A 1 285 ? 12.445 8.133 5.454 1.00 93.12 285 ARG A O 1
ATOM 2199 N N . ALA A 1 286 ? 10.431 8.894 6.072 1.00 93.50 286 ALA A N 1
ATOM 2200 C CA . ALA A 1 286 ? 9.846 7.565 6.221 1.00 93.50 286 ALA A CA 1
ATOM 2201 C C . ALA A 1 286 ? 9.784 6.806 4.884 1.00 93.50 286 ALA A C 1
ATOM 2203 O O . ALA A 1 286 ? 10.113 5.622 4.847 1.00 93.50 286 ALA A O 1
ATOM 2204 N N . PHE A 1 287 ? 9.426 7.478 3.786 1.00 91.38 287 PHE A N 1
ATOM 2205 C CA . PHE A 1 287 ? 9.467 6.870 2.452 1.00 91.38 287 PHE A CA 1
ATOM 2206 C C . PHE A 1 287 ? 10.891 6.488 2.045 1.00 91.38 287 PHE A C 1
ATOM 2208 O O . PHE A 1 287 ? 11.095 5.363 1.594 1.00 91.38 287 PHE A O 1
ATOM 2215 N N . ASP A 1 288 ? 11.872 7.368 2.271 1.00 89.44 288 ASP A N 1
ATOM 2216 C CA . ASP A 1 288 ? 13.278 7.071 1.967 1.00 89.44 288 ASP A CA 1
ATOM 2217 C C . ASP A 1 288 ? 13.767 5.834 2.727 1.00 89.44 288 ASP A C 1
ATOM 2219 O O . ASP A 1 288 ? 14.324 4.915 2.135 1.00 89.44 288 ASP A O 1
ATOM 2223 N N . VAL A 1 289 ? 13.512 5.782 4.039 1.00 89.62 289 VAL A N 1
ATOM 2224 C CA . VAL A 1 289 ? 13.929 4.659 4.890 1.00 89.62 289 VAL A CA 1
ATOM 2225 C C . VAL A 1 289 ? 13.256 3.360 4.446 1.00 89.62 289 VAL A C 1
ATOM 2227 O O . VAL A 1 289 ? 13.915 2.326 4.375 1.00 89.62 289 VAL A O 1
ATOM 2230 N N . ALA A 1 290 ? 11.963 3.389 4.114 1.00 89.44 290 ALA A N 1
ATOM 2231 C CA . ALA A 1 290 ? 11.267 2.211 3.601 1.00 89.44 290 ALA A CA 1
ATOM 2232 C C . ALA A 1 290 ? 11.830 1.744 2.245 1.00 89.44 290 ALA A C 1
ATOM 2234 O O . ALA A 1 290 ? 11.989 0.542 2.025 1.00 89.44 290 ALA A O 1
ATOM 2235 N N . GLY A 1 291 ? 12.177 2.683 1.360 1.00 88.81 291 GLY A N 1
ATOM 2236 C CA . GLY A 1 291 ? 12.838 2.394 0.088 1.00 88.81 291 GLY A CA 1
ATOM 2237 C C . GLY A 1 291 ? 14.222 1.769 0.277 1.00 88.81 291 GLY A C 1
ATOM 2238 O O . GLY A 1 291 ? 14.525 0.753 -0.350 1.00 88.81 291 GLY A O 1
ATOM 2239 N N . ASP A 1 292 ? 15.033 2.310 1.190 1.00 86.75 292 ASP A N 1
ATOM 2240 C CA . ASP A 1 292 ? 16.370 1.797 1.520 1.00 86.75 292 ASP A CA 1
ATOM 2241 C C . ASP A 1 292 ? 16.311 0.347 2.031 1.00 86.75 292 ASP A C 1
ATOM 2243 O O . ASP A 1 292 ? 17.121 -0.494 1.628 1.00 86.75 292 ASP A O 1
ATOM 2247 N N . VAL A 1 293 ? 15.313 0.023 2.863 1.00 86.69 293 VAL A N 1
ATOM 2248 C CA . VAL A 1 293 ? 15.067 -1.344 3.352 1.00 86.69 293 VAL A CA 1
ATOM 2249 C C . VAL A 1 293 ? 14.843 -2.318 2.193 1.00 86.69 293 VAL A C 1
ATOM 2251 O O . VAL A 1 293 ? 15.444 -3.391 2.179 1.00 86.69 293 VAL A O 1
ATOM 2254 N N . ILE A 1 294 ? 14.050 -1.940 1.190 1.00 85.44 294 ILE A N 1
ATOM 2255 C CA . ILE A 1 294 ? 13.794 -2.774 0.004 1.00 85.44 294 ILE A CA 1
ATOM 2256 C C . ILE A 1 294 ? 15.053 -2.897 -0.868 1.00 85.44 294 ILE A C 1
ATOM 2258 O O . ILE A 1 294 ? 15.390 -3.985 -1.335 1.00 85.44 294 ILE A O 1
ATOM 2262 N N . ILE A 1 295 ? 15.779 -1.795 -1.083 1.00 84.38 295 ILE A N 1
ATOM 2263 C CA . ILE A 1 295 ? 16.995 -1.777 -1.912 1.00 84.38 295 ILE A CA 1
ATOM 2264 C C . ILE A 1 295 ? 18.093 -2.659 -1.303 1.00 84.38 295 ILE A C 1
ATOM 2266 O O . ILE A 1 295 ? 18.799 -3.348 -2.041 1.00 84.38 295 ILE A O 1
ATOM 2270 N N . SER A 1 296 ? 18.219 -2.678 0.027 1.00 77.94 296 SER A N 1
ATOM 2271 C CA . SER A 1 296 ? 19.263 -3.433 0.731 1.00 77.94 296 SER A CA 1
ATOM 2272 C C . SER A 1 296 ? 19.244 -4.947 0.474 1.00 77.94 296 SER A C 1
ATOM 2274 O O . SER A 1 296 ? 20.282 -5.589 0.597 1.00 77.94 296 SER A O 1
ATOM 2276 N N . GLY A 1 297 ? 18.111 -5.519 0.050 1.00 69.44 297 GLY A N 1
ATOM 2277 C CA . GLY A 1 297 ? 18.012 -6.937 -0.319 1.00 69.44 297 GLY A CA 1
ATOM 2278 C C . GLY A 1 297 ? 18.276 -7.246 -1.802 1.00 69.44 297 GLY A C 1
ATOM 2279 O O . GLY A 1 297 ? 17.999 -8.366 -2.237 1.00 69.44 297 GLY A O 1
ATOM 2280 N N . GLY A 1 298 ? 18.636 -6.240 -2.610 1.00 69.69 298 GLY A N 1
ATOM 2281 C CA . GLY A 1 298 ? 18.654 -6.276 -4.079 1.00 69.69 298 GLY A CA 1
ATOM 2282 C C . GLY A 1 298 ? 19.720 -7.176 -4.721 1.00 69.69 298 GLY A C 1
ATOM 2283 O O . GLY A 1 298 ? 20.311 -8.043 -4.084 1.00 69.69 298 GLY A O 1
ATOM 2284 N N . LEU A 1 299 ? 19.963 -6.996 -6.028 1.00 67.69 299 LEU A N 1
ATOM 2285 C CA . LEU A 1 299 ? 20.986 -7.761 -6.756 1.00 67.69 299 LEU A CA 1
ATOM 2286 C C . LEU A 1 299 ? 22.390 -7.456 -6.207 1.00 67.69 299 LEU A C 1
ATOM 2288 O O . LEU A 1 299 ? 22.920 -6.366 -6.409 1.00 67.69 299 LEU A O 1
ATOM 2292 N N . GLU A 1 300 ? 23.020 -8.438 -5.564 1.00 68.94 300 GLU A N 1
ATOM 2293 C CA . GLU A 1 300 ? 24.416 -8.324 -5.146 1.00 68.94 300 GLU A CA 1
ATOM 2294 C C . GLU A 1 300 ? 25.368 -8.617 -6.310 1.00 68.94 300 GLU A C 1
ATOM 2296 O O . GLU A 1 300 ? 25.440 -9.733 -6.836 1.00 68.94 300 GLU A O 1
ATOM 2301 N N . HIS A 1 301 ? 26.149 -7.608 -6.689 1.00 70.94 301 HIS A N 1
ATOM 2302 C CA . HIS A 1 301 ? 27.275 -7.761 -7.598 1.00 70.94 301 HIS A CA 1
ATOM 2303 C C . HIS A 1 301 ? 28.575 -7.787 -6.789 1.00 70.94 301 HIS A C 1
ATOM 2305 O O . HIS A 1 301 ? 28.898 -6.846 -6.076 1.00 70.94 301 HIS A O 1
ATOM 2311 N N . THR A 1 302 ? 29.334 -8.876 -6.902 1.00 73.62 302 THR A N 1
ATOM 2312 C CA . THR A 1 302 ? 30.627 -9.045 -6.207 1.00 73.62 302 THR A CA 1
ATOM 2313 C C . THR A 1 302 ? 31.829 -8.870 -7.132 1.00 73.62 302 THR A C 1
ATOM 2315 O O . THR A 1 302 ? 32.973 -8.919 -6.685 1.00 73.62 302 THR A O 1
ATOM 2318 N N . LYS A 1 303 ? 31.587 -8.704 -8.437 1.00 84.62 303 LYS A N 1
ATOM 2319 C CA . LYS A 1 303 ? 32.614 -8.557 -9.472 1.00 84.62 303 LYS A CA 1
ATOM 2320 C C . LYS A 1 303 ? 32.153 -7.572 -10.546 1.00 84.62 303 LYS A C 1
ATOM 2322 O O . LYS A 1 303 ? 30.949 -7.511 -10.808 1.00 84.62 303 LYS A O 1
ATOM 2327 N N . PRO A 1 304 ? 33.091 -6.855 -11.191 1.00 89.06 304 PRO A N 1
ATOM 2328 C CA . PRO A 1 304 ? 32.781 -6.017 -12.340 1.00 89.06 304 PRO A CA 1
ATOM 2329 C C . PRO A 1 304 ? 32.054 -6.791 -13.455 1.00 89.06 304 PRO A C 1
ATOM 2331 O O . PRO A 1 304 ? 32.417 -7.943 -13.728 1.00 89.06 304 PRO A O 1
ATOM 2334 N N . PRO A 1 305 ? 31.041 -6.193 -14.108 1.00 90.56 305 PRO A N 1
ATOM 2335 C CA . PRO A 1 305 ? 30.339 -6.819 -15.220 1.00 90.56 305 PRO A CA 1
ATOM 2336 C C . PRO A 1 305 ? 31.272 -7.014 -16.420 1.00 90.56 305 PRO A C 1
ATOM 2338 O O . PRO A 1 305 ? 32.078 -6.146 -16.753 1.00 90.56 305 PRO A O 1
ATOM 2341 N N . LYS A 1 306 ? 31.116 -8.147 -17.112 1.00 93.50 306 LYS A N 1
ATOM 2342 C CA . LYS A 1 306 ? 31.845 -8.475 -18.341 1.00 93.50 306 LYS A CA 1
ATOM 2343 C C . LYS A 1 306 ? 30.874 -8.965 -19.407 1.00 93.50 306 LYS A C 1
ATOM 2345 O O . LYS A 1 306 ? 30.020 -9.802 -19.123 1.00 93.50 306 LYS A O 1
ATOM 2350 N N . CYS A 1 307 ? 31.016 -8.456 -20.625 1.00 94.31 307 CYS A N 1
ATOM 2351 C CA . CYS A 1 307 ? 30.192 -8.854 -21.752 1.00 94.31 307 CYS A CA 1
ATOM 2352 C C . CYS A 1 307 ? 30.555 -10.265 -22.230 1.00 94.31 307 CYS A C 1
ATOM 2354 O O . CYS A 1 307 ? 31.734 -10.617 -22.322 1.00 94.31 307 CYS A O 1
ATOM 2356 N N . VAL A 1 308 ? 29.534 -11.051 -22.575 1.00 95.38 308 VAL A N 1
ATOM 2357 C CA . VAL A 1 308 ? 29.689 -12.358 -23.235 1.00 95.38 308 VAL A CA 1
ATOM 2358 C C . VAL A 1 308 ? 29.236 -12.358 -24.697 1.00 95.38 308 VAL A C 1
ATOM 2360 O O . VAL A 1 308 ? 29.405 -13.370 -25.372 1.00 95.38 308 VAL A O 1
ATOM 2363 N N . LEU A 1 309 ? 28.651 -11.255 -25.177 1.00 93.81 309 LEU A N 1
ATOM 2364 C CA . LEU A 1 309 ? 28.179 -11.129 -26.556 1.00 93.81 309 LEU A CA 1
ATOM 2365 C C . LEU A 1 309 ? 29.343 -11.020 -27.536 1.00 93.81 309 LEU A C 1
ATOM 2367 O O . LEU A 1 309 ? 30.366 -10.383 -27.262 1.00 93.81 309 LEU A O 1
ATOM 2371 N N . ARG A 1 310 ? 29.145 -11.591 -28.720 1.00 91.69 310 ARG A N 1
ATOM 2372 C CA . ARG A 1 310 ? 29.996 -11.349 -29.888 1.00 91.69 310 ARG A CA 1
ATOM 2373 C C . ARG A 1 310 ? 29.664 -9.990 -30.497 1.00 91.69 310 ARG A C 1
ATOM 2375 O O . ARG A 1 310 ? 28.596 -9.431 -30.267 1.00 91.69 310 ARG A O 1
ATOM 2382 N N . SER A 1 311 ? 30.583 -9.434 -31.286 1.00 87.19 311 SER A N 1
ATOM 2383 C CA . SER A 1 311 ? 30.428 -8.073 -31.821 1.00 87.19 311 SER A CA 1
ATOM 2384 C C . SER A 1 311 ? 29.289 -7.909 -32.837 1.00 87.19 311 SER A C 1
ATOM 2386 O O . SER A 1 311 ? 28.940 -6.779 -33.166 1.00 87.19 311 SER A O 1
ATOM 2388 N N . ASP A 1 312 ? 28.765 -9.010 -33.375 1.00 90.56 312 ASP A N 1
ATOM 2389 C CA . ASP A 1 312 ? 27.659 -9.078 -34.333 1.00 90.56 312 ASP A CA 1
ATOM 2390 C C . ASP A 1 312 ? 26.321 -9.509 -33.706 1.00 90.56 312 ASP A C 1
ATOM 2392 O O . ASP A 1 312 ? 25.293 -9.414 -34.371 1.00 90.56 312 ASP A O 1
ATOM 2396 N N . GLU A 1 313 ? 26.314 -9.921 -32.435 1.00 95.69 313 GLU A N 1
ATOM 2397 C CA . GLU A 1 313 ? 25.108 -10.366 -31.730 1.00 95.69 313 GLU A CA 1
ATOM 2398 C C . GLU A 1 313 ? 24.303 -9.188 -31.162 1.00 95.69 313 GLU A C 1
ATOM 2400 O O . GLU A 1 313 ? 24.850 -8.195 -30.665 1.00 95.69 313 GLU A O 1
ATOM 2405 N N . ILE A 1 314 ? 22.975 -9.326 -31.177 1.00 96.94 314 ILE A N 1
ATOM 2406 C CA . ILE A 1 314 ? 22.047 -8.358 -30.579 1.00 96.94 314 ILE A CA 1
ATOM 2407 C C . ILE A 1 314 ? 21.091 -9.083 -29.638 1.00 96.94 314 ILE A C 1
ATOM 2409 O O . ILE A 1 314 ? 20.505 -10.107 -29.974 1.00 96.94 314 ILE A O 1
ATOM 2413 N N . ILE A 1 315 ? 20.868 -8.524 -28.451 1.00 98.19 315 ILE A N 1
ATOM 2414 C CA . ILE A 1 315 ? 19.830 -9.012 -27.547 1.00 98.19 315 ILE A CA 1
ATOM 2415 C C . ILE A 1 315 ? 18.513 -8.336 -27.886 1.00 98.19 315 ILE A C 1
ATOM 2417 O O . ILE A 1 315 ? 18.432 -7.112 -27.901 1.00 98.19 315 ILE A O 1
ATOM 2421 N N . TRP A 1 316 ? 17.467 -9.135 -28.064 1.00 98.06 316 TRP A N 1
ATOM 2422 C CA . TRP A 1 316 ? 16.090 -8.675 -28.170 1.00 98.06 316 TRP A CA 1
ATOM 2423 C C . TRP A 1 316 ? 15.257 -9.213 -27.008 1.00 98.06 316 TRP A C 1
ATOM 2425 O O . TRP A 1 316 ? 14.984 -10.416 -26.910 1.00 98.06 316 TRP A O 1
ATOM 2435 N N . ALA A 1 317 ? 14.838 -8.307 -26.129 1.00 98.06 317 ALA A N 1
ATOM 2436 C CA . ALA A 1 317 ? 13.937 -8.584 -25.021 1.00 98.06 317 ALA A CA 1
ATOM 2437 C C . ALA A 1 317 ? 12.548 -8.001 -25.314 1.00 98.06 317 ALA A C 1
ATOM 2439 O O . ALA A 1 317 ? 12.427 -6.879 -25.803 1.00 98.06 317 ALA A O 1
ATOM 2440 N N . ARG A 1 318 ? 11.489 -8.761 -25.025 1.00 97.44 318 ARG A N 1
ATOM 2441 C CA . ARG A 1 318 ? 10.098 -8.351 -25.271 1.00 97.44 318 ARG A CA 1
ATOM 2442 C C . ARG A 1 318 ? 9.145 -8.923 -24.234 1.00 97.44 318 ARG A C 1
ATOM 2444 O O . ARG A 1 318 ? 9.291 -10.084 -23.853 1.00 97.44 318 ARG A O 1
ATOM 2451 N N . ALA A 1 319 ? 8.152 -8.142 -23.829 1.00 98.00 319 ALA A N 1
ATOM 2452 C CA . ALA A 1 319 ? 7.132 -8.560 -22.876 1.00 98.00 319 ALA A CA 1
ATOM 2453 C C . ALA A 1 319 ? 5.732 -8.051 -23.269 1.00 98.00 319 ALA A C 1
ATOM 2455 O O . ALA A 1 319 ? 5.607 -6.955 -23.833 1.00 98.00 319 ALA A O 1
ATOM 2456 N N . PRO A 1 320 ? 4.674 -8.838 -22.994 1.00 97.44 320 PRO A N 1
ATOM 2457 C CA . PRO A 1 320 ? 3.303 -8.349 -23.053 1.00 97.44 320 PRO A CA 1
ATOM 2458 C C . PRO A 1 320 ? 3.084 -7.206 -22.049 1.00 97.44 320 PRO A C 1
ATOM 2460 O O . PRO A 1 320 ? 3.807 -7.076 -21.061 1.00 97.44 320 PRO A O 1
ATOM 2463 N N . ALA A 1 321 ? 2.058 -6.394 -22.294 1.00 96.31 321 ALA A N 1
ATOM 2464 C CA . ALA A 1 321 ? 1.504 -5.504 -21.279 1.00 96.31 321 ALA A CA 1
ATOM 2465 C C . ALA A 1 321 ? 0.748 -6.317 -20.217 1.00 96.31 321 ALA A C 1
ATOM 2467 O O . ALA A 1 321 ? 0.593 -7.534 -20.344 1.00 96.31 321 ALA A O 1
ATOM 2468 N N . ARG A 1 322 ? 0.240 -5.649 -19.178 1.00 95.19 322 ARG A N 1
ATOM 2469 C CA . ARG A 1 322 ? -0.593 -6.301 -18.165 1.00 95.19 322 ARG A CA 1
ATOM 2470 C C . ARG A 1 322 ? -1.807 -5.478 -17.783 1.00 95.19 322 ARG A C 1
ATOM 2472 O O . ARG A 1 322 ? -1.733 -4.250 -17.728 1.00 95.19 322 ARG A O 1
ATOM 2479 N N . PHE A 1 323 ? -2.884 -6.152 -17.406 1.00 93.25 323 PHE A N 1
ATOM 2480 C CA . PHE A 1 323 ? -3.968 -5.533 -16.651 1.00 93.25 323 PHE A CA 1
ATOM 2481 C C . PHE A 1 323 ? -4.355 -6.375 -15.439 1.00 93.25 323 PHE A C 1
ATOM 2483 O O . PHE A 1 323 ? -4.230 -7.600 -15.461 1.00 93.25 323 PHE A O 1
ATOM 2490 N N . ASP A 1 324 ? -4.827 -5.715 -14.386 1.00 93.94 324 ASP A N 1
ATOM 2491 C CA . ASP A 1 324 ? -5.302 -6.339 -13.159 1.00 93.94 324 ASP A CA 1
ATOM 2492 C C . ASP A 1 324 ? -6.833 -6.267 -13.074 1.00 93.94 324 ASP A C 1
ATOM 2494 O O . ASP A 1 324 ? -7.443 -5.222 -13.310 1.00 93.94 324 ASP A O 1
ATOM 2498 N N . THR A 1 325 ? -7.484 -7.374 -12.725 1.00 95.69 325 THR A N 1
ATOM 2499 C CA . THR A 1 325 ? -8.951 -7.421 -12.563 1.00 95.69 325 THR A CA 1
ATOM 2500 C C . THR A 1 325 ? -9.367 -7.244 -11.107 1.00 95.69 325 THR A C 1
ATOM 2502 O O . THR A 1 325 ? -10.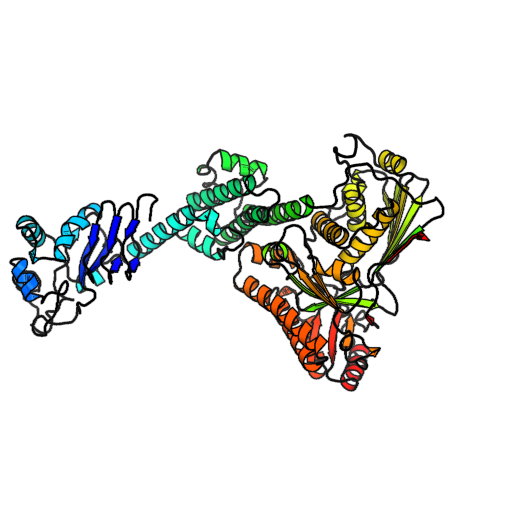447 -6.725 -10.849 1.00 95.69 325 THR A O 1
ATOM 2505 N N . GLY A 1 326 ? -8.483 -7.560 -10.157 1.00 95.62 326 GLY A N 1
ATOM 2506 C CA . GLY A 1 326 ? -8.676 -7.308 -8.730 1.00 95.62 326 GLY A CA 1
ATOM 2507 C C . GLY A 1 326 ? -7.398 -7.517 -7.928 1.00 95.62 326 GLY A C 1
ATOM 2508 O O . GLY A 1 326 ? -6.463 -8.162 -8.402 1.00 95.62 326 GLY A O 1
ATOM 2509 N N . GLY A 1 327 ? -7.367 -6.967 -6.714 1.00 95.56 327 GLY A N 1
ATOM 2510 C CA . GLY A 1 327 ? -6.242 -7.120 -5.790 1.00 95.56 327 GLY A CA 1
ATOM 2511 C C . GLY A 1 327 ? -5.167 -6.034 -5.854 1.00 95.56 327 GLY A C 1
ATOM 2512 O O . GLY A 1 327 ? -4.340 -5.963 -4.947 1.00 95.56 327 GLY A O 1
ATOM 2513 N N . GLY A 1 328 ? -5.162 -5.183 -6.886 1.00 93.31 328 GLY A N 1
ATOM 2514 C CA . GLY A 1 328 ? -4.173 -4.108 -7.016 1.00 93.31 328 GLY A CA 1
ATOM 2515 C C . GLY A 1 328 ? -4.113 -3.225 -5.763 1.00 93.31 328 GLY A C 1
ATOM 2516 O O . GLY A 1 328 ? -5.160 -2.930 -5.196 1.00 93.31 328 GLY A O 1
ATOM 2517 N N . TRP A 1 329 ? -2.899 -2.831 -5.359 1.00 93.50 329 TRP A N 1
ATOM 2518 C CA . TRP A 1 329 ? -2.514 -2.195 -4.080 1.00 93.50 329 TRP A CA 1
ATOM 2519 C C . TRP A 1 329 ? -2.141 -3.150 -2.951 1.00 93.50 329 TRP A C 1
ATOM 2521 O O . TRP A 1 329 ? -1.356 -2.763 -2.086 1.00 93.50 329 TRP A O 1
ATOM 2531 N N . THR A 1 330 ? -2.615 -4.397 -2.961 1.00 95.56 330 THR A N 1
ATOM 2532 C CA . THR A 1 330 ? -2.154 -5.394 -1.973 1.00 95.56 330 THR A CA 1
ATOM 2533 C C . THR A 1 330 ? -0.711 -5.839 -2.226 1.00 95.56 330 THR A C 1
ATOM 2535 O O . THR A 1 330 ? -0.075 -6.410 -1.351 1.00 95.56 330 THR A O 1
ATOM 2538 N N . ASP A 1 331 ? -0.174 -5.563 -3.413 1.00 93.94 331 ASP A N 1
ATOM 2539 C CA . ASP A 1 331 ? 1.198 -5.843 -3.831 1.00 93.94 331 ASP A CA 1
ATOM 2540 C C . ASP A 1 331 ? 2.192 -4.712 -3.522 1.00 93.94 331 ASP A C 1
ATOM 2542 O O . ASP A 1 331 ? 3.396 -4.880 -3.721 1.00 93.94 331 ASP A O 1
ATOM 2546 N N . THR A 1 332 ? 1.710 -3.566 -3.039 1.00 92.81 332 THR A N 1
ATOM 2547 C CA . THR A 1 332 ? 2.530 -2.373 -2.808 1.00 92.81 332 THR A CA 1
ATOM 2548 C C . THR A 1 332 ? 3.189 -2.412 -1.423 1.00 92.81 332 THR A C 1
ATOM 2550 O O . THR A 1 332 ? 2.492 -2.533 -0.410 1.00 92.81 332 THR A O 1
ATOM 2553 N N . PRO A 1 333 ? 4.527 -2.291 -1.321 1.00 91.06 333 PRO A N 1
ATOM 2554 C CA . PRO A 1 333 ? 5.199 -2.085 -0.043 1.00 91.06 333 PRO A CA 1
ATOM 2555 C C . PRO A 1 333 ? 4.770 -0.772 0.633 1.00 91.06 333 PRO A C 1
ATOM 2557 O O . PRO A 1 333 ? 4.497 0.213 -0.051 1.00 91.06 333 PRO A O 1
ATOM 2560 N N . PRO A 1 334 ? 4.743 -0.708 1.972 1.00 91.06 334 PRO A N 1
ATOM 2561 C CA . PRO A 1 334 ? 5.105 -1.761 2.925 1.00 91.06 334 PRO A CA 1
ATOM 2562 C C . PRO A 1 334 ? 3.982 -2.779 3.198 1.00 91.06 334 PRO A C 1
ATOM 2564 O O . PRO A 1 334 ? 4.279 -3.824 3.770 1.00 91.06 334 PRO A O 1
ATOM 2567 N N . TYR A 1 335 ? 2.735 -2.533 2.761 1.00 93.75 335 TYR A N 1
ATOM 2568 C CA . TYR A 1 335 ? 1.599 -3.440 3.005 1.00 93.75 335 TYR A CA 1
ATOM 2569 C C . TYR A 1 335 ? 1.930 -4.874 2.590 1.00 93.75 335 TYR A C 1
ATOM 2571 O O . TYR A 1 335 ? 1.822 -5.793 3.399 1.00 93.75 335 TYR A O 1
ATOM 2579 N N . ALA A 1 336 ? 2.425 -5.042 1.362 1.00 93.25 336 ALA A N 1
ATOM 2580 C CA . ALA A 1 336 ? 2.765 -6.354 0.825 1.00 93.25 336 ALA A CA 1
ATOM 2581 C C . ALA A 1 336 ? 3.876 -7.078 1.597 1.00 93.25 336 ALA A C 1
ATOM 2583 O O . ALA A 1 336 ? 3.926 -8.304 1.599 1.00 93.25 336 ALA A O 1
ATOM 2584 N N . LEU A 1 337 ? 4.774 -6.332 2.246 1.00 91.56 337 LEU A N 1
ATOM 2585 C CA . LEU A 1 337 ? 5.861 -6.910 3.034 1.00 91.56 337 LEU A CA 1
ATOM 2586 C C . LEU A 1 337 ? 5.350 -7.400 4.395 1.00 91.56 337 LEU A C 1
ATOM 2588 O O . LEU A 1 337 ? 5.820 -8.422 4.882 1.00 91.56 337 LEU A O 1
ATOM 2592 N N . GLU A 1 338 ? 4.395 -6.694 5.007 1.00 91.69 338 GLU A N 1
ATOM 2593 C CA . GLU A 1 338 ? 3.860 -7.022 6.338 1.00 91.69 338 GLU A CA 1
ATOM 2594 C C . GLU A 1 338 ? 2.698 -8.022 6.306 1.00 91.69 338 GLU A C 1
ATOM 2596 O O . GLU A 1 338 ? 2.592 -8.858 7.202 1.00 91.69 338 GLU A O 1
ATOM 2601 N N . HIS A 1 339 ? 1.833 -7.944 5.293 1.00 92.38 339 HIS A N 1
ATOM 2602 C CA . HIS A 1 339 ? 0.605 -8.743 5.196 1.00 92.38 339 HIS A CA 1
ATOM 2603 C C . HIS A 1 339 ? 0.610 -9.734 4.033 1.00 92.38 339 HIS A C 1
ATOM 2605 O O . HIS A 1 339 ? -0.304 -10.550 3.927 1.00 92.38 339 HIS A O 1
ATOM 2611 N N . GLY A 1 340 ? 1.622 -9.674 3.166 1.00 93.12 340 GLY A N 1
ATOM 2612 C CA . GLY A 1 340 ? 1.560 -10.341 1.877 1.00 93.12 340 GLY A CA 1
ATOM 2613 C C . GLY A 1 340 ? 0.677 -9.582 0.885 1.00 93.12 340 GLY A C 1
ATOM 2614 O O . GLY A 1 340 ? 0.173 -8.496 1.168 1.00 93.12 340 GLY A O 1
ATOM 2615 N N . GLY A 1 341 ? 0.477 -10.157 -0.297 1.00 94.81 341 GLY A N 1
ATOM 2616 C CA . GLY A 1 341 ? -0.373 -9.558 -1.327 1.00 94.81 341 GLY A CA 1
ATOM 2617 C C . GLY A 1 341 ? -1.091 -10.599 -2.170 1.00 94.81 341 GLY A C 1
ATOM 2618 O O . GLY A 1 341 ? -0.709 -11.767 -2.180 1.00 94.81 341 GLY A O 1
ATOM 2619 N N . CYS A 1 342 ? -2.149 -10.183 -2.863 1.00 96.94 342 CYS A N 1
ATOM 2620 C CA . CYS A 1 342 ? -3.018 -11.059 -3.641 1.00 96.94 342 CYS A CA 1
ATOM 2621 C C . CYS A 1 342 ? -3.600 -10.293 -4.833 1.00 96.94 342 CYS A C 1
ATOM 2623 O O . CYS A 1 342 ? -4.468 -9.441 -4.656 1.00 96.94 342 CYS A O 1
ATOM 2625 N N . VAL A 1 343 ? -3.139 -10.595 -6.050 1.00 97.38 343 VAL A N 1
ATOM 2626 C CA . VAL A 1 343 ? -3.535 -9.875 -7.273 1.00 97.38 343 VAL A CA 1
ATOM 2627 C C . VAL A 1 343 ? -3.920 -10.846 -8.382 1.00 97.38 343 VAL A C 1
ATOM 2629 O O . VAL A 1 343 ? -3.170 -11.772 -8.693 1.00 97.38 343 VAL A O 1
ATOM 2632 N N . VAL A 1 344 ? -5.061 -10.605 -9.033 1.00 98.00 344 VAL A N 1
ATOM 2633 C CA . VAL A 1 344 ? -5.428 -11.274 -10.289 1.00 98.00 344 VAL A CA 1
ATOM 2634 C C . VAL A 1 344 ? -4.980 -10.412 -11.459 1.00 98.00 344 VAL A C 1
ATOM 2636 O O . VAL A 1 344 ? -5.426 -9.275 -11.623 1.00 98.00 344 VAL A O 1
ATOM 2639 N N . ASN A 1 345 ? -4.098 -10.966 -12.283 1.00 94.62 345 ASN A N 1
ATOM 2640 C CA . ASN A 1 345 ? -3.387 -10.252 -13.330 1.00 94.62 345 ASN A CA 1
ATOM 2641 C C . ASN A 1 345 ? -3.411 -11.043 -14.644 1.00 94.62 345 ASN A C 1
ATOM 2643 O O . ASN A 1 345 ? -3.376 -12.274 -14.650 1.00 94.62 345 ASN A O 1
ATOM 2647 N N . THR A 1 346 ? -3.449 -10.333 -15.769 1.00 97.44 346 THR A N 1
ATOM 2648 C CA . THR A 1 346 ? -3.449 -10.913 -17.112 1.00 97.44 346 THR A CA 1
ATOM 2649 C C . THR A 1 346 ? -2.359 -10.296 -17.971 1.00 97.44 346 THR A C 1
ATOM 2651 O O . THR A 1 346 ? -2.327 -9.081 -18.162 1.00 97.44 346 THR A O 1
ATOM 2654 N N . ALA A 1 347 ? -1.500 -11.146 -18.536 1.00 98.06 347 ALA A N 1
ATOM 2655 C CA . ALA A 1 347 ? -0.546 -10.745 -19.562 1.00 98.06 347 ALA A CA 1
ATOM 2656 C C . ALA A 1 347 ? -1.263 -10.574 -20.904 1.00 98.06 347 ALA A C 1
ATOM 2658 O O . ALA A 1 347 ? -1.930 -11.500 -21.368 1.00 98.06 347 ALA A O 1
ATOM 2659 N N . VAL A 1 348 ? -1.099 -9.423 -21.554 1.00 97.19 348 VAL A N 1
ATOM 2660 C CA . VAL A 1 348 ? -1.814 -9.086 -22.789 1.00 97.19 348 VAL A CA 1
ATOM 2661 C C . VAL A 1 348 ? -0.906 -8.594 -23.905 1.00 97.19 348 VAL A C 1
ATOM 2663 O O . VAL A 1 348 ? -0.064 -7.711 -23.730 1.00 97.19 348 VAL A O 1
ATOM 2666 N N . ASN A 1 349 ? -1.121 -9.157 -25.089 1.00 97.38 349 ASN A N 1
ATOM 2667 C CA . ASN A 1 349 ? -0.618 -8.592 -26.331 1.00 97.38 349 ASN A CA 1
ATOM 2668 C C . ASN A 1 349 ? -1.594 -7.525 -26.811 1.00 97.38 349 ASN A C 1
ATOM 2670 O O . ASN A 1 349 ? -2.808 -7.706 -26.711 1.00 97.38 349 ASN A O 1
ATOM 2674 N N . LEU A 1 350 ? -1.061 -6.446 -27.372 1.00 95.38 350 LEU A N 1
ATOM 2675 C CA . LEU A 1 350 ? -1.855 -5.387 -27.986 1.00 95.38 350 LEU A CA 1
ATOM 2676 C C . LEU A 1 350 ? -1.616 -5.429 -29.489 1.00 95.38 350 LEU A C 1
ATOM 2678 O O . LEU A 1 350 ? -0.470 -5.544 -29.930 1.00 95.38 350 LEU A O 1
ATOM 2682 N N . ASN A 1 351 ? -2.692 -5.369 -30.271 1.00 92.94 351 ASN A N 1
ATOM 2683 C CA . ASN A 1 351 ? -2.643 -5.417 -31.734 1.00 92.94 351 ASN A CA 1
ATOM 2684 C C . ASN A 1 351 ? -1.791 -6.594 -32.264 1.00 92.94 351 ASN A C 1
ATOM 2686 O O . ASN A 1 351 ? -1.001 -6.447 -33.194 1.00 92.94 351 ASN A O 1
ATOM 2690 N N . GLY A 1 352 ? -1.911 -7.761 -31.619 1.00 90.88 352 GLY A N 1
ATOM 2691 C CA . GLY A 1 352 ? -1.270 -9.012 -32.039 1.00 90.88 352 GLY A CA 1
ATOM 2692 C C . GLY A 1 352 ? 0.176 -9.237 -31.577 1.00 90.88 352 GLY A C 1
ATOM 2693 O O . GLY A 1 352 ? 0.738 -10.285 -31.887 1.00 90.88 352 GLY A O 1
ATOM 2694 N N . GLN A 1 353 ? 0.791 -8.319 -30.822 1.00 93.44 353 GLN A N 1
ATOM 2695 C CA . GLN A 1 353 ? 2.185 -8.474 -30.387 1.00 93.44 353 GLN A CA 1
ATOM 2696 C C . GLN A 1 353 ? 2.463 -7.969 -28.968 1.00 93.44 353 GLN A C 1
ATOM 2698 O O . GLN A 1 353 ? 1.689 -7.210 -28.386 1.00 93.44 353 GLN A O 1
ATOM 2703 N N . ALA A 1 354 ? 3.612 -8.387 -28.432 1.00 96.25 354 ALA A N 1
ATOM 2704 C CA . ALA A 1 354 ? 4.177 -7.865 -27.196 1.00 96.25 354 ALA A CA 1
ATOM 2705 C C . ALA A 1 354 ? 4.588 -6.391 -27.407 1.00 96.25 354 ALA A C 1
ATOM 2707 O O . ALA A 1 354 ? 5.501 -6.123 -28.200 1.00 96.25 354 ALA A O 1
ATOM 2708 N N . PRO A 1 355 ? 3.924 -5.428 -26.743 1.00 96.00 355 PRO A N 1
ATOM 2709 C CA . PRO A 1 355 ? 4.094 -4.013 -27.054 1.00 96.00 355 PRO A CA 1
ATOM 2710 C C . PRO A 1 355 ? 5.331 -3.377 -26.403 1.00 96.00 355 PRO A C 1
ATOM 2712 O O . PRO A 1 355 ? 5.674 -2.253 -26.759 1.00 96.00 355 PRO A O 1
ATOM 2715 N N . ILE A 1 356 ? 5.991 -4.053 -25.455 1.00 97.19 356 ILE A N 1
ATOM 2716 C CA . ILE A 1 356 ? 7.136 -3.518 -24.704 1.00 97.19 356 ILE A CA 1
ATOM 2717 C C . ILE A 1 356 ? 8.388 -4.286 -25.110 1.00 97.19 356 ILE A C 1
ATOM 2719 O O . ILE A 1 356 ? 8.449 -5.507 -24.953 1.00 97.19 356 ILE A O 1
ATOM 2723 N N . GLN A 1 357 ? 9.375 -3.580 -25.659 1.00 97.50 357 GLN A N 1
ATOM 2724 C CA . GLN A 1 357 ? 10.555 -4.185 -26.271 1.00 97.50 357 GLN A CA 1
ATOM 2725 C C . GLN A 1 357 ? 11.822 -3.383 -25.966 1.00 97.50 357 GLN A C 1
ATOM 2727 O O . GLN A 1 357 ? 11.787 -2.154 -25.876 1.00 97.50 357 GLN A O 1
ATOM 2732 N N . ALA A 1 358 ? 12.951 -4.082 -25.869 1.00 98.06 358 ALA A N 1
ATOM 2733 C CA . ALA A 1 358 ? 14.273 -3.479 -25.844 1.00 98.06 358 ALA A CA 1
ATOM 2734 C C . ALA A 1 358 ? 15.273 -4.283 -26.677 1.00 98.06 358 ALA A C 1
ATOM 2736 O O . ALA A 1 358 ? 15.208 -5.514 -26.757 1.00 98.06 358 ALA A O 1
ATOM 2737 N N . TYR A 1 359 ? 16.218 -3.558 -27.258 1.00 98.19 359 TYR A N 1
ATOM 2738 C CA . TYR A 1 359 ? 17.328 -4.075 -28.036 1.00 98.19 359 TYR A CA 1
ATOM 2739 C C . TYR A 1 359 ? 18.623 -3.608 -27.391 1.00 98.19 359 TYR A C 1
ATOM 2741 O O . TYR A 1 359 ? 18.773 -2.415 -27.129 1.00 98.19 359 TYR A O 1
ATOM 2749 N N . LEU A 1 360 ? 19.549 -4.528 -27.140 1.00 98.19 360 LEU A N 1
ATOM 2750 C CA . LEU A 1 360 ? 20.851 -4.210 -26.565 1.00 98.19 360 LEU A CA 1
ATOM 2751 C C . LEU A 1 360 ? 21.956 -4.793 -27.435 1.00 98.19 360 LEU A C 1
ATOM 2753 O O . LEU A 1 360 ? 21.932 -5.978 -27.763 1.00 98.19 360 LEU A O 1
ATOM 2757 N N . ARG A 1 361 ? 22.944 -3.963 -27.769 1.00 96.81 361 ARG A N 1
ATOM 2758 C CA . ARG A 1 361 ? 24.185 -4.398 -28.415 1.00 96.81 361 ARG A CA 1
ATOM 2759 C C . ARG A 1 361 ? 25.400 -3.721 -27.797 1.00 96.81 361 ARG A C 1
ATOM 2761 O O . ARG A 1 361 ? 25.287 -2.645 -27.208 1.00 96.81 361 ARG A O 1
ATOM 2768 N N . VAL A 1 362 ? 26.564 -4.337 -27.976 1.00 96.38 362 VAL A N 1
ATOM 2769 C CA . VAL A 1 362 ? 27.848 -3.742 -27.590 1.00 96.38 362 VAL A CA 1
ATOM 2770 C C . VAL A 1 362 ? 28.456 -3.001 -28.772 1.00 96.38 362 VAL A C 1
ATOM 2772 O O . VAL A 1 362 ? 28.444 -3.480 -29.904 1.00 96.38 362 VAL A O 1
ATOM 2775 N N . ILE A 1 363 ? 28.978 -1.807 -28.511 1.00 96.19 363 ILE A N 1
ATOM 2776 C CA . ILE A 1 363 ? 29.594 -0.927 -29.506 1.00 96.19 363 ILE A CA 1
ATOM 2777 C C . ILE A 1 363 ? 31.063 -0.671 -29.163 1.00 96.19 363 ILE A C 1
ATOM 2779 O O . ILE A 1 363 ? 31.479 -0.764 -28.014 1.00 96.19 363 ILE A O 1
ATOM 2783 N N . LYS A 1 364 ? 31.871 -0.319 -30.170 1.00 95.12 364 LYS A N 1
ATOM 2784 C CA . LYS A 1 364 ? 33.315 -0.093 -29.976 1.00 95.12 364 LYS A CA 1
ATOM 2785 C C . LYS A 1 364 ? 33.634 1.147 -29.137 1.00 95.12 364 LYS A C 1
ATOM 2787 O O . LYS A 1 364 ? 34.588 1.126 -28.372 1.00 95.12 364 LYS A O 1
ATOM 2792 N N . ALA A 1 365 ? 32.876 2.229 -29.318 1.00 96.75 365 ALA A N 1
ATOM 2793 C CA . ALA A 1 365 ? 33.082 3.458 -28.557 1.00 96.75 365 ALA A CA 1
ATOM 2794 C C . ALA A 1 365 ? 32.685 3.218 -27.090 1.00 96.75 365 ALA A C 1
ATOM 2796 O O . ALA A 1 365 ? 31.579 2.722 -26.883 1.00 96.75 365 ALA A O 1
ATOM 2797 N N . PRO A 1 366 ? 33.522 3.557 -26.093 1.00 96.56 366 PRO A N 1
ATOM 2798 C CA . PRO A 1 366 ? 33.253 3.300 -24.676 1.00 96.56 366 PRO A CA 1
ATOM 2799 C C . PRO A 1 366 ? 32.273 4.337 -24.101 1.00 96.56 366 PRO A C 1
ATOM 2801 O O . PRO A 1 366 ? 32.598 5.103 -23.201 1.00 96.56 366 PRO A O 1
ATOM 2804 N N . VAL A 1 367 ? 31.063 4.367 -24.658 1.00 98.00 367 VAL A N 1
ATOM 2805 C CA . VAL A 1 367 ? 29.959 5.259 -24.280 1.00 98.00 367 VAL A CA 1
ATOM 2806 C C . VAL A 1 367 ? 28.671 4.455 -24.118 1.00 98.00 367 VAL A C 1
ATOM 2808 O O . VAL A 1 367 ? 28.547 3.356 -24.666 1.00 98.00 367 VAL A O 1
ATOM 2811 N N . ILE A 1 368 ? 27.693 4.997 -23.394 1.00 98.38 368 ILE A N 1
ATOM 2812 C CA . ILE A 1 368 ? 26.343 4.425 -23.337 1.00 98.38 368 ILE A CA 1
ATOM 2813 C C . ILE A 1 368 ? 25.423 5.250 -24.234 1.00 98.38 368 ILE A C 1
ATOM 2815 O O . ILE A 1 368 ? 25.328 6.464 -24.092 1.00 98.38 368 ILE A O 1
ATOM 2819 N N . ARG A 1 369 ? 24.713 4.598 -25.151 1.00 98.31 369 ARG A N 1
ATOM 2820 C CA . ARG A 1 369 ? 23.719 5.219 -26.030 1.00 98.31 369 ARG A CA 1
ATOM 2821 C C . ARG A 1 369 ? 22.342 4.703 -25.688 1.00 98.31 369 ARG A C 1
ATOM 2823 O O . ARG A 1 369 ? 22.095 3.503 -25.790 1.00 98.31 369 ARG A O 1
ATOM 2830 N N . LEU A 1 370 ? 21.448 5.613 -25.331 1.00 98.31 370 LEU A N 1
ATOM 2831 C CA . LEU A 1 370 ? 20.062 5.293 -25.012 1.00 98.31 370 LEU A CA 1
ATOM 2832 C C . LEU A 1 370 ? 19.166 5.906 -26.083 1.00 98.31 370 LEU A C 1
ATOM 2834 O O . LEU A 1 370 ? 19.297 7.088 -26.389 1.00 98.31 370 LEU A O 1
ATOM 2838 N N . THR A 1 371 ? 18.296 5.097 -26.683 1.00 98.06 371 THR A N 1
ATOM 2839 C CA . THR A 1 371 ? 17.358 5.528 -27.732 1.00 98.06 371 THR A CA 1
ATOM 2840 C C . THR A 1 371 ? 15.951 5.058 -27.390 1.00 98.06 371 THR A C 1
ATOM 2842 O O . THR A 1 371 ? 15.768 3.898 -27.032 1.00 98.06 371 THR A O 1
ATOM 2845 N N . SER A 1 372 ? 14.953 5.925 -27.537 1.00 95.81 372 SER A N 1
ATOM 2846 C CA . SER A 1 372 ? 13.534 5.568 -27.457 1.00 95.81 372 SER A CA 1
ATOM 2847 C C . SER A 1 372 ? 12.890 5.795 -28.818 1.00 95.81 372 SER A C 1
ATOM 2849 O O . SER A 1 372 ? 12.870 6.913 -29.335 1.00 95.81 372 SER A O 1
ATOM 2851 N N . ILE A 1 373 ? 12.360 4.719 -29.401 1.00 94.94 373 ILE A N 1
ATOM 2852 C CA . ILE A 1 373 ? 11.724 4.762 -30.722 1.00 94.94 373 ILE A CA 1
ATOM 2853 C C . ILE A 1 373 ? 10.405 5.537 -30.654 1.00 94.94 373 ILE A C 1
ATOM 2855 O O . ILE A 1 373 ? 10.142 6.375 -31.511 1.00 94.94 373 ILE A O 1
ATOM 2859 N N . ASP A 1 374 ? 9.588 5.287 -29.629 1.00 90.38 374 ASP A N 1
ATOM 2860 C CA . ASP A 1 374 ? 8.276 5.915 -29.457 1.00 90.38 374 ASP A CA 1
ATOM 2861 C C . ASP A 1 374 ? 8.362 7.419 -29.166 1.00 90.38 374 ASP A C 1
ATOM 2863 O O . ASP A 1 374 ? 7.460 8.167 -29.543 1.00 90.38 374 ASP A O 1
ATOM 2867 N N . LEU A 1 375 ? 9.452 7.877 -28.540 1.00 88.50 375 LEU A N 1
ATOM 2868 C CA . LEU A 1 375 ? 9.687 9.299 -28.268 1.00 88.50 375 LEU A CA 1
ATOM 2869 C C . LEU A 1 375 ? 10.543 9.991 -29.323 1.00 88.50 375 LEU A C 1
ATOM 2871 O O . LEU A 1 375 ? 10.680 11.211 -29.271 1.00 88.50 375 LEU A O 1
ATOM 2875 N N . GLY A 1 376 ? 11.128 9.234 -30.255 1.00 92.75 376 GLY A N 1
ATOM 2876 C CA . GLY A 1 376 ? 12.035 9.769 -31.267 1.00 92.75 376 GLY A CA 1
ATOM 2877 C C . GLY A 1 376 ? 13.251 10.482 -30.670 1.00 92.75 376 GLY A C 1
ATOM 2878 O O . GLY A 1 376 ? 13.768 11.411 -31.285 1.00 92.75 376 GLY A O 1
ATOM 2879 N N . SER A 1 377 ? 13.688 10.089 -29.469 1.00 94.62 377 SER A N 1
ATOM 2880 C CA . SER A 1 377 ? 14.795 10.736 -28.762 1.00 94.62 377 SER A CA 1
ATOM 2881 C C . SER A 1 377 ? 15.989 9.801 -28.601 1.00 94.62 377 SER A C 1
ATOM 2883 O O . SER A 1 377 ? 15.873 8.574 -28.692 1.00 94.62 377 SER A O 1
ATOM 2885 N N . ARG A 1 378 ? 17.163 10.398 -28.383 1.00 97.00 378 ARG A N 1
ATOM 2886 C CA . ARG A 1 378 ? 18.419 9.686 -28.167 1.00 97.00 378 ARG A CA 1
ATOM 2887 C C . ARG A 1 378 ? 19.377 10.536 -27.350 1.00 97.00 378 ARG A C 1
ATOM 2889 O O . ARG A 1 378 ? 19.522 11.721 -27.634 1.00 97.00 378 ARG A O 1
ATOM 2896 N N . ILE A 1 379 ? 20.083 9.898 -26.423 1.00 97.25 379 ILE A N 1
ATOM 2897 C CA . ILE A 1 379 ? 21.185 10.505 -25.673 1.00 97.25 379 ILE A CA 1
ATOM 2898 C C . ILE A 1 379 ? 22.444 9.637 -25.746 1.00 97.25 379 ILE A C 1
ATOM 2900 O O . ILE A 1 379 ? 22.379 8.425 -25.986 1.00 97.25 379 ILE A O 1
ATOM 2904 N N . GLU A 1 380 ? 23.595 10.268 -25.540 1.00 97.81 380 GLU A N 1
ATOM 2905 C CA . GLU A 1 380 ? 24.887 9.609 -25.367 1.00 97.81 380 GLU A CA 1
ATOM 2906 C C . GLU A 1 380 ? 25.471 10.034 -24.017 1.00 97.81 380 GLU A C 1
ATOM 2908 O O . GLU A 1 380 ? 25.534 11.220 -23.712 1.00 97.81 380 GLU A O 1
ATOM 2913 N N . ILE A 1 381 ? 25.851 9.054 -23.204 1.00 97.69 381 ILE A N 1
ATOM 2914 C CA . ILE A 1 381 ? 26.357 9.221 -21.844 1.00 97.69 381 ILE A CA 1
ATOM 2915 C C . ILE A 1 381 ? 27.834 8.839 -21.854 1.00 97.69 381 ILE A C 1
ATOM 2917 O O . ILE A 1 381 ? 28.196 7.717 -22.229 1.00 97.69 381 ILE A O 1
ATOM 2921 N N . THR A 1 382 ? 28.680 9.774 -21.430 1.00 96.75 382 THR A N 1
ATOM 2922 C CA . THR A 1 382 ? 30.143 9.632 -21.460 1.00 96.75 382 THR A CA 1
ATOM 2923 C C . THR A 1 382 ? 30.781 9.712 -20.074 1.00 96.75 382 THR A C 1
ATOM 2925 O O . THR A 1 382 ? 31.930 9.301 -19.911 1.00 96.75 382 THR A O 1
ATOM 2928 N N . CYS A 1 383 ? 30.045 10.160 -19.049 1.00 95.44 383 CYS A N 1
ATOM 2929 C CA . CYS A 1 383 ? 30.543 10.256 -17.681 1.00 95.44 383 CYS A CA 1
ATOM 2930 C C . CYS A 1 383 ? 29.598 9.615 -16.648 1.00 95.44 383 CYS A C 1
ATOM 2932 O O . CYS A 1 383 ? 28.416 9.392 -16.903 1.00 95.44 383 CYS A O 1
ATOM 2934 N N . LEU A 1 384 ? 30.139 9.293 -15.465 1.00 94.69 384 LEU A N 1
ATOM 2935 C CA . LEU A 1 384 ? 29.371 8.654 -14.387 1.00 94.69 384 LEU A CA 1
ATOM 2936 C C . LEU A 1 384 ? 28.319 9.573 -13.765 1.00 94.69 384 LEU A C 1
ATOM 2938 O O . LEU A 1 384 ? 27.301 9.067 -13.307 1.00 94.69 384 LEU A O 1
ATOM 2942 N N . ALA A 1 385 ? 28.551 10.889 -13.735 1.00 93.44 385 ALA A N 1
ATOM 2943 C CA . ALA A 1 385 ? 27.588 11.835 -13.176 1.00 93.44 385 ALA A CA 1
ATOM 2944 C C . ALA A 1 385 ? 26.259 11.768 -13.947 1.00 93.44 385 ALA A C 1
ATOM 2946 O O . ALA A 1 385 ? 25.222 11.513 -13.345 1.00 93.44 385 ALA A O 1
ATOM 2947 N N . ASP A 1 386 ? 26.325 11.834 -15.278 1.00 94.25 386 ASP A N 1
ATOM 2948 C CA . ASP A 1 386 ? 25.160 11.730 -16.166 1.00 94.25 386 ASP A CA 1
ATOM 2949 C C . ASP A 1 386 ? 24.465 10.360 -16.090 1.00 94.25 386 ASP A C 1
ATOM 2951 O O . ASP A 1 386 ? 23.268 10.251 -16.346 1.00 94.25 386 ASP A O 1
ATOM 2955 N N . LEU A 1 387 ? 25.200 9.286 -15.770 1.00 94.44 387 LEU A N 1
ATOM 2956 C CA . LEU A 1 387 ? 24.606 7.963 -15.557 1.00 94.44 387 LEU A CA 1
ATOM 2957 C C . LEU A 1 387 ? 23.892 7.871 -14.203 1.00 94.44 387 LEU A C 1
ATOM 2959 O O . LEU A 1 387 ? 22.886 7.177 -14.100 1.00 94.44 387 LEU A O 1
ATOM 2963 N N . CYS A 1 388 ? 24.411 8.535 -13.170 1.00 92.38 388 CYS A N 1
ATOM 2964 C CA . CYS A 1 388 ? 23.920 8.457 -11.794 1.00 92.38 388 CYS A CA 1
ATOM 2965 C C . CYS A 1 388 ? 22.878 9.533 -11.437 1.00 92.38 388 CYS A C 1
ATOM 2967 O O . CYS A 1 388 ? 22.319 9.482 -10.343 1.00 92.38 388 CYS A O 1
ATOM 2969 N N . ASP A 1 389 ? 22.570 10.459 -12.348 1.00 92.31 389 ASP A N 1
ATOM 2970 C CA . ASP A 1 389 ? 21.548 11.505 -12.180 1.00 92.31 389 ASP A CA 1
ATOM 2971 C C . ASP A 1 389 ? 20.098 10.972 -12.188 1.00 92.31 389 ASP A C 1
ATOM 2973 O O . ASP A 1 389 ? 19.155 11.751 -12.125 1.00 92.31 389 ASP A O 1
ATOM 2977 N N . TYR A 1 390 ? 19.879 9.653 -12.275 1.00 89.88 390 TYR A N 1
ATOM 2978 C CA . TYR A 1 390 ? 18.566 9.031 -12.522 1.00 89.88 390 TYR A CA 1
ATOM 2979 C C . TYR A 1 390 ? 17.487 9.328 -11.466 1.00 89.88 390 TYR A C 1
ATOM 2981 O O . TYR A 1 390 ? 16.322 8.991 -11.675 1.00 89.88 390 TYR A O 1
ATOM 2989 N N . ARG A 1 391 ? 17.864 9.925 -10.330 1.00 82.94 391 ARG A N 1
ATOM 2990 C CA . ARG A 1 391 ? 16.953 10.395 -9.273 1.00 82.94 391 ARG A CA 1
ATOM 2991 C C . ARG A 1 391 ? 16.478 11.833 -9.481 1.00 82.94 391 ARG A C 1
ATOM 2993 O O . ARG A 1 391 ? 15.536 12.264 -8.822 1.00 82.94 391 ARG A O 1
ATOM 3000 N N . GLU A 1 392 ? 17.139 12.587 -10.350 1.00 85.19 392 GLU A N 1
ATOM 3001 C CA . GLU A 1 392 ? 16.807 13.976 -10.626 1.00 85.19 392 GLU A CA 1
ATOM 3002 C C . GLU A 1 392 ? 15.549 14.063 -11.491 1.00 85.19 392 GLU A C 1
ATOM 3004 O O . GLU A 1 392 ? 15.392 13.339 -12.474 1.00 85.19 392 GLU A O 1
ATOM 3009 N N . ALA A 1 393 ? 14.654 14.997 -11.165 1.00 74.62 393 ALA A N 1
ATOM 3010 C CA . ALA A 1 393 ? 13.396 15.180 -11.891 1.00 74.62 393 ALA A CA 1
ATOM 3011 C C . ALA A 1 393 ? 13.592 15.540 -13.379 1.00 74.62 393 ALA A C 1
ATOM 3013 O O . ALA A 1 393 ? 12.689 15.341 -14.190 1.00 74.62 393 ALA A O 1
ATOM 3014 N N . THR A 1 394 ? 14.759 16.081 -13.731 1.00 80.19 394 THR A N 1
ATOM 3015 C CA . THR A 1 394 ? 15.162 16.455 -15.092 1.00 80.19 394 THR A CA 1
ATOM 3016 C C . THR A 1 394 ? 15.868 15.333 -15.850 1.00 80.19 394 THR A C 1
ATOM 3018 O O . THR A 1 394 ? 16.160 15.513 -17.030 1.00 80.19 394 THR A O 1
ATOM 3021 N N . SER A 1 395 ? 16.152 14.192 -15.210 1.00 84.62 395 SER A N 1
ATOM 3022 C CA . SER A 1 395 ? 16.921 13.115 -15.834 1.00 84.62 395 SER A CA 1
ATOM 3023 C C . SER A 1 395 ? 16.143 12.452 -16.969 1.00 84.62 395 SER A C 1
ATOM 3025 O O . SER A 1 395 ? 15.085 11.839 -16.784 1.00 84.62 395 SER A O 1
ATOM 3027 N N . GLU A 1 396 ? 16.699 12.533 -18.175 1.00 88.25 396 GLU A N 1
ATOM 3028 C CA . GLU A 1 396 ? 16.225 11.745 -19.303 1.00 88.25 396 GLU A CA 1
ATOM 3029 C C . GLU A 1 396 ? 16.657 10.284 -19.140 1.00 88.25 396 GLU A C 1
ATOM 3031 O O . GLU A 1 396 ? 17.775 9.987 -18.718 1.00 88.25 396 GLU A O 1
ATOM 3036 N N . TYR A 1 397 ? 15.785 9.350 -19.527 1.00 92.19 397 TYR A N 1
ATOM 3037 C CA . TYR A 1 397 ? 16.065 7.910 -19.466 1.00 92.19 397 TYR A CA 1
ATOM 3038 C C . TYR A 1 397 ? 16.387 7.369 -18.060 1.00 92.19 397 TYR A C 1
ATOM 3040 O O . TYR A 1 397 ? 17.039 6.326 -17.954 1.00 92.19 397 TYR A O 1
ATOM 3048 N N . GLY A 1 398 ? 15.882 8.004 -16.994 1.00 92.81 398 GLY A N 1
ATOM 3049 C CA . GLY A 1 398 ? 16.129 7.594 -15.603 1.00 92.81 398 GLY A CA 1
ATOM 3050 C C . GLY A 1 398 ? 15.980 6.085 -15.365 1.00 92.81 398 GLY A C 1
ATOM 3051 O O . GLY A 1 398 ? 16.867 5.467 -14.787 1.00 92.81 398 GLY A O 1
ATOM 3052 N N . LEU A 1 399 ? 14.940 5.447 -15.922 1.00 92.38 399 LEU A N 1
ATOM 3053 C CA . LEU A 1 399 ? 14.730 3.994 -15.815 1.00 92.38 399 LEU A CA 1
ATOM 3054 C C . LEU A 1 399 ? 15.902 3.157 -16.359 1.00 92.38 399 LEU A C 1
ATOM 3056 O O . LEU A 1 399 ? 16.353 2.218 -15.707 1.00 92.38 399 LEU A O 1
ATOM 3060 N N . ALA A 1 400 ? 16.401 3.486 -17.551 1.00 95.69 400 ALA A N 1
ATOM 3061 C CA . ALA A 1 400 ? 17.506 2.761 -18.173 1.00 95.69 400 ALA A CA 1
ATOM 3062 C C . ALA A 1 400 ? 18.836 3.035 -17.456 1.00 95.69 400 ALA A C 1
ATOM 3064 O O . ALA A 1 400 ? 19.615 2.109 -17.229 1.00 95.69 400 ALA A O 1
ATOM 3065 N N . LYS A 1 401 ? 19.065 4.291 -17.055 1.00 96.19 401 LYS A N 1
ATOM 3066 C CA . LYS A 1 401 ? 20.229 4.708 -16.266 1.00 96.19 401 LYS A CA 1
ATOM 3067 C C . LYS A 1 401 ? 20.293 3.976 -14.921 1.00 96.19 401 LYS A C 1
ATOM 3069 O O . LYS A 1 401 ? 21.305 3.354 -14.605 1.00 96.19 401 LYS A O 1
ATOM 3074 N N . ALA A 1 402 ? 19.185 3.948 -14.181 1.00 93.94 402 ALA A N 1
ATOM 3075 C CA . ALA A 1 402 ? 19.077 3.227 -12.918 1.00 93.94 402 ALA A CA 1
ATOM 3076 C C . ALA A 1 402 ? 19.256 1.708 -13.099 1.00 93.94 402 ALA A C 1
ATOM 3078 O O . ALA A 1 402 ? 19.927 1.073 -12.288 1.00 93.94 402 ALA A O 1
ATOM 3079 N N . ALA A 1 403 ? 18.737 1.119 -14.185 1.00 95.00 403 ALA A N 1
ATOM 3080 C CA . ALA A 1 403 ? 18.927 -0.305 -14.476 1.00 95.00 403 ALA A CA 1
ATOM 3081 C C . ALA A 1 403 ? 20.400 -0.660 -14.751 1.00 95.00 403 ALA A C 1
ATOM 3083 O O . ALA A 1 403 ? 20.873 -1.709 -14.310 1.00 95.00 403 ALA A O 1
ATOM 3084 N N . LEU A 1 404 ? 21.138 0.215 -15.441 1.00 95.25 404 LEU A N 1
ATOM 3085 C CA . LEU A 1 404 ? 22.582 0.076 -15.655 1.00 95.25 404 LEU A CA 1
ATOM 3086 C C . LEU A 1 404 ? 23.360 0.232 -14.341 1.00 95.25 404 LEU A C 1
ATOM 3088 O O . LEU A 1 404 ? 24.208 -0.607 -14.036 1.00 95.25 404 LEU A O 1
ATOM 3092 N N . ALA A 1 405 ? 23.032 1.247 -13.537 1.00 92.81 405 ALA A N 1
ATOM 3093 C CA . ALA A 1 405 ? 23.648 1.474 -12.231 1.00 92.81 405 ALA A CA 1
ATOM 3094 C C . ALA A 1 405 ? 23.444 0.279 -11.281 1.00 92.81 405 ALA A C 1
ATOM 3096 O O . ALA A 1 405 ? 24.412 -0.199 -10.682 1.00 92.81 405 ALA A O 1
ATOM 3097 N N . LEU A 1 406 ? 22.213 -0.248 -11.210 1.00 90.62 406 LEU A N 1
ATOM 3098 C CA . LEU A 1 406 ? 21.850 -1.444 -10.439 1.00 90.62 406 LEU A CA 1
ATOM 3099 C C . LEU A 1 406 ? 22.564 -2.703 -10.953 1.00 90.62 406 LEU A C 1
ATOM 3101 O O . LEU A 1 406 ? 22.874 -3.594 -10.172 1.00 90.62 406 LEU A O 1
ATOM 3105 N N . SER A 1 407 ? 22.863 -2.763 -12.253 1.00 91.75 407 SER A N 1
ATOM 3106 C CA . SER A 1 407 ? 23.571 -3.882 -12.890 1.00 91.75 407 SER A CA 1
ATOM 3107 C C . SER A 1 407 ? 25.103 -3.801 -12.770 1.00 91.75 407 SER A C 1
ATOM 3109 O O . SER A 1 407 ? 25.809 -4.567 -13.426 1.00 91.75 407 SER A O 1
ATOM 3111 N N . GLY A 1 408 ? 25.632 -2.878 -11.959 1.00 91.19 408 GLY A N 1
ATOM 3112 C CA . GLY A 1 408 ? 27.063 -2.776 -11.656 1.00 91.19 408 GLY A CA 1
ATOM 3113 C C . GLY A 1 408 ? 27.817 -1.650 -12.370 1.00 91.19 408 GLY A C 1
ATOM 3114 O O . GLY A 1 408 ? 29.035 -1.568 -12.221 1.00 91.19 408 GLY A O 1
ATOM 3115 N N . PHE A 1 409 ? 27.134 -0.759 -13.100 1.00 92.62 409 PHE A N 1
ATOM 3116 C CA . PHE A 1 409 ? 27.728 0.469 -13.659 1.00 92.62 409 PHE A CA 1
ATOM 3117 C C . PHE A 1 409 ? 27.562 1.668 -12.712 1.00 92.62 409 PHE A C 1
ATOM 3119 O O . PHE A 1 409 ? 27.174 2.759 -13.117 1.00 92.62 409 PHE A O 1
ATOM 3126 N N . SER A 1 410 ? 27.816 1.450 -11.424 1.00 90.81 410 SER A N 1
ATOM 3127 C CA . SER A 1 410 ? 27.823 2.477 -10.380 1.00 90.81 410 SER A CA 1
ATOM 3128 C C . SER A 1 410 ? 29.162 2.443 -9.633 1.00 90.81 410 SER A C 1
ATOM 3130 O O . SER A 1 410 ? 29.822 1.400 -9.629 1.00 90.81 410 SER A O 1
ATOM 3132 N N . PRO A 1 411 ? 29.614 3.557 -9.026 1.00 88.25 411 PRO A N 1
ATOM 3133 C CA . PRO A 1 411 ? 30.893 3.626 -8.315 1.00 88.25 411 PRO A CA 1
ATOM 3134 C C . PRO A 1 411 ? 30.820 2.935 -6.939 1.00 88.25 411 PRO A C 1
ATOM 3136 O O . PRO A 1 411 ? 31.058 3.548 -5.902 1.00 88.25 411 PRO A O 1
ATOM 3139 N N . ASP A 1 412 ? 30.454 1.653 -6.920 1.00 87.94 412 ASP A N 1
ATOM 3140 C CA . ASP A 1 412 ? 30.407 0.833 -5.713 1.00 87.94 412 ASP A CA 1
ATOM 3141 C C . ASP A 1 412 ? 31.831 0.400 -5.314 1.00 87.94 412 ASP A C 1
ATOM 3143 O O . ASP A 1 412 ? 32.459 -0.358 -6.064 1.00 87.94 412 ASP A O 1
ATOM 3147 N N . PRO A 1 413 ? 32.348 0.817 -4.141 1.00 86.31 413 PRO A N 1
ATOM 3148 C CA . PRO A 1 413 ? 33.709 0.500 -3.705 1.00 86.31 413 PRO A CA 1
ATOM 3149 C C . PRO A 1 413 ? 33.948 -0.999 -3.468 1.00 86.31 413 PRO A C 1
ATOM 3151 O O . PRO A 1 413 ? 35.097 -1.429 -3.371 1.00 86.31 413 PRO A O 1
ATOM 3154 N N . ARG A 1 414 ? 32.886 -1.812 -3.374 1.00 86.12 414 ARG A N 1
ATOM 3155 C CA . ARG A 1 414 ? 32.986 -3.277 -3.276 1.00 86.12 414 ARG A CA 1
ATOM 3156 C C . ARG A 1 414 ? 33.383 -3.921 -4.605 1.00 86.12 414 ARG A C 1
ATOM 3158 O O . ARG A 1 414 ? 33.900 -5.034 -4.609 1.00 86.12 414 ARG A O 1
ATOM 3165 N N . ILE A 1 415 ? 33.116 -3.240 -5.720 1.00 89.31 415 ILE A N 1
ATOM 3166 C CA . ILE A 1 415 ? 33.268 -3.761 -7.085 1.00 89.31 415 ILE A CA 1
ATOM 3167 C C . ILE A 1 415 ? 34.361 -3.000 -7.837 1.00 89.31 415 ILE A C 1
ATOM 3169 O O . ILE A 1 415 ? 35.137 -3.597 -8.585 1.00 89.31 415 ILE A O 1
ATOM 3173 N N . TRP A 1 416 ? 34.425 -1.685 -7.635 1.00 92.88 416 TRP A N 1
ATOM 3174 C CA . TRP A 1 416 ? 35.271 -0.767 -8.382 1.00 92.88 416 TRP A CA 1
ATOM 3175 C C . TRP A 1 416 ? 36.193 0.051 -7.466 1.00 92.88 416 TRP A C 1
ATOM 3177 O O . TRP A 1 416 ? 35.847 0.328 -6.319 1.00 92.88 416 TRP A O 1
ATOM 3187 N N . PRO A 1 417 ? 37.363 0.498 -7.958 1.00 90.94 417 PRO A N 1
ATOM 3188 C CA . PRO A 1 417 ? 38.212 1.428 -7.218 1.00 90.94 417 PRO A CA 1
ATOM 3189 C C . PRO A 1 417 ? 37.557 2.816 -7.091 1.00 90.94 417 PRO A C 1
ATOM 3191 O O . PRO A 1 417 ? 36.810 3.237 -7.971 1.00 90.94 417 PRO A O 1
ATOM 3194 N N . ALA A 1 418 ? 37.906 3.566 -6.039 1.00 85.44 418 ALA A N 1
ATOM 3195 C CA . ALA A 1 418 ? 37.248 4.821 -5.635 1.00 85.44 418 ALA A CA 1
ATOM 3196 C C . ALA A 1 418 ? 37.183 5.945 -6.699 1.00 85.44 418 ALA A C 1
ATOM 3198 O O . ALA A 1 418 ? 36.366 6.847 -6.567 1.00 85.44 418 ALA A O 1
ATOM 3199 N N . ASN A 1 419 ? 38.003 5.884 -7.756 1.00 89.31 419 ASN A N 1
ATOM 3200 C CA . ASN A 1 419 ? 38.071 6.889 -8.831 1.00 89.31 419 ASN A CA 1
ATOM 3201 C C . ASN A 1 419 ? 37.820 6.290 -10.226 1.00 89.31 419 ASN A C 1
ATOM 3203 O O . ASN A 1 419 ? 38.352 6.773 -11.225 1.00 89.31 419 ASN A O 1
ATOM 3207 N N . VAL A 1 420 ? 37.078 5.185 -10.301 1.00 94.88 420 VAL A N 1
ATOM 3208 C CA . VAL A 1 420 ? 36.710 4.567 -11.578 1.00 94.88 420 VAL A CA 1
ATOM 3209 C C . VAL A 1 420 ? 35.951 5.563 -12.471 1.00 94.88 420 VAL A C 1
ATOM 3211 O O . VAL A 1 420 ? 35.109 6.322 -11.996 1.00 94.88 420 VAL A O 1
ATOM 3214 N N . THR A 1 421 ? 36.238 5.568 -13.774 1.00 96.06 421 THR A N 1
ATOM 3215 C CA . THR A 1 421 ? 35.490 6.351 -14.772 1.00 96.06 421 THR A CA 1
ATOM 3216 C C . THR A 1 421 ? 34.514 5.460 -15.532 1.00 96.06 421 THR A C 1
ATOM 3218 O O . THR A 1 421 ? 34.713 4.246 -15.619 1.00 96.06 421 THR A O 1
ATOM 3221 N N . LEU A 1 422 ? 33.479 6.052 -16.137 1.00 96.75 422 LEU A N 1
ATOM 3222 C CA . LEU A 1 422 ? 32.540 5.294 -16.970 1.00 96.75 422 LEU A CA 1
ATOM 3223 C C . LEU A 1 422 ? 33.263 4.617 -18.145 1.00 96.75 422 LEU A C 1
ATOM 3225 O O . LEU A 1 422 ? 33.033 3.443 -18.417 1.00 96.75 422 LEU A O 1
ATOM 3229 N N . GLU A 1 423 ? 34.191 5.328 -18.788 1.00 97.00 423 GLU A N 1
ATOM 3230 C CA . GLU A 1 423 ? 35.030 4.782 -19.857 1.00 97.00 423 GLU A CA 1
ATOM 3231 C C . GLU A 1 423 ? 35.809 3.539 -19.400 1.00 97.00 423 GLU A C 1
ATOM 3233 O O . GLU A 1 423 ? 35.833 2.531 -20.110 1.00 97.00 423 GLU A O 1
ATOM 3238 N N . ALA A 1 424 ? 36.400 3.564 -18.198 1.00 96.31 424 ALA A N 1
ATOM 3239 C CA . ALA A 1 424 ? 37.112 2.415 -17.643 1.00 96.31 424 ALA A CA 1
ATOM 3240 C C . ALA A 1 424 ? 36.169 1.232 -17.367 1.00 96.31 424 ALA A C 1
ATOM 3242 O O . ALA A 1 424 ? 36.519 0.090 -17.676 1.00 96.31 424 ALA A O 1
ATOM 3243 N N . MET A 1 425 ? 34.962 1.494 -16.846 1.00 96.69 425 MET A N 1
ATOM 3244 C CA . MET A 1 425 ? 33.949 0.451 -16.643 1.00 96.69 425 MET A CA 1
ATOM 3245 C C . MET A 1 425 ? 33.540 -0.206 -17.963 1.00 96.69 425 MET A C 1
ATOM 3247 O O . MET A 1 425 ? 33.504 -1.431 -18.058 1.00 96.69 425 MET A O 1
ATOM 3251 N N . LEU A 1 426 ? 33.263 0.595 -18.994 1.00 97.06 426 LEU A N 1
ATOM 3252 C CA . LEU A 1 426 ? 32.843 0.114 -20.313 1.00 97.06 426 LEU A CA 1
ATOM 3253 C C . LEU A 1 426 ? 33.980 -0.610 -21.044 1.00 97.06 426 LEU A C 1
ATOM 3255 O O . LEU A 1 426 ? 33.772 -1.650 -21.666 1.00 97.06 426 LEU A O 1
ATOM 3259 N N . THR A 1 427 ? 35.213 -0.126 -20.906 1.00 96.00 427 THR A N 1
ATOM 3260 C CA . THR A 1 427 ? 36.396 -0.811 -21.443 1.00 96.00 427 THR A CA 1
ATOM 3261 C C . THR A 1 427 ? 36.579 -2.181 -20.790 1.00 96.00 427 THR A C 1
ATOM 3263 O O . THR A 1 427 ? 36.806 -3.164 -21.492 1.00 96.00 427 THR A O 1
ATOM 3266 N N . HIS A 1 428 ? 36.417 -2.277 -19.464 1.00 95.12 428 HIS A N 1
ATOM 3267 C CA . HIS A 1 428 ? 36.442 -3.560 -18.757 1.00 95.12 428 HIS A CA 1
ATOM 3268 C C . HIS A 1 428 ? 35.294 -4.481 -19.190 1.00 95.12 428 HIS A C 1
ATOM 3270 O O . HIS A 1 428 ? 35.494 -5.684 -19.372 1.00 95.12 428 HIS A O 1
ATOM 3276 N N . PHE A 1 429 ? 34.103 -3.913 -19.389 1.00 95.44 429 PHE A N 1
ATOM 3277 C CA . PHE A 1 429 ? 32.933 -4.636 -19.868 1.00 95.44 429 PHE A CA 1
ATOM 3278 C C . PHE A 1 429 ? 33.164 -5.262 -21.254 1.00 95.44 429 PHE A C 1
ATOM 3280 O O . PHE A 1 429 ? 32.662 -6.353 -21.518 1.00 95.44 429 PHE A O 1
ATOM 3287 N N . GLY A 1 430 ? 33.967 -4.622 -22.109 1.00 94.69 430 GLY A N 1
ATOM 3288 C CA . GLY A 1 430 ? 34.309 -5.083 -23.460 1.00 94.69 430 GLY A CA 1
ATOM 3289 C C . GLY A 1 430 ? 33.874 -4.128 -24.578 1.00 94.69 430 GLY A C 1
ATOM 3290 O O . GLY A 1 430 ? 34.002 -4.472 -25.751 1.00 94.69 430 GLY A O 1
ATOM 3291 N N . GLY A 1 431 ? 33.361 -2.944 -24.230 1.00 95.38 431 GLY A N 1
ATOM 3292 C CA . GLY A 1 431 ? 32.890 -1.915 -25.155 1.00 95.38 431 GLY A CA 1
ATOM 3293 C C . GLY A 1 431 ? 31.789 -1.045 -24.544 1.00 95.38 431 GLY A C 1
ATOM 3294 O O . GLY A 1 431 ? 31.354 -1.257 -23.413 1.00 95.38 431 GLY A O 1
ATOM 3295 N N . GLY A 1 432 ? 31.318 -0.059 -25.304 1.00 96.88 432 GLY A N 1
ATOM 3296 C CA . GLY A 1 432 ? 30.128 0.710 -24.947 1.00 96.88 432 GLY A CA 1
ATOM 3297 C C . GLY A 1 432 ? 28.838 -0.089 -25.101 1.00 96.88 432 GLY A C 1
ATOM 3298 O O . GLY A 1 432 ? 28.812 -1.154 -25.720 1.00 96.88 432 GLY A O 1
ATOM 3299 N N . ILE A 1 433 ? 27.743 0.455 -24.579 1.00 97.81 433 ILE A N 1
ATOM 3300 C CA . ILE A 1 433 ? 26.416 -0.173 -24.614 1.00 97.81 433 ILE A CA 1
ATOM 3301 C C . ILE A 1 433 ? 25.490 0.697 -25.447 1.00 97.81 433 ILE A C 1
ATOM 3303 O O . ILE A 1 433 ? 25.363 1.890 -25.195 1.00 97.81 433 ILE A O 1
ATOM 3307 N N . GLU A 1 434 ? 24.791 0.106 -26.408 1.00 98.00 434 GLU A N 1
ATOM 3308 C CA . GLU A 1 434 ? 23.670 0.761 -27.073 1.00 98.00 434 GLU A CA 1
ATOM 3309 C C . GLU A 1 434 ? 22.376 0.029 -26.721 1.00 98.00 434 GLU A C 1
ATOM 3311 O O . GLU A 1 434 ? 22.217 -1.151 -27.036 1.00 98.00 434 GLU A O 1
ATOM 3316 N N . LEU A 1 435 ? 21.469 0.740 -26.048 1.00 98.31 435 LEU A N 1
ATOM 3317 C CA . LEU A 1 435 ? 20.169 0.257 -25.600 1.00 98.31 435 LEU A CA 1
ATOM 3318 C C . LEU A 1 435 ? 19.068 1.065 -26.291 1.00 98.31 435 LEU A C 1
ATOM 3320 O O . LEU A 1 435 ? 18.959 2.279 -26.120 1.00 98.31 435 LEU A O 1
ATOM 3324 N N . THR A 1 436 ? 18.235 0.376 -27.061 1.00 98.31 436 THR A N 1
ATOM 3325 C CA . THR A 1 436 ? 17.076 0.959 -27.741 1.00 98.31 436 THR A CA 1
ATOM 3326 C C . THR A 1 436 ? 15.796 0.387 -27.159 1.00 98.31 436 THR A C 1
ATOM 3328 O O . THR A 1 436 ? 15.661 -0.830 -27.073 1.00 98.31 436 THR A O 1
ATOM 3331 N N . THR A 1 437 ? 14.845 1.234 -26.786 1.00 97.38 437 THR A N 1
ATOM 3332 C CA . THR A 1 437 ? 13.551 0.831 -26.228 1.00 97.38 437 THR A CA 1
ATOM 3333 C C . THR A 1 437 ? 12.396 1.212 -27.151 1.00 97.38 437 THR A C 1
ATOM 3335 O O . THR A 1 437 ? 12.462 2.182 -27.911 1.00 97.38 437 THR A O 1
ATOM 3338 N N . LEU A 1 438 ? 11.324 0.425 -27.087 1.00 95.56 438 LEU A N 1
ATOM 3339 C CA . LEU A 1 438 ? 10.054 0.687 -27.754 1.00 95.56 438 LEU A CA 1
ATOM 3340 C C . LEU A 1 438 ? 8.910 0.302 -26.818 1.00 95.56 438 LEU A C 1
ATOM 3342 O O . LEU A 1 438 ? 8.792 -0.858 -26.419 1.00 95.56 438 LEU A O 1
ATOM 3346 N N . ALA A 1 439 ? 8.041 1.263 -26.516 1.00 93.00 439 ALA A N 1
ATOM 3347 C CA . ALA A 1 439 ? 6.750 1.010 -25.892 1.00 93.00 439 ALA A CA 1
ATOM 3348 C C . ALA A 1 439 ? 5.626 1.398 -26.863 1.00 93.00 439 ALA A C 1
ATOM 3350 O O . ALA A 1 439 ? 5.305 2.570 -27.033 1.00 93.00 439 ALA A O 1
ATOM 3351 N N . ALA A 1 440 ? 4.987 0.408 -27.487 1.00 91.88 440 ALA A N 1
ATOM 3352 C CA . ALA A 1 440 ? 3.843 0.606 -28.381 1.00 91.88 440 ALA A CA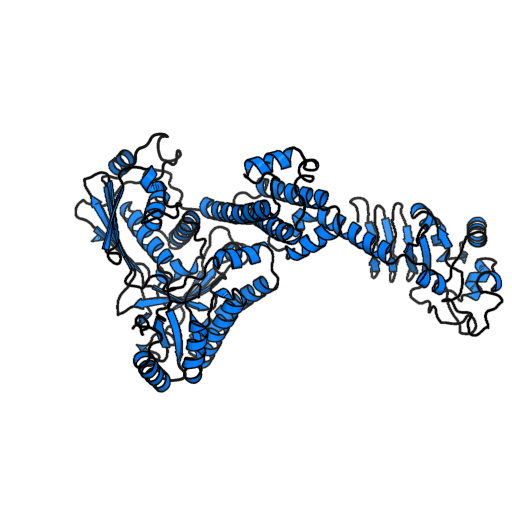 1
ATOM 3353 C C . ALA A 1 440 ? 2.525 0.806 -27.600 1.00 91.88 440 ALA A C 1
ATOM 3355 O O . ALA A 1 440 ? 1.497 0.205 -27.911 1.00 91.88 440 ALA A O 1
ATOM 3356 N N . ILE A 1 441 ? 2.567 1.621 -26.542 1.00 89.00 441 ILE A N 1
ATOM 3357 C CA . ILE A 1 441 ? 1.447 1.908 -25.639 1.00 89.00 441 ILE A CA 1
ATOM 3358 C C . ILE A 1 441 ? 1.461 3.408 -25.324 1.00 89.00 441 ILE A C 1
ATOM 3360 O O . ILE A 1 441 ? 2.532 3.946 -25.044 1.00 89.00 441 ILE A O 1
ATOM 3364 N N . PRO A 1 442 ? 0.306 4.102 -25.311 1.00 83.75 442 PRO A N 1
ATOM 3365 C CA . PRO A 1 442 ? 0.254 5.487 -24.854 1.00 83.75 442 PRO A CA 1
ATOM 3366 C C . PRO A 1 442 ? 0.864 5.667 -23.454 1.00 83.75 442 PRO A C 1
ATOM 3368 O O . PRO A 1 442 ? 0.664 4.834 -22.565 1.00 83.75 442 PRO A O 1
ATOM 3371 N N . LYS A 1 443 ? 1.571 6.783 -23.227 1.00 74.88 443 LYS A N 1
ATOM 3372 C CA . LYS A 1 443 ? 2.056 7.143 -21.885 1.00 74.88 443 LYS A CA 1
ATOM 3373 C C . LYS A 1 443 ? 0.889 7.280 -20.906 1.00 74.88 443 LYS A C 1
ATOM 3375 O O . LYS A 1 443 ? -0.179 7.768 -21.271 1.00 74.88 443 LYS A O 1
ATOM 3380 N N . GLY A 1 444 ? 1.113 6.879 -19.654 1.00 72.38 444 GLY A N 1
ATOM 3381 C CA . GLY A 1 444 ? 0.077 6.929 -18.616 1.00 72.38 444 GLY A CA 1
ATOM 3382 C C . GLY A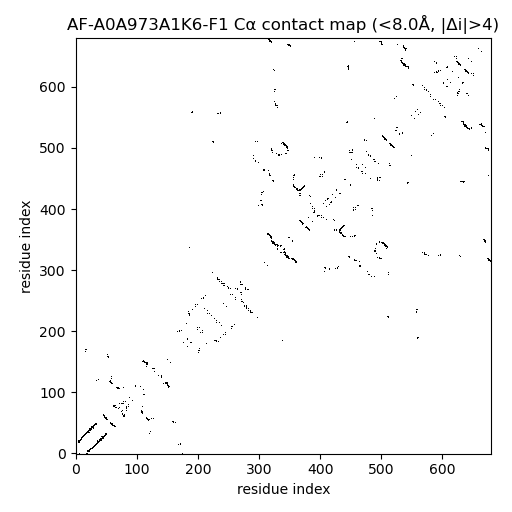 1 444 ? -1.089 5.968 -18.878 1.00 72.38 444 GLY A C 1
ATOM 3383 O O . GLY A 1 444 ? -2.211 6.242 -18.477 1.00 72.38 444 GLY A O 1
ATOM 3384 N N . SER A 1 445 ? -0.842 4.859 -19.580 1.00 76.88 445 SER A N 1
ATOM 3385 C CA . SER A 1 445 ? -1.853 3.853 -19.928 1.00 76.88 445 SER A CA 1
ATOM 3386 C C . SER A 1 445 ? -2.431 3.100 -18.731 1.00 76.88 445 SER A C 1
ATOM 3388 O O . SER A 1 445 ? -3.526 2.556 -18.830 1.00 76.88 445 SER A O 1
ATOM 3390 N N . GLY A 1 446 ? -1.689 3.016 -17.626 1.00 81.38 446 GLY A N 1
ATOM 3391 C CA . GLY A 1 446 ? -2.059 2.161 -16.502 1.00 81.38 446 GLY A CA 1
ATOM 3392 C C . GLY A 1 446 ? -1.861 0.666 -16.775 1.00 81.38 446 GLY A C 1
ATOM 3393 O O . GLY A 1 446 ? -2.302 -0.146 -15.973 1.00 81.38 446 GLY A O 1
ATOM 3394 N N . LEU A 1 447 ? -1.165 0.285 -17.860 1.00 89.38 447 LEU A N 1
ATOM 3395 C CA . LEU A 1 447 ? -0.878 -1.108 -18.255 1.00 89.38 447 LEU A CA 1
ATOM 3396 C C . LEU A 1 447 ? 0.487 -1.645 -17.763 1.00 89.38 447 LEU A C 1
ATOM 3398 O O . LEU A 1 447 ? 1.040 -2.578 -18.346 1.00 89.38 447 LEU A O 1
ATOM 3402 N N . GLY A 1 448 ? 1.066 -1.026 -16.730 1.00 86.62 448 GLY A N 1
ATOM 3403 C CA . GLY A 1 448 ? 2.320 -1.468 -16.101 1.00 86.62 448 GLY A CA 1
ATOM 3404 C C . GLY A 1 448 ? 3.568 -1.251 -16.948 1.00 86.62 448 GLY A C 1
ATOM 3405 O O . GLY A 1 448 ? 4.565 -1.955 -16.814 1.00 86.62 448 GLY A O 1
ATOM 3406 N N . THR A 1 449 ? 3.515 -0.284 -17.867 1.00 89.69 449 THR A N 1
ATOM 3407 C CA . THR A 1 449 ? 4.541 -0.101 -18.902 1.00 89.69 449 THR A CA 1
ATOM 3408 C C . THR A 1 449 ? 5.930 0.153 -18.320 1.00 89.69 449 THR A C 1
ATOM 3410 O O . THR A 1 449 ? 6.899 -0.400 -18.828 1.00 89.69 449 THR A O 1
ATOM 3413 N N . SER A 1 450 ? 6.033 0.956 -17.255 1.00 89.25 450 SER A N 1
ATOM 3414 C CA . SER A 1 450 ? 7.321 1.335 -16.662 1.00 89.25 450 SER A CA 1
ATOM 3415 C C . SER A 1 450 ? 8.035 0.140 -16.026 1.00 89.25 450 SER A C 1
ATOM 3417 O O . SER A 1 450 ? 9.163 -0.170 -16.400 1.00 89.25 450 SER A O 1
ATOM 3419 N N . SER A 1 451 ? 7.363 -0.589 -15.135 1.00 92.00 451 SER A N 1
ATOM 3420 C CA . SER A 1 451 ? 7.930 -1.742 -14.426 1.00 92.00 451 SER A CA 1
ATOM 3421 C C . SER A 1 451 ? 8.264 -2.884 -15.380 1.00 92.00 451 SER A C 1
ATOM 3423 O O . SER A 1 451 ? 9.327 -3.497 -15.283 1.00 92.00 451 SER A O 1
ATOM 3425 N N . ILE A 1 452 ? 7.391 -3.146 -16.361 1.00 95.38 452 ILE A N 1
ATOM 3426 C CA . ILE A 1 452 ? 7.645 -4.165 -17.385 1.00 95.38 452 ILE A CA 1
ATOM 3427 C C . ILE A 1 452 ? 8.824 -3.750 -18.273 1.00 95.38 452 ILE A C 1
ATOM 3429 O O . ILE A 1 452 ? 9.671 -4.586 -18.581 1.00 95.38 452 ILE A O 1
ATOM 3433 N N . MET A 1 453 ? 8.935 -2.471 -18.651 1.00 95.44 453 MET A N 1
ATOM 3434 C CA . MET A 1 453 ? 10.111 -1.965 -19.367 1.00 95.44 453 MET A CA 1
ATOM 3435 C C . MET A 1 453 ? 11.382 -2.124 -18.521 1.00 95.44 453 MET A C 1
ATOM 3437 O O . MET A 1 453 ? 12.404 -2.560 -19.042 1.00 95.44 453 MET A O 1
ATOM 3441 N N . GLY A 1 454 ? 11.312 -1.863 -17.213 1.00 95.19 454 GLY A N 1
ATOM 3442 C CA . GLY A 1 454 ? 12.398 -2.141 -16.273 1.00 95.19 454 GLY A CA 1
ATOM 3443 C C . GLY A 1 454 ? 12.812 -3.614 -16.294 1.00 95.19 454 GLY A C 1
ATOM 3444 O O . GLY A 1 454 ? 13.995 -3.919 -16.431 1.00 95.19 454 GLY A O 1
ATOM 3445 N N . ALA A 1 455 ? 11.844 -4.535 -16.266 1.00 96.31 455 ALA A N 1
ATOM 3446 C CA . ALA A 1 455 ? 12.089 -5.975 -16.353 1.00 96.31 455 ALA A CA 1
ATOM 3447 C C . ALA A 1 455 ? 12.747 -6.385 -17.685 1.00 96.31 455 ALA A C 1
ATOM 3449 O O . ALA A 1 455 ? 13.681 -7.193 -17.704 1.00 96.31 455 ALA A O 1
ATOM 3450 N N . VAL A 1 456 ? 12.277 -5.811 -18.797 1.00 97.75 456 VAL A N 1
ATOM 3451 C CA . VAL A 1 456 ? 12.805 -6.023 -20.153 1.00 97.75 456 VAL A CA 1
ATOM 3452 C C . VAL A 1 456 ? 14.251 -5.525 -20.257 1.00 97.75 456 VAL A C 1
ATOM 3454 O O . VAL A 1 456 ? 15.114 -6.273 -20.719 1.00 97.75 456 VAL A O 1
ATOM 3457 N N . ILE A 1 457 ? 14.535 -4.304 -19.788 1.00 97.69 457 ILE A N 1
ATOM 3458 C CA . ILE A 1 457 ? 15.876 -3.700 -19.802 1.00 97.69 457 ILE A CA 1
ATOM 3459 C C . ILE A 1 457 ? 16.837 -4.491 -18.913 1.00 97.69 457 ILE A C 1
ATOM 3461 O O . ILE A 1 457 ? 17.905 -4.884 -19.380 1.00 97.69 457 ILE A O 1
ATOM 3465 N N . LEU A 1 458 ? 16.459 -4.774 -17.661 1.00 96.56 458 LEU A N 1
ATOM 3466 C CA . LEU A 1 458 ? 17.293 -5.545 -16.734 1.00 96.56 458 LEU A CA 1
ATOM 3467 C C . LEU A 1 458 ? 17.622 -6.922 -17.307 1.00 96.56 458 LEU A C 1
ATOM 3469 O O . LEU A 1 458 ? 18.774 -7.344 -17.279 1.00 96.56 458 LEU A O 1
ATOM 3473 N N . SER A 1 459 ? 16.640 -7.605 -17.890 1.00 96.94 459 SER A N 1
ATOM 3474 C CA . SER A 1 459 ? 16.877 -8.925 -18.476 1.00 96.94 459 SER A CA 1
ATOM 3475 C C . SER A 1 459 ? 17.760 -8.860 -19.722 1.00 96.94 459 SER A C 1
ATOM 3477 O O . SER A 1 459 ? 18.559 -9.770 -19.935 1.00 96.94 459 SER A O 1
ATOM 3479 N N . ALA A 1 460 ? 17.670 -7.790 -20.519 1.00 97.62 460 ALA A N 1
ATOM 3480 C CA . ALA A 1 460 ? 18.578 -7.572 -21.642 1.00 97.62 460 ALA A CA 1
ATOM 3481 C C . ALA A 1 460 ? 20.021 -7.321 -21.169 1.00 97.62 460 ALA A C 1
ATOM 3483 O O . ALA A 1 460 ? 20.948 -7.949 -21.678 1.00 97.62 460 ALA A O 1
ATOM 3484 N N . ILE A 1 461 ? 20.209 -6.465 -20.159 1.00 96.38 461 ILE A N 1
ATOM 3485 C CA . ILE A 1 461 ? 21.525 -6.161 -19.574 1.00 96.38 461 ILE A CA 1
ATOM 3486 C C . ILE A 1 461 ? 22.150 -7.421 -18.964 1.00 96.38 461 ILE A C 1
ATOM 3488 O O . ILE A 1 461 ? 23.271 -7.785 -19.303 1.00 96.38 461 ILE A O 1
ATOM 3492 N N . GLN A 1 462 ? 21.413 -8.142 -18.119 1.00 94.88 462 GLN A N 1
ATOM 3493 C CA . GLN A 1 462 ? 21.926 -9.341 -17.448 1.00 94.88 462 GLN A CA 1
ATOM 3494 C C . GLN A 1 462 ? 22.229 -10.463 -18.446 1.00 94.88 462 GLN A C 1
ATOM 3496 O O . GLN A 1 462 ? 23.229 -11.171 -18.303 1.00 94.88 462 GLN A O 1
ATOM 3501 N N . ARG A 1 463 ? 21.441 -10.574 -19.524 1.00 95.62 463 ARG A N 1
ATOM 3502 C CA . ARG A 1 463 ? 21.739 -11.506 -20.613 1.00 95.62 463 ARG A CA 1
ATOM 3503 C C . ARG A 1 463 ? 23.041 -11.152 -21.335 1.00 95.62 463 ARG A C 1
ATOM 3505 O O . ARG A 1 463 ? 23.765 -12.075 -21.704 1.00 95.62 463 ARG A O 1
ATOM 3512 N N . ALA A 1 464 ? 23.386 -9.869 -21.468 1.00 95.00 464 ALA A N 1
ATOM 3513 C CA . ALA A 1 464 ? 24.679 -9.441 -22.013 1.00 95.00 464 ALA A CA 1
ATOM 3514 C C . ALA A 1 464 ? 25.861 -9.874 -21.131 1.00 95.00 464 ALA A C 1
ATOM 3516 O O . ALA A 1 464 ? 26.979 -10.010 -21.624 1.00 95.00 464 ALA A O 1
ATOM 3517 N N . PHE A 1 465 ? 25.610 -10.140 -19.845 1.00 91.75 465 PHE A N 1
ATOM 3518 C CA . PHE A 1 465 ? 26.593 -10.662 -18.889 1.00 91.75 465 PHE A CA 1
ATOM 3519 C C . PHE A 1 465 ? 26.648 -12.197 -18.879 1.00 91.75 465 PHE A C 1
ATOM 3521 O O . PHE A 1 465 ? 27.383 -12.794 -18.096 1.00 91.75 465 PHE A O 1
ATOM 3528 N N . GLY A 1 466 ? 25.825 -12.858 -19.700 1.00 91.06 466 GLY A N 1
ATOM 3529 C CA . GLY A 1 466 ? 25.664 -14.310 -19.694 1.00 91.06 466 GLY A CA 1
ATOM 3530 C C . GLY A 1 466 ? 24.801 -14.834 -18.546 1.00 91.06 466 GLY A C 1
ATOM 3531 O O . GLY A 1 466 ? 24.741 -16.046 -18.344 1.00 91.06 466 GLY A O 1
ATOM 3532 N N . LYS A 1 467 ? 24.110 -13.955 -17.806 1.00 91.50 467 LYS A N 1
ATOM 3533 C CA . LYS A 1 467 ? 23.211 -14.338 -16.713 1.00 91.50 467 LYS A CA 1
ATOM 3534 C C . LYS A 1 467 ? 21.764 -14.389 -17.203 1.00 91.50 467 LYS A C 1
ATOM 3536 O O . LYS A 1 467 ? 21.267 -13.467 -17.843 1.00 91.50 467 LYS A O 1
ATOM 3541 N N . THR A 1 468 ? 21.061 -15.467 -16.862 1.00 92.12 468 THR A N 1
ATOM 3542 C CA . THR A 1 468 ? 19.596 -15.524 -16.960 1.00 92.12 468 THR A CA 1
ATOM 3543 C C . THR A 1 468 ? 19.039 -15.387 -15.554 1.00 92.12 468 THR A C 1
ATOM 3545 O O . THR A 1 468 ? 19.327 -16.228 -14.707 1.00 92.12 468 THR A O 1
ATOM 3548 N N . LEU A 1 469 ? 18.291 -14.315 -15.296 1.00 91.25 469 LEU A N 1
ATOM 3549 C CA . LEU A 1 469 ? 17.666 -14.106 -13.994 1.00 91.25 469 LEU A CA 1
ATOM 3550 C C . LEU A 1 469 ? 16.532 -15.109 -13.782 1.00 91.25 469 LEU A C 1
ATOM 3552 O O . LEU A 1 469 ? 15.709 -15.338 -14.671 1.00 91.25 469 LEU A O 1
ATOM 3556 N N . THR A 1 470 ? 16.460 -15.666 -12.580 1.00 91.44 470 THR A N 1
ATOM 3557 C CA . THR A 1 470 ? 15.253 -16.347 -12.110 1.00 91.44 470 THR A CA 1
ATOM 3558 C C . THR A 1 470 ? 14.111 -15.341 -11.941 1.00 91.44 470 THR A C 1
ATOM 3560 O O . THR A 1 470 ? 14.336 -14.138 -11.802 1.00 91.44 470 THR A O 1
ATOM 3563 N N . GLN A 1 471 ? 12.865 -15.823 -11.907 1.00 89.50 471 GLN A N 1
ATOM 3564 C CA . GLN A 1 471 ? 11.699 -14.964 -11.665 1.00 89.50 471 GLN A CA 1
ATOM 3565 C C . GLN A 1 471 ? 11.829 -14.175 -10.355 1.00 89.50 471 GLN A C 1
ATOM 3567 O O . GLN A 1 471 ? 11.618 -12.967 -10.348 1.00 89.50 471 GLN A O 1
ATOM 3572 N N . LYS A 1 472 ? 12.261 -14.835 -9.273 1.00 87.81 472 LYS A N 1
ATOM 3573 C CA . LYS A 1 472 ? 12.480 -14.192 -7.971 1.00 87.81 472 LYS A CA 1
ATOM 3574 C C . LYS A 1 472 ? 13.513 -13.064 -8.055 1.00 87.81 472 LYS A C 1
ATOM 3576 O O . LYS A 1 472 ? 13.243 -11.964 -7.584 1.00 87.81 472 LYS A O 1
ATOM 3581 N N . GLU A 1 473 ? 14.666 -13.315 -8.682 1.00 90.25 473 GLU A N 1
ATOM 3582 C CA . GLU A 1 473 ? 15.700 -12.288 -8.869 1.00 90.25 473 GLU A CA 1
ATOM 3583 C C . GLU A 1 473 ? 15.193 -11.119 -9.719 1.00 90.25 473 GLU A C 1
ATOM 3585 O O . GLU A 1 473 ? 15.425 -9.968 -9.365 1.00 90.25 473 GLU A O 1
ATOM 3590 N N . LEU A 1 474 ? 14.484 -11.397 -10.818 1.00 92.25 474 LEU A N 1
ATOM 3591 C CA . LEU A 1 474 ? 13.947 -10.364 -11.703 1.00 92.25 474 LEU A CA 1
ATOM 3592 C C . LEU A 1 474 ? 12.916 -9.486 -10.990 1.00 92.25 474 LEU A C 1
ATOM 3594 O O . LEU A 1 474 ? 13.003 -8.264 -11.064 1.00 92.25 474 LEU A O 1
ATOM 3598 N N . PHE A 1 475 ? 11.944 -10.090 -10.305 1.00 91.06 475 PHE A N 1
ATOM 3599 C CA . PHE A 1 475 ? 10.879 -9.333 -9.645 1.00 91.06 475 PHE A CA 1
ATOM 3600 C C . PHE A 1 475 ? 11.429 -8.451 -8.536 1.00 91.06 475 PHE A C 1
ATOM 3602 O O . PHE A 1 475 ? 11.016 -7.297 -8.417 1.00 91.06 475 PHE A O 1
ATOM 3609 N N . HIS A 1 476 ? 12.401 -8.974 -7.785 1.00 88.94 476 HIS A N 1
ATOM 3610 C CA . HIS A 1 476 ? 13.071 -8.202 -6.758 1.00 88.94 476 HIS A CA 1
ATOM 3611 C C . HIS A 1 476 ? 13.927 -7.078 -7.347 1.00 88.94 476 HIS A C 1
ATOM 3613 O O . HIS A 1 476 ? 13.828 -5.941 -6.902 1.00 88.94 476 HIS A O 1
ATOM 3619 N N . ALA A 1 477 ? 14.695 -7.352 -8.407 1.00 91.19 477 ALA A N 1
ATOM 3620 C CA . ALA A 1 477 ? 15.505 -6.340 -9.081 1.00 91.19 477 ALA A CA 1
ATOM 3621 C C . ALA A 1 477 ? 14.661 -5.182 -9.631 1.00 91.19 477 ALA A C 1
ATOM 3623 O O . ALA A 1 477 ? 15.071 -4.029 -9.528 1.00 91.19 477 ALA A O 1
ATOM 3624 N N . VAL A 1 478 ? 13.478 -5.471 -10.185 1.00 92.38 478 VAL A N 1
ATOM 3625 C CA . VAL A 1 478 ? 12.554 -4.425 -10.648 1.00 92.38 478 VAL A CA 1
ATOM 3626 C C . VAL A 1 478 ? 11.987 -3.631 -9.473 1.00 92.38 478 VAL A C 1
ATOM 3628 O O . VAL A 1 478 ? 11.911 -2.412 -9.564 1.00 92.38 478 VAL A O 1
ATOM 3631 N N . LEU A 1 479 ? 11.659 -4.282 -8.354 1.00 90.00 479 LEU A N 1
ATOM 3632 C CA . LEU A 1 479 ? 11.211 -3.572 -7.157 1.00 90.00 479 LEU A CA 1
ATOM 3633 C C . LEU A 1 479 ? 12.303 -2.618 -6.642 1.00 90.00 479 LEU A C 1
ATOM 3635 O O . LEU A 1 479 ? 12.032 -1.443 -6.419 1.00 90.00 479 LEU A O 1
ATOM 3639 N N . CYS A 1 480 ? 13.557 -3.076 -6.544 1.00 90.00 480 CYS A N 1
ATOM 3640 C CA . CYS A 1 480 ? 14.687 -2.212 -6.192 1.00 90.00 480 CYS A CA 1
ATOM 3641 C C . CYS A 1 480 ? 14.861 -1.063 -7.198 1.00 90.00 480 CYS A C 1
ATOM 3643 O O . CYS A 1 480 ? 15.093 0.074 -6.792 1.00 90.00 480 CYS A O 1
ATOM 3645 N N . LEU A 1 481 ? 14.722 -1.338 -8.500 1.00 90.50 481 LEU A N 1
ATOM 3646 C CA . LEU A 1 481 ? 14.804 -0.332 -9.560 1.00 90.50 481 LEU A CA 1
ATOM 3647 C C . LEU A 1 481 ? 13.747 0.771 -9.387 1.00 90.50 481 LEU A C 1
ATOM 3649 O O . LEU A 1 481 ? 14.061 1.947 -9.545 1.00 90.50 481 LEU A O 1
ATOM 3653 N N . GLU A 1 482 ? 12.516 0.421 -9.022 1.00 88.56 482 GLU A N 1
ATOM 3654 C CA . GLU A 1 482 ? 11.450 1.401 -8.784 1.00 88.56 482 GLU A CA 1
ATOM 3655 C C . GLU A 1 482 ? 11.669 2.256 -7.539 1.00 88.56 482 GLU A C 1
ATOM 3657 O O . GLU A 1 482 ? 11.352 3.451 -7.559 1.00 88.56 482 GLU A O 1
ATOM 3662 N N . GLN A 1 483 ? 12.224 1.666 -6.476 1.00 86.56 483 GLN A N 1
ATOM 3663 C CA . GLN A 1 483 ? 12.608 2.398 -5.268 1.00 86.56 483 GLN A CA 1
ATOM 3664 C C . GLN A 1 483 ? 13.771 3.355 -5.552 1.00 86.56 483 GLN A C 1
ATOM 3666 O O . GLN A 1 483 ? 13.740 4.506 -5.122 1.00 86.56 483 GLN A O 1
ATOM 3671 N N . LEU A 1 484 ? 14.754 2.936 -6.362 1.00 84.88 484 LEU A N 1
ATOM 3672 C CA . LEU A 1 484 ? 15.839 3.812 -6.820 1.00 84.88 484 LEU A CA 1
ATOM 3673 C C . LEU A 1 484 ? 15.326 5.029 -7.598 1.00 84.88 484 LEU A C 1
ATOM 3675 O O . LEU A 1 484 ? 15.962 6.078 -7.538 1.00 84.88 484 LEU A O 1
ATOM 3679 N N . LEU A 1 485 ? 14.197 4.891 -8.298 1.00 82.25 485 LEU A N 1
ATOM 3680 C CA . LEU A 1 485 ? 13.531 5.947 -9.068 1.00 82.25 485 LEU A CA 1
ATOM 3681 C C . LEU A 1 485 ? 12.478 6.725 -8.268 1.00 82.25 485 LEU A C 1
ATOM 3683 O O . LEU A 1 485 ? 11.760 7.519 -8.865 1.00 82.25 485 LEU A O 1
ATOM 3687 N N . THR A 1 486 ? 12.340 6.460 -6.962 1.00 71.00 486 THR A N 1
ATOM 3688 C CA . THR A 1 486 ? 11.345 7.060 -6.043 1.00 71.00 486 THR A CA 1
ATOM 3689 C C . THR A 1 486 ? 9.874 6.875 -6.446 1.00 71.00 486 THR A C 1
ATOM 3691 O O . THR A 1 486 ? 8.969 7.445 -5.839 1.00 71.00 486 THR A O 1
ATOM 3694 N N . THR A 1 487 ? 9.607 6.020 -7.438 1.00 63.75 487 THR A N 1
ATOM 3695 C CA . THR A 1 487 ? 8.250 5.702 -7.913 1.00 63.75 487 THR A CA 1
ATOM 3696 C C . THR A 1 487 ? 7.495 4.762 -6.977 1.00 63.75 487 THR A C 1
ATOM 3698 O O . THR A 1 487 ? 6.268 4.815 -6.938 1.00 63.75 487 THR A O 1
ATOM 3701 N N . GLY A 1 488 ? 8.225 3.948 -6.204 1.00 68.06 488 GLY A N 1
ATOM 3702 C CA . GLY A 1 488 ? 7.716 3.237 -5.031 1.00 68.06 488 GLY A CA 1
ATOM 3703 C C . GLY A 1 488 ? 6.637 2.177 -5.283 1.00 68.06 488 GLY A C 1
ATOM 3704 O O . GLY A 1 488 ? 5.880 1.886 -4.360 1.00 68.06 488 GLY A O 1
ATOM 3705 N N . GLY A 1 489 ? 6.530 1.637 -6.500 1.00 80.25 489 GLY A N 1
ATOM 3706 C CA . GLY A 1 489 ? 5.451 0.737 -6.909 1.00 80.25 489 GLY A CA 1
ATOM 3707 C C . GLY A 1 489 ? 5.479 -0.654 -6.266 1.00 80.25 489 GLY A C 1
ATOM 3708 O O . GLY A 1 489 ? 6.389 -1.029 -5.520 1.00 80.25 489 GLY A O 1
ATOM 3709 N N . GLY A 1 490 ? 4.403 -1.402 -6.515 1.00 87.62 490 GLY A N 1
ATOM 3710 C CA . GLY A 1 490 ? 4.239 -2.784 -6.073 1.00 87.62 490 GLY A CA 1
ATOM 3711 C C . GLY A 1 490 ? 4.832 -3.801 -7.044 1.00 87.62 490 GLY A C 1
ATOM 3712 O O . GLY A 1 490 ? 5.448 -3.456 -8.050 1.00 87.62 490 GLY A O 1
ATOM 3713 N N . TRP A 1 491 ? 4.665 -5.089 -6.741 1.00 91.81 491 TRP A N 1
ATOM 3714 C CA . TRP A 1 491 ? 5.231 -6.158 -7.568 1.00 91.81 491 TRP A CA 1
ATOM 3715 C C . TRP A 1 491 ? 4.335 -6.648 -8.716 1.00 91.81 491 TRP A C 1
ATOM 3717 O O . TRP A 1 491 ? 4.781 -7.454 -9.541 1.00 91.81 491 TRP A O 1
ATOM 3727 N N . GLN A 1 492 ? 3.075 -6.211 -8.806 1.00 92.69 492 GLN A N 1
ATOM 3728 C CA . GLN A 1 492 ? 2.120 -6.779 -9.765 1.00 92.69 492 GLN A CA 1
ATOM 3729 C C . GLN A 1 492 ? 2.490 -6.511 -11.232 1.00 92.69 492 GLN A C 1
ATOM 3731 O O . GLN A 1 492 ? 2.159 -7.315 -12.106 1.00 92.69 492 GLN A O 1
ATOM 3736 N N . ASP A 1 493 ? 3.149 -5.390 -11.528 1.00 92.69 493 ASP A N 1
ATOM 3737 C CA . ASP A 1 493 ? 3.360 -4.922 -12.898 1.00 92.69 493 ASP A CA 1
ATOM 3738 C C . ASP A 1 493 ? 4.395 -5.789 -13.607 1.00 92.69 493 ASP A C 1
ATOM 3740 O O . ASP A 1 493 ? 4.128 -6.370 -14.665 1.00 92.69 493 ASP A O 1
ATOM 3744 N N . GLN A 1 494 ? 5.553 -5.948 -12.972 1.00 91.75 494 GLN A N 1
ATOM 3745 C CA . GLN A 1 494 ? 6.631 -6.787 -13.464 1.00 91.75 494 GLN A CA 1
ATOM 3746 C C . GLN A 1 494 ? 6.212 -8.250 -13.555 1.00 91.75 494 GLN A C 1
ATOM 3748 O O . GLN A 1 494 ? 6.473 -8.872 -14.581 1.00 91.75 494 GLN A O 1
ATOM 3753 N N . ILE A 1 495 ? 5.510 -8.799 -12.557 1.00 94.75 495 ILE A N 1
ATOM 3754 C CA . ILE A 1 495 ? 5.020 -10.185 -12.627 1.00 94.75 495 ILE A CA 1
ATOM 3755 C C . ILE A 1 495 ? 3.964 -10.320 -13.726 1.00 94.75 495 ILE A C 1
ATOM 3757 O O . ILE A 1 495 ? 3.951 -11.303 -14.474 1.00 94.75 495 ILE A O 1
ATOM 3761 N N . GLY A 1 496 ? 3.101 -9.313 -13.852 1.00 94.69 496 GLY A N 1
ATOM 3762 C CA . GLY A 1 496 ? 2.019 -9.259 -14.821 1.00 94.69 496 GLY A CA 1
ATOM 3763 C C . GLY A 1 496 ? 2.489 -9.433 -16.256 1.00 94.69 496 GLY A C 1
ATOM 3764 O O . GLY A 1 496 ? 1.917 -10.258 -16.966 1.00 94.69 496 GLY A O 1
ATOM 3765 N N . GLY A 1 497 ? 3.543 -8.711 -16.653 1.00 94.94 497 GLY A N 1
ATOM 3766 C CA . GLY A 1 497 ? 4.136 -8.812 -17.991 1.00 94.94 497 GLY A CA 1
ATOM 3767 C C . GLY A 1 497 ? 5.205 -9.903 -18.133 1.00 94.94 497 GLY A C 1
ATOM 3768 O O . GLY A 1 497 ? 5.370 -10.477 -19.209 1.00 94.94 497 GLY A O 1
ATOM 3769 N N . ALA A 1 498 ? 5.938 -10.233 -17.066 1.00 96.00 498 ALA A N 1
ATOM 3770 C CA . ALA A 1 498 ? 7.008 -11.229 -17.136 1.00 96.00 498 ALA A CA 1
ATOM 3771 C C . ALA A 1 498 ? 6.504 -12.676 -17.163 1.00 96.00 498 ALA A C 1
ATOM 3773 O O . ALA A 1 498 ? 7.218 -13.550 -17.656 1.00 96.00 498 ALA A O 1
ATOM 3774 N N . VAL A 1 499 ? 5.286 -12.934 -16.683 1.00 96.94 499 VAL A N 1
ATOM 3775 C CA . VAL A 1 499 ? 4.658 -14.262 -16.681 1.00 96.94 499 VAL A CA 1
ATOM 3776 C C . VAL A 1 499 ? 3.415 -14.236 -17.560 1.00 96.94 499 VAL A C 1
ATOM 3778 O O . VAL A 1 499 ? 2.605 -13.326 -17.445 1.00 96.94 499 VAL A O 1
ATOM 3781 N N . GLY A 1 500 ? 3.252 -15.224 -18.441 1.00 97.00 500 GLY A N 1
ATOM 3782 C CA . GLY A 1 500 ? 2.113 -15.287 -19.364 1.00 97.00 500 GLY A CA 1
ATOM 3783 C C . GLY A 1 500 ? 0.772 -15.573 -18.676 1.00 97.00 500 GLY A C 1
ATOM 3784 O O . GLY A 1 500 ? 0.711 -15.835 -17.476 1.00 97.00 500 GLY A O 1
ATOM 3785 N N . GLY A 1 501 ? -0.298 -15.553 -19.465 1.00 97.56 501 GLY A N 1
ATOM 3786 C CA . GLY A 1 501 ? -1.634 -16.012 -19.101 1.00 97.56 501 GLY A CA 1
ATOM 3787 C C . GLY A 1 501 ? -2.405 -15.110 -18.137 1.00 97.56 501 GLY A C 1
ATOM 3788 O O . GLY A 1 501 ? -1.947 -14.037 -17.725 1.00 97.56 501 GLY A O 1
ATOM 3789 N N . VAL A 1 502 ? -3.598 -15.595 -17.785 1.00 98.31 502 VAL A N 1
ATOM 3790 C CA . VAL A 1 502 ? -4.384 -15.125 -16.640 1.00 98.31 502 VAL A CA 1
ATOM 3791 C C . VAL A 1 502 ? -3.899 -15.879 -15.408 1.00 98.31 502 VAL A C 1
ATOM 3793 O O . VAL A 1 502 ? -3.691 -17.093 -15.455 1.00 98.31 502 VAL A O 1
ATOM 3796 N N . LYS A 1 503 ? -3.686 -15.161 -14.311 1.00 97.69 503 LYS A N 1
ATOM 3797 C CA . LYS A 1 503 ? -3.089 -15.716 -13.098 1.00 97.69 503 LYS A CA 1
ATOM 3798 C C . LYS A 1 503 ? -3.579 -14.986 -11.860 1.00 97.69 503 LYS A C 1
ATOM 3800 O O . LYS A 1 503 ? -3.812 -13.780 -11.902 1.00 97.69 503 LYS A O 1
ATOM 3805 N N . ILE A 1 504 ? -3.673 -15.716 -10.758 1.00 98.06 504 ILE A N 1
ATOM 3806 C CA . ILE A 1 504 ? -3.660 -15.130 -9.422 1.00 98.06 504 ILE A CA 1
ATOM 3807 C C . ILE A 1 504 ? -2.254 -15.279 -8.850 1.00 98.06 504 ILE A C 1
ATOM 3809 O O . ILE A 1 504 ? -1.628 -16.338 -8.956 1.00 98.06 504 ILE A O 1
ATOM 3813 N N . VAL A 1 505 ? -1.745 -14.187 -8.298 1.00 97.31 505 VAL A N 1
ATOM 3814 C CA . VAL A 1 505 ? -0.428 -14.110 -7.681 1.00 97.31 505 VAL A CA 1
ATOM 3815 C C . VAL A 1 505 ? -0.625 -13.780 -6.216 1.00 97.31 505 VAL A C 1
ATOM 3817 O O . VAL A 1 505 ? -1.225 -12.753 -5.899 1.00 97.31 505 VAL A O 1
ATOM 3820 N N . THR A 1 506 ? -0.115 -14.637 -5.340 1.00 96.56 506 THR A N 1
ATOM 3821 C CA . THR A 1 506 ? -0.085 -14.402 -3.897 1.00 96.56 506 THR A CA 1
ATOM 3822 C C . THR A 1 506 ? 1.351 -14.285 -3.417 1.00 96.56 506 THR A C 1
ATOM 3824 O O . THR A 1 506 ? 2.245 -14.909 -3.981 1.00 96.56 506 THR A O 1
ATOM 3827 N N . ALA A 1 507 ? 1.604 -13.487 -2.391 1.00 93.31 507 ALA A N 1
ATOM 3828 C CA . ALA A 1 507 ? 2.905 -13.409 -1.738 1.00 93.31 507 ALA A CA 1
ATOM 3829 C C . ALA A 1 507 ? 2.704 -13.452 -0.228 1.00 93.31 507 ALA A C 1
ATOM 3831 O O . ALA A 1 507 ? 1.786 -12.815 0.276 1.00 93.31 507 ALA A O 1
ATOM 3832 N N . GLU A 1 508 ? 3.567 -14.185 0.467 1.00 91.62 508 GLU A N 1
ATOM 3833 C CA . GLU A 1 508 ? 3.622 -14.187 1.929 1.00 91.62 508 GLU A CA 1
ATOM 3834 C C . GLU A 1 508 ? 4.399 -12.963 2.449 1.00 91.62 508 GLU A C 1
ATOM 3836 O O . GLU A 1 508 ? 5.231 -12.418 1.711 1.00 91.62 508 GLU A O 1
ATOM 3841 N N . PRO A 1 509 ? 4.183 -12.550 3.714 1.00 90.88 509 PRO A N 1
ATOM 3842 C CA . PRO A 1 509 ? 4.978 -11.508 4.355 1.00 90.88 509 PRO A CA 1
ATOM 3843 C C . PRO A 1 509 ? 6.487 -11.780 4.286 1.00 90.88 509 PRO A C 1
ATOM 3845 O O . PRO A 1 509 ? 6.961 -12.888 4.549 1.00 90.88 509 PRO A O 1
ATOM 3848 N N . GLY A 1 510 ? 7.263 -10.744 3.982 1.00 88.62 510 GLY A N 1
ATOM 3849 C CA . GLY A 1 510 ? 8.718 -10.818 3.893 1.00 88.62 510 GLY A CA 1
ATOM 3850 C C . GLY A 1 510 ? 9.322 -9.639 3.137 1.00 88.62 510 GLY A C 1
ATOM 3851 O O . GLY A 1 510 ? 8.690 -9.067 2.257 1.00 88.62 510 GLY A O 1
ATOM 3852 N N . LEU A 1 511 ? 10.571 -9.285 3.466 1.00 82.88 511 LEU A N 1
ATOM 3853 C CA . LEU A 1 511 ? 11.289 -8.172 2.821 1.00 82.88 511 LEU A CA 1
ATOM 3854 C C . LEU A 1 511 ? 11.556 -8.410 1.331 1.00 82.88 511 LEU A C 1
ATOM 3856 O O . LEU A 1 511 ? 11.560 -7.468 0.547 1.00 82.88 511 LEU A O 1
ATOM 3860 N N . VAL A 1 512 ? 11.775 -9.669 0.950 1.00 83.00 512 VAL A N 1
ATOM 3861 C CA . VAL A 1 512 ? 11.947 -10.081 -0.443 1.00 83.00 512 VAL A CA 1
ATOM 3862 C C . VAL A 1 512 ? 10.689 -10.841 -0.853 1.00 83.00 512 VAL A C 1
ATOM 3864 O O . VAL A 1 512 ? 10.510 -11.974 -0.390 1.00 83.00 512 VAL A O 1
ATOM 3867 N N . PRO A 1 513 ? 9.832 -10.271 -1.719 1.00 76.69 513 PRO A N 1
ATOM 3868 C CA . PRO A 1 513 ? 8.620 -10.941 -2.161 1.00 76.69 513 PRO A CA 1
ATOM 3869 C C . PRO A 1 513 ? 8.928 -12.315 -2.763 1.00 76.69 513 PRO A C 1
ATOM 3871 O O . PRO A 1 513 ? 9.793 -12.460 -3.632 1.00 76.69 513 PRO A O 1
ATOM 3874 N N . SER A 1 514 ? 8.200 -13.332 -2.308 1.00 84.06 514 SER A N 1
ATOM 3875 C CA . SER A 1 514 ? 8.266 -14.692 -2.845 1.00 84.06 514 SER A CA 1
ATOM 3876 C C . SER A 1 514 ? 6.895 -15.070 -3.408 1.00 84.06 514 SER A C 1
ATOM 3878 O O . SER A 1 514 ? 6.100 -15.692 -2.703 1.00 84.06 514 SER A O 1
ATOM 3880 N N . PRO A 1 515 ? 6.583 -14.656 -4.648 1.00 90.62 515 PRO A N 1
ATOM 3881 C CA . PRO A 1 515 ? 5.255 -14.839 -5.206 1.00 90.62 515 PRO A CA 1
ATOM 3882 C C . PRO A 1 515 ? 4.992 -16.301 -5.578 1.00 90.62 515 PRO A C 1
ATOM 3884 O O . PRO A 1 515 ? 5.809 -16.950 -6.233 1.00 90.62 515 PRO A O 1
ATOM 3887 N N . THR A 1 516 ? 3.809 -16.787 -5.223 1.00 94.88 516 THR A N 1
ATOM 3888 C CA . THR A 1 516 ? 3.215 -18.026 -5.720 1.00 94.88 516 THR A CA 1
ATOM 3889 C C . THR A 1 516 ? 2.240 -17.679 -6.839 1.00 94.88 516 THR A C 1
ATOM 3891 O O . THR A 1 516 ? 1.408 -16.783 -6.700 1.00 94.88 516 THR A O 1
ATOM 3894 N N . ILE A 1 517 ? 2.359 -18.363 -7.976 1.00 96.00 517 ILE A N 1
ATOM 3895 C CA . ILE A 1 517 ? 1.594 -18.057 -9.188 1.00 96.00 517 ILE A CA 1
ATOM 3896 C C . ILE A 1 517 ? 0.710 -19.248 -9.537 1.00 96.00 517 ILE A C 1
ATOM 3898 O O . ILE A 1 517 ? 1.213 -20.335 -9.825 1.00 96.00 517 ILE A O 1
ATOM 3902 N N . HIS A 1 518 ? -0.601 -19.021 -9.582 1.00 97.25 518 HIS A N 1
ATOM 3903 C CA . HIS A 1 518 ? -1.579 -20.005 -10.035 1.00 97.25 518 HIS A CA 1
ATOM 3904 C C . HIS A 1 518 ? -2.248 -19.520 -11.322 1.00 97.25 518 HIS A C 1
ATOM 3906 O O . HIS A 1 518 ? -2.840 -18.440 -11.359 1.00 97.25 518 HIS A O 1
ATOM 3912 N N . TYR A 1 519 ? -2.148 -20.317 -12.388 1.00 97.94 519 TYR A N 1
ATOM 3913 C CA . TYR A 1 519 ? -2.797 -20.018 -13.664 1.00 97.94 519 TYR A CA 1
ATOM 3914 C C . TYR A 1 519 ? -4.310 -20.211 -13.566 1.00 97.94 519 TYR A C 1
ATOM 3916 O O . TYR A 1 519 ? -4.786 -21.177 -12.972 1.00 97.94 519 TYR A O 1
ATOM 3924 N N . LEU A 1 520 ? -5.050 -19.300 -14.192 1.00 98.00 520 LEU A N 1
ATOM 3925 C CA . LEU A 1 520 ? -6.507 -19.312 -14.269 1.00 98.00 520 LEU A CA 1
ATOM 3926 C C . LEU A 1 520 ? -6.960 -19.457 -15.733 1.00 98.00 520 LEU A C 1
ATOM 3928 O O . LEU A 1 520 ? -6.210 -19.087 -16.643 1.00 98.00 520 LEU A O 1
ATOM 3932 N N . PRO A 1 521 ? -8.179 -19.967 -15.988 1.00 97.81 521 PRO A N 1
ATOM 3933 C CA . PRO A 1 521 ? -8.723 -20.042 -17.340 1.00 97.81 521 PRO A CA 1
ATOM 3934 C C . PRO A 1 521 ? -8.854 -18.655 -17.985 1.00 97.81 521 PRO A C 1
ATOM 3936 O O . PRO A 1 521 ? -9.288 -17.695 -17.346 1.00 97.81 521 PRO A O 1
ATOM 3939 N N . SER A 1 522 ? -8.500 -18.547 -19.267 1.00 97.06 522 SER A N 1
ATOM 3940 C CA . SER A 1 522 ? -8.572 -17.288 -20.017 1.00 97.06 522 SER A CA 1
ATOM 3941 C C . SER A 1 522 ? -9.931 -17.029 -20.664 1.00 97.06 522 SER A C 1
ATOM 3943 O O . SER A 1 522 ? -10.119 -15.957 -21.232 1.00 97.06 522 SER A O 1
ATOM 3945 N N . ASP A 1 523 ? -10.878 -17.968 -20.574 1.00 97.31 523 ASP A N 1
ATOM 3946 C CA . ASP A 1 523 ? -12.150 -17.957 -21.306 1.00 97.31 523 ASP A CA 1
ATOM 3947 C C . ASP A 1 523 ? -12.920 -16.640 -21.183 1.00 97.31 523 ASP A C 1
ATOM 3949 O O . ASP A 1 523 ? -13.452 -16.161 -22.175 1.00 97.31 523 ASP A O 1
ATOM 3953 N N . LEU A 1 524 ? -12.966 -16.041 -19.986 1.00 97.31 524 LEU A N 1
ATOM 3954 C CA . LEU A 1 524 ? -13.710 -14.800 -19.751 1.00 97.31 524 LEU A CA 1
ATOM 3955 C C . LEU A 1 524 ? -12.976 -13.540 -20.209 1.00 97.31 524 LEU A C 1
ATOM 3957 O O . LEU A 1 524 ? -13.618 -12.505 -20.357 1.00 97.31 524 LEU A O 1
ATOM 3961 N N . LEU A 1 525 ? -11.661 -13.603 -20.419 1.00 97.25 525 LEU A N 1
ATOM 3962 C CA . LEU A 1 525 ? -10.815 -12.441 -20.703 1.00 97.25 525 LEU A CA 1
ATOM 3963 C C . LEU A 1 525 ? -10.237 -12.430 -22.115 1.00 97.25 525 LEU A C 1
ATOM 3965 O O . LEU A 1 525 ? -9.830 -11.366 -22.572 1.00 97.25 525 LEU A O 1
ATOM 3969 N N . GLU A 1 526 ? -10.192 -13.575 -22.791 1.00 97.19 526 GLU A N 1
ATOM 3970 C CA . GLU A 1 526 ? -9.771 -13.708 -24.182 1.00 97.19 526 GLU A CA 1
ATOM 3971 C C . GLU A 1 526 ? -10.939 -13.343 -25.115 1.00 97.19 526 GLU A C 1
ATOM 3973 O O . GLU A 1 526 ? -11.911 -14.107 -25.184 1.00 97.19 526 GLU A O 1
ATOM 3978 N N . PRO A 1 527 ? -10.871 -12.218 -25.861 1.00 95.94 527 PRO A N 1
ATOM 3979 C CA . PRO A 1 527 ? -11.965 -11.785 -26.729 1.00 95.94 527 PRO A CA 1
ATOM 3980 C C . PRO A 1 527 ? -12.395 -12.843 -27.751 1.00 95.94 527 PRO A C 1
ATOM 3982 O O . PRO A 1 527 ? -13.581 -12.946 -28.073 1.00 95.94 527 PRO A O 1
ATOM 3985 N N . ALA A 1 528 ? -11.452 -13.663 -28.230 1.00 95.19 528 ALA A N 1
ATOM 3986 C CA . ALA A 1 528 ? -11.746 -14.752 -29.157 1.00 95.19 528 ALA A CA 1
ATOM 3987 C C . ALA A 1 528 ? -12.583 -15.886 -28.530 1.00 95.19 528 ALA A C 1
ATOM 3989 O O . ALA A 1 528 ? -13.292 -16.585 -29.252 1.00 95.19 528 ALA A O 1
ATOM 3990 N N . LEU A 1 529 ? -12.530 -16.068 -27.205 1.00 96.44 529 LEU A N 1
ATOM 3991 C CA . LEU A 1 529 ? -13.254 -17.122 -26.482 1.00 96.44 529 LEU A CA 1
ATOM 3992 C C . LEU A 1 529 ? -14.574 -16.628 -25.876 1.00 96.44 529 LEU A C 1
ATOM 3994 O O . LEU A 1 529 ? -15.533 -17.394 -25.807 1.00 96.44 529 LEU A O 1
ATOM 3998 N N . ASN A 1 530 ? -14.663 -15.349 -25.497 1.00 95.81 530 ASN A N 1
ATOM 3999 C CA . ASN A 1 530 ? -15.873 -14.762 -24.906 1.00 95.81 530 ASN A CA 1
ATOM 4000 C C . ASN A 1 530 ? -16.768 -14.006 -25.903 1.00 95.81 530 ASN A C 1
ATOM 4002 O O . ASN A 1 530 ? -17.623 -13.220 -25.488 1.00 95.81 530 ASN A O 1
ATOM 4006 N N . GLN A 1 531 ? -16.569 -14.212 -27.209 1.00 95.38 531 GLN A N 1
ATOM 4007 C CA . GLN A 1 531 ? -17.339 -13.558 -28.277 1.00 95.38 531 GLN A CA 1
ATOM 4008 C C . GLN A 1 531 ? -17.235 -12.017 -28.249 1.00 95.38 531 GLN A C 1
ATOM 4010 O O . GLN A 1 531 ? -18.171 -11.312 -28.630 1.00 95.38 531 GLN A O 1
ATOM 4015 N N . GLY A 1 532 ? -16.102 -11.484 -27.782 1.00 95.75 532 GLY A N 1
ATOM 4016 C CA . GLY A 1 532 ? -15.845 -10.047 -27.682 1.00 95.75 532 GLY A CA 1
ATOM 4017 C C . GLY A 1 532 ? -16.608 -9.339 -26.560 1.00 95.75 532 GLY A C 1
ATOM 4018 O O . GLY A 1 532 ? -16.825 -8.131 -26.649 1.00 95.75 532 GLY A O 1
ATOM 4019 N N . CYS A 1 533 ? -17.036 -10.057 -25.517 1.00 98.00 533 CYS A N 1
ATOM 4020 C CA . CYS A 1 533 ? -17.744 -9.455 -24.382 1.00 98.00 533 CYS A CA 1
ATOM 4021 C C . CYS A 1 533 ? -16.839 -8.623 -23.466 1.00 98.00 533 CYS A C 1
ATOM 4023 O O . CYS A 1 533 ? -17.352 -7.844 -22.668 1.00 98.00 533 CYS A O 1
ATOM 4025 N N . THR A 1 534 ? -15.517 -8.741 -23.567 1.00 97.94 534 THR A N 1
ATOM 4026 C CA . THR A 1 534 ? -14.584 -7.866 -22.850 1.00 97.94 534 THR A CA 1
ATOM 4027 C C . THR A 1 534 ? -13.935 -6.878 -23.800 1.00 97.94 534 THR A C 1
ATOM 4029 O O . THR A 1 534 ? -13.370 -7.255 -24.827 1.00 97.94 534 THR A O 1
ATOM 4032 N N . LEU A 1 535 ? -14.016 -5.596 -23.453 1.00 98.00 535 LEU A N 1
ATOM 4033 C CA . LEU A 1 535 ? -13.477 -4.508 -24.261 1.00 98.00 535 LEU A CA 1
ATOM 4034 C C . LEU A 1 535 ? -12.370 -3.782 -23.506 1.00 98.00 535 LEU A C 1
ATOM 4036 O O . LEU A 1 535 ? -12.489 -3.529 -22.306 1.00 98.00 535 LEU A O 1
ATOM 4040 N N . LEU A 1 536 ? -11.319 -3.418 -24.238 1.00 97.31 536 LEU A N 1
ATOM 4041 C CA . LEU A 1 536 ? -10.227 -2.590 -23.751 1.00 97.31 536 LEU A CA 1
ATOM 4042 C C . LEU A 1 536 ? -10.303 -1.226 -24.441 1.00 97.31 536 LEU A C 1
ATOM 4044 O O . LEU A 1 536 ? -10.104 -1.118 -25.653 1.00 97.31 536 LEU A O 1
ATOM 4048 N N . TYR A 1 537 ? -10.615 -0.189 -23.669 1.00 96.19 537 TYR A N 1
ATOM 4049 C CA . TYR A 1 537 ? -10.836 1.164 -24.174 1.00 96.19 537 TYR A CA 1
ATOM 4050 C C . TYR A 1 537 ? -9.808 2.127 -23.585 1.00 96.19 537 TYR A C 1
ATOM 4052 O O . TYR A 1 537 ? -9.681 2.241 -22.369 1.00 96.19 537 TYR A O 1
ATOM 4060 N N . TYR A 1 538 ? -9.061 2.831 -24.431 1.00 94.81 538 TYR A N 1
ATOM 4061 C CA . TYR A 1 538 ? -8.197 3.919 -23.993 1.00 94.81 538 TYR A CA 1
ATOM 4062 C C . TYR A 1 538 ? -9.027 5.194 -23.881 1.00 94.81 538 TYR A C 1
ATOM 4064 O O . TYR A 1 538 ? -9.560 5.672 -24.876 1.00 94.81 538 TYR A O 1
ATOM 4072 N N . THR A 1 539 ? -9.106 5.769 -22.683 1.00 93.69 539 THR A N 1
ATOM 4073 C CA . THR A 1 539 ? -9.930 6.960 -22.406 1.00 93.69 539 THR A CA 1
ATOM 4074 C C . THR A 1 539 ? -9.386 8.243 -23.039 1.00 93.69 539 THR A C 1
ATOM 4076 O O . THR A 1 539 ? -10.097 9.241 -23.119 1.00 93.69 539 THR A O 1
ATOM 4079 N N . GLY A 1 540 ? -8.111 8.259 -23.448 1.00 90.19 540 GLY A N 1
ATOM 4080 C CA . GLY A 1 540 ? -7.422 9.459 -23.932 1.00 90.19 540 GLY A CA 1
ATOM 4081 C C . GLY A 1 540 ? -7.026 10.460 -22.838 1.00 90.19 540 GLY A C 1
ATOM 4082 O O . GLY A 1 540 ? -6.239 11.373 -23.100 1.00 90.19 540 GLY A O 1
ATOM 4083 N N . ILE A 1 541 ? -7.502 10.255 -21.606 1.00 88.31 541 ILE A N 1
ATOM 4084 C CA . ILE A 1 541 ? -7.210 11.090 -20.443 1.00 88.31 541 ILE A CA 1
ATOM 4085 C C . ILE A 1 541 ? -5.818 10.720 -19.923 1.00 88.31 541 ILE A C 1
ATOM 4087 O O . ILE A 1 541 ? -5.572 9.587 -19.511 1.00 88.31 541 ILE A O 1
ATOM 4091 N N . THR A 1 542 ? -4.891 11.680 -19.947 1.00 73.69 542 THR A N 1
ATOM 4092 C CA . THR A 1 542 ? -3.487 11.495 -19.527 1.00 73.69 542 THR A CA 1
ATOM 4093 C C . THR A 1 542 ? -3.175 12.153 -18.182 1.00 73.69 542 THR A C 1
ATOM 4095 O O . THR A 1 542 ? -2.033 12.534 -17.921 1.00 73.69 542 THR A O 1
ATOM 4098 N N . ARG A 1 543 ? -4.182 12.333 -17.323 1.00 63.34 543 ARG A N 1
ATOM 4099 C CA . ARG A 1 543 ? -3.990 12.869 -15.975 1.00 63.34 543 ARG A CA 1
ATOM 4100 C C . ARG A 1 543 ? -3.505 11.746 -15.060 1.00 63.34 543 ARG A C 1
ATOM 4102 O O . ARG A 1 543 ? -4.288 10.910 -14.634 1.00 63.34 543 ARG A O 1
ATOM 4109 N N . LEU A 1 544 ? -2.208 11.734 -14.757 1.00 58.75 544 LEU A N 1
ATOM 4110 C CA . LEU A 1 544 ? -1.668 10.889 -13.690 1.00 58.75 544 LEU A CA 1
ATOM 4111 C C . LEU A 1 544 ? -2.284 11.329 -12.357 1.00 58.75 544 LEU A C 1
ATOM 4113 O O . LEU A 1 544 ? -2.246 12.522 -12.031 1.00 58.75 544 LEU A O 1
ATOM 4117 N N . ALA A 1 545 ? -2.831 10.384 -11.591 1.00 56.56 545 ALA A N 1
ATOM 4118 C CA . ALA A 1 545 ? -3.173 10.611 -10.194 1.00 56.56 545 ALA A CA 1
ATOM 4119 C C . ALA A 1 545 ? -1.895 11.047 -9.452 1.00 56.56 545 ALA A C 1
ATOM 4121 O O . ALA A 1 545 ? -0.973 10.259 -9.232 1.00 56.56 545 ALA A O 1
ATOM 4122 N N . LYS A 1 546 ? -1.779 12.348 -9.155 1.00 58.25 546 LYS A N 1
ATOM 4123 C CA . LYS A 1 546 ? -0.601 12.894 -8.472 1.00 58.25 546 LYS A CA 1
ATOM 4124 C C . LYS A 1 546 ? -0.607 12.409 -7.029 1.00 58.25 546 LYS A C 1
ATOM 4126 O O . LYS A 1 546 ? -1.620 12.526 -6.349 1.00 58.25 546 LYS A O 1
ATOM 4131 N N . ASN A 1 547 ? 0.543 11.936 -6.560 1.00 71.75 547 ASN A N 1
ATOM 4132 C CA . ASN A 1 547 ? 0.777 11.543 -5.170 1.00 71.75 547 ASN A CA 1
ATOM 4133 C C . ASN A 1 547 ? -0.099 10.382 -4.664 1.00 71.75 547 ASN A C 1
ATOM 4135 O O . ASN A 1 547 ? -0.149 10.178 -3.455 1.00 71.75 547 ASN A O 1
ATOM 4139 N N . ILE A 1 548 ? -0.748 9.605 -5.541 1.00 80.31 548 ILE A N 1
ATOM 4140 C CA . ILE A 1 548 ? -1.597 8.478 -5.119 1.00 80.31 548 ILE A CA 1
ATOM 4141 C C . ILE A 1 548 ? -0.827 7.473 -4.262 1.00 80.31 548 ILE A C 1
ATOM 4143 O O . ILE A 1 548 ? -1.276 7.104 -3.180 1.00 80.31 548 ILE A O 1
ATOM 4147 N N . LEU A 1 549 ? 0.389 7.119 -4.688 1.00 82.44 549 LEU A N 1
ATOM 4148 C CA . LEU A 1 549 ? 1.255 6.215 -3.943 1.00 82.44 549 LEU A CA 1
ATOM 4149 C C . LEU A 1 549 ? 1.581 6.779 -2.556 1.00 82.44 549 LEU A C 1
ATOM 4151 O O . LEU A 1 549 ? 1.361 6.109 -1.552 1.00 82.44 549 LEU A O 1
ATOM 4155 N N . ALA A 1 550 ? 2.020 8.038 -2.496 1.00 85.50 550 ALA A N 1
ATOM 4156 C CA . ALA A 1 550 ? 2.340 8.707 -1.240 1.00 85.50 550 ALA A CA 1
ATOM 4157 C C . ALA A 1 550 ? 1.122 8.799 -0.301 1.00 85.50 550 ALA A C 1
ATOM 4159 O O . ALA A 1 550 ? 1.258 8.636 0.907 1.00 85.50 550 ALA A O 1
ATOM 4160 N N . GLN A 1 551 ? -0.083 9.009 -0.838 1.00 88.88 551 GLN A N 1
ATOM 4161 C CA . GLN A 1 551 ? -1.309 9.080 -0.042 1.00 88.88 551 GLN A CA 1
ATOM 4162 C C . GLN A 1 551 ? -1.752 7.719 0.498 1.00 88.88 551 GLN A C 1
ATOM 4164 O O . GLN A 1 551 ? -2.160 7.633 1.656 1.00 88.88 551 GLN A O 1
ATOM 4169 N N . VAL A 1 552 ? -1.721 6.667 -0.324 1.00 91.88 552 VAL A N 1
ATOM 4170 C CA . VAL A 1 552 ? -2.129 5.315 0.089 1.00 91.88 552 VAL A CA 1
ATOM 4171 C C . VAL A 1 552 ? -1.115 4.738 1.076 1.00 91.88 552 VAL A C 1
ATOM 4173 O O . VAL A 1 552 ? -1.489 4.334 2.176 1.00 91.88 552 VAL A O 1
ATOM 4176 N N . VAL A 1 553 ? 0.175 4.777 0.732 1.00 92.75 553 VAL A N 1
ATOM 4177 C CA . VAL A 1 553 ? 1.256 4.286 1.599 1.00 92.75 553 VAL A CA 1
ATOM 4178 C C . VAL A 1 553 ? 1.359 5.116 2.879 1.00 92.75 553 VAL A C 1
ATOM 4180 O O . VAL A 1 553 ? 1.531 4.560 3.961 1.00 92.75 553 VAL A O 1
ATOM 4183 N N . GLY A 1 554 ? 1.175 6.436 2.799 1.00 94.25 554 GLY A N 1
ATOM 4184 C CA . GLY A 1 554 ? 1.172 7.291 3.982 1.00 94.25 554 GLY A CA 1
ATOM 4185 C C . GLY A 1 554 ? 0.020 6.969 4.938 1.00 94.25 554 GLY A C 1
ATOM 4186 O O . GLY A 1 554 ? 0.223 6.850 6.146 1.00 94.25 554 GLY A O 1
ATOM 4187 N N . ARG A 1 555 ? -1.194 6.748 4.414 1.00 95.19 555 ARG A N 1
ATOM 4188 C CA . ARG A 1 555 ? -2.335 6.294 5.228 1.00 95.19 555 ARG A CA 1
ATOM 4189 C C . ARG A 1 555 ? -2.104 4.916 5.836 1.00 95.19 555 ARG A C 1
ATOM 4191 O O . ARG A 1 555 ? -2.492 4.699 6.983 1.00 95.19 555 ARG A O 1
ATOM 4198 N N . TYR A 1 556 ? -1.428 4.023 5.116 1.00 95.25 556 TYR A N 1
ATOM 4199 C CA . TYR A 1 556 ? -1.012 2.736 5.660 1.00 95.25 556 TYR A CA 1
ATOM 4200 C C . TYR A 1 556 ? -0.042 2.896 6.841 1.00 95.25 556 TYR A C 1
ATOM 4202 O O . TYR A 1 556 ? -0.309 2.354 7.914 1.00 95.25 556 TYR A O 1
ATOM 4210 N N . PHE A 1 557 ? 1.033 3.683 6.692 1.00 94.94 557 PHE A N 1
ATOM 4211 C CA . PHE A 1 557 ? 1.974 3.937 7.789 1.00 94.94 557 PHE A CA 1
ATOM 4212 C C . PHE A 1 557 ? 1.290 4.551 9.012 1.00 94.94 557 PHE A C 1
ATOM 4214 O O . PHE A 1 557 ? 1.596 4.183 10.142 1.00 94.94 557 PHE A O 1
ATOM 4221 N N . SER A 1 558 ? 0.329 5.445 8.786 1.00 95.38 558 SER A N 1
ATOM 4222 C CA . SER A 1 558 ? -0.457 6.084 9.844 1.00 95.38 558 SER A CA 1
ATOM 4223 C C . SER A 1 558 ? -1.548 5.185 10.449 1.00 95.38 558 SER A C 1
ATOM 4225 O O . SER A 1 558 ? -2.298 5.662 11.303 1.00 95.38 558 SER A O 1
ATOM 4227 N N . ARG A 1 559 ? -1.648 3.914 10.021 1.00 96.00 559 ARG A N 1
ATOM 4228 C CA . ARG A 1 559 ? -2.692 2.936 10.383 1.00 96.00 559 ARG A CA 1
ATOM 4229 C C . ARG A 1 559 ? -4.107 3.508 10.266 1.00 96.00 559 ARG A C 1
ATOM 4231 O O . ARG A 1 559 ? -4.935 3.373 11.167 1.00 96.00 559 ARG A O 1
ATOM 4238 N N . ASP A 1 560 ? -4.391 4.173 9.147 1.00 95.88 560 ASP A N 1
ATOM 4239 C CA . ASP A 1 560 ? -5.743 4.636 8.846 1.00 95.88 560 ASP A CA 1
ATOM 4240 C C . ASP A 1 560 ? -6.702 3.440 8.729 1.00 95.88 560 ASP A C 1
ATOM 4242 O O . ASP A 1 560 ? -6.594 2.619 7.814 1.00 95.88 560 ASP A O 1
ATOM 4246 N N . ARG A 1 561 ? -7.649 3.337 9.669 1.00 94.44 561 ARG A N 1
ATOM 4247 C CA . ARG A 1 561 ? -8.517 2.156 9.819 1.00 94.44 561 ARG A CA 1
ATOM 4248 C C . ARG A 1 561 ? -9.345 1.870 8.568 1.00 94.44 561 ARG A C 1
ATOM 4250 O O . ARG A 1 561 ? -9.514 0.710 8.201 1.00 94.44 561 ARG A O 1
ATOM 4257 N N . GLN A 1 562 ? -9.845 2.914 7.904 1.00 95.19 562 GLN A N 1
ATOM 4258 C CA . GLN A 1 562 ? -10.630 2.758 6.680 1.00 95.19 562 GLN A CA 1
ATOM 4259 C C . GLN A 1 562 ? -9.763 2.222 5.536 1.00 95.19 562 GLN A C 1
ATOM 4261 O O . GLN A 1 562 ? -10.179 1.297 4.838 1.00 95.19 562 GLN A O 1
ATOM 4266 N N . SER A 1 563 ? -8.555 2.759 5.363 1.00 95.25 563 SER A N 1
ATOM 4267 C CA . SER A 1 563 ? -7.620 2.311 4.326 1.00 95.25 563 SER A CA 1
ATOM 4268 C C . SER A 1 563 ? -7.176 0.863 4.552 1.00 95.25 563 SER A C 1
ATOM 4270 O O . SER A 1 563 ? -7.184 0.080 3.606 1.00 95.25 563 SER A O 1
ATOM 4272 N N . LEU A 1 564 ? -6.875 0.472 5.797 1.00 95.25 564 LEU A N 1
ATOM 4273 C CA . LEU A 1 564 ? -6.511 -0.909 6.143 1.00 95.25 564 LEU A CA 1
ATOM 4274 C C . LEU A 1 564 ? -7.644 -1.901 5.848 1.00 95.25 564 LEU A C 1
ATOM 4276 O O . LEU A 1 564 ? -7.423 -2.895 5.156 1.00 95.25 564 LEU A O 1
ATOM 4280 N N . ALA A 1 565 ? -8.868 -1.598 6.293 1.00 96.56 565 ALA A N 1
ATOM 4281 C CA . ALA A 1 565 ? -10.037 -2.430 6.007 1.00 96.56 565 ALA A CA 1
ATOM 4282 C C . ALA A 1 565 ? -10.334 -2.511 4.498 1.00 96.56 565 ALA A C 1
ATOM 4284 O O . ALA A 1 565 ? -10.760 -3.547 3.988 1.00 96.56 565 ALA A O 1
ATOM 4285 N N . THR A 1 566 ? -10.096 -1.424 3.757 1.00 97.81 566 THR A N 1
ATOM 4286 C CA . THR A 1 566 ? -10.269 -1.405 2.298 1.00 97.81 566 THR A CA 1
ATOM 4287 C C . THR A 1 566 ? -9.235 -2.295 1.606 1.00 97.81 566 THR A C 1
ATOM 4289 O O . THR A 1 566 ? -9.614 -3.083 0.744 1.00 97.81 566 THR A O 1
ATOM 4292 N N . LEU A 1 567 ? -7.960 -2.238 2.008 1.00 96.75 567 LEU A N 1
ATOM 4293 C CA . LEU A 1 567 ? -6.897 -3.101 1.472 1.00 96.75 567 LEU A CA 1
ATOM 4294 C C . LEU A 1 567 ? -7.187 -4.590 1.707 1.00 96.75 567 LEU A C 1
ATOM 4296 O O . LEU A 1 567 ? -7.043 -5.395 0.787 1.00 96.75 567 LEU A O 1
ATOM 4300 N N . GLU A 1 568 ? -7.676 -4.955 2.894 1.00 96.50 568 GLU A N 1
ATOM 4301 C CA . GLU A 1 568 ? -8.097 -6.331 3.184 1.00 96.50 568 GLU A CA 1
ATOM 4302 C C . GLU A 1 568 ? -9.226 -6.789 2.242 1.00 96.50 568 GLU A C 1
ATOM 4304 O O . GLU A 1 568 ? -9.144 -7.852 1.619 1.00 96.50 568 GLU A O 1
ATOM 4309 N N . ARG A 1 569 ? -10.257 -5.952 2.059 1.00 98.19 569 ARG A N 1
ATOM 4310 C CA . ARG A 1 569 ? -11.373 -6.236 1.141 1.00 98.19 569 ARG A CA 1
ATOM 4311 C C . ARG A 1 569 ? -10.926 -6.336 -0.316 1.00 98.19 569 ARG A C 1
ATOM 4313 O O . ARG A 1 569 ? -11.466 -7.162 -1.054 1.00 98.19 569 ARG A O 1
ATOM 4320 N N . ILE A 1 570 ? -9.948 -5.536 -0.741 1.00 98.00 570 ILE A N 1
ATOM 4321 C CA . ILE A 1 570 ? -9.348 -5.625 -2.081 1.00 98.00 570 ILE A CA 1
ATOM 4322 C C . ILE A 1 570 ? -8.712 -7.009 -2.286 1.00 98.00 570 ILE A C 1
ATOM 4324 O O . ILE A 1 570 ? -8.967 -7.649 -3.310 1.00 98.00 570 ILE A O 1
ATOM 4328 N N . GLY A 1 571 ? -7.951 -7.504 -1.303 1.00 97.31 571 GLY A N 1
ATOM 4329 C CA . GLY A 1 571 ? -7.347 -8.840 -1.348 1.00 97.31 571 GLY A CA 1
ATOM 4330 C C . GLY A 1 571 ? -8.383 -9.969 -1.379 1.00 97.31 571 GLY A C 1
ATOM 4331 O O . GLY A 1 571 ? -8.280 -10.887 -2.193 1.00 97.31 571 GLY A O 1
ATOM 4332 N N . GLN A 1 572 ? -9.436 -9.874 -0.562 1.00 97.88 572 GLN A N 1
ATOM 4333 C CA . GLN A 1 572 ? -10.547 -10.839 -0.570 1.00 97.88 572 GLN A CA 1
ATOM 4334 C C . GLN A 1 572 ? -11.289 -10.852 -1.919 1.00 97.88 572 GLN A C 1
ATOM 4336 O O . GLN A 1 572 ? -11.613 -11.918 -2.446 1.00 97.88 572 GLN A O 1
ATOM 4341 N N . THR A 1 573 ? -11.502 -9.678 -2.518 1.00 98.56 573 THR A N 1
ATOM 4342 C CA . THR A 1 573 ? -12.153 -9.539 -3.832 1.00 98.56 573 THR A CA 1
ATOM 4343 C C . THR A 1 573 ? -11.335 -10.214 -4.936 1.00 98.56 573 THR A C 1
ATOM 4345 O O . THR A 1 573 ? -11.904 -10.825 -5.839 1.00 98.56 573 THR A O 1
ATOM 4348 N N . ALA A 1 574 ? -9.999 -10.181 -4.861 1.00 98.25 574 ALA A N 1
ATOM 4349 C CA . ALA A 1 574 ? -9.133 -10.879 -5.814 1.00 98.25 574 ALA A CA 1
ATOM 4350 C C . ALA A 1 574 ? -9.356 -12.404 -5.802 1.00 98.25 574 ALA A C 1
ATOM 4352 O O . ALA A 1 574 ? -9.466 -13.022 -6.863 1.00 98.25 574 ALA A O 1
ATOM 4353 N N . LEU A 1 575 ? -9.500 -13.005 -4.614 1.00 98.31 575 LEU A N 1
ATOM 4354 C CA . LEU A 1 575 ? -9.801 -14.435 -4.466 1.00 98.31 575 LEU A CA 1
ATOM 4355 C C . LEU A 1 575 ? -11.172 -14.792 -5.057 1.00 98.31 575 LEU A C 1
ATOM 4357 O O . LEU A 1 575 ? -11.305 -15.792 -5.761 1.00 98.31 575 LEU A O 1
ATOM 4361 N N . GLN A 1 576 ? -12.180 -13.948 -4.825 1.00 98.56 576 GLN A N 1
ATOM 4362 C CA . GLN A 1 576 ? -13.518 -14.125 -5.398 1.00 98.56 576 GLN A CA 1
ATOM 4363 C C . GLN A 1 576 ? -13.493 -14.028 -6.929 1.00 98.56 576 GLN A C 1
ATOM 4365 O O . GLN A 1 576 ? -14.094 -14.852 -7.617 1.00 98.56 576 GLN A O 1
ATOM 4370 N N . ILE A 1 577 ? -12.740 -13.073 -7.484 1.00 98.56 577 ILE A N 1
ATOM 4371 C CA . ILE A 1 577 ? -12.559 -12.944 -8.934 1.00 98.56 577 ILE A CA 1
ATOM 4372 C C . ILE A 1 577 ? -11.916 -14.210 -9.514 1.00 98.56 577 ILE A C 1
ATOM 4374 O O . ILE A 1 577 ? -12.379 -14.711 -10.540 1.00 98.56 577 ILE A O 1
ATOM 4378 N N . ALA A 1 578 ? -10.899 -14.771 -8.857 1.00 98.44 578 ALA A N 1
ATOM 4379 C CA . ALA A 1 578 ? -10.279 -16.018 -9.300 1.00 98.44 578 ALA A CA 1
ATOM 4380 C C . ALA A 1 578 ? -11.253 -17.215 -9.306 1.00 98.44 578 ALA A C 1
ATOM 4382 O O . ALA A 1 578 ? -11.218 -18.026 -10.238 1.00 98.44 578 ALA A O 1
ATOM 4383 N N . ASP A 1 579 ? -12.163 -17.305 -8.330 1.00 98.31 579 ASP A N 1
ATOM 4384 C CA . ASP A 1 579 ? -1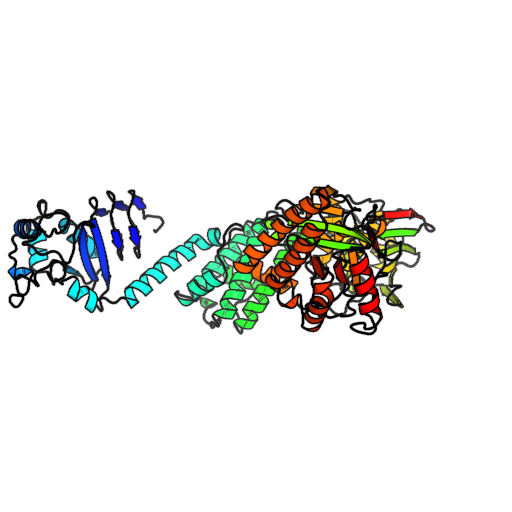3.235 -18.312 -8.324 1.00 98.31 579 ASP A CA 1
ATOM 4385 C C . ASP A 1 579 ? -14.193 -18.119 -9.515 1.00 98.31 579 ASP A C 1
ATOM 4387 O O . ASP A 1 579 ? -14.476 -19.077 -10.237 1.00 98.31 579 ASP A O 1
ATOM 4391 N N . THR A 1 580 ? -14.609 -16.881 -9.819 1.00 98.44 580 THR A N 1
ATOM 4392 C CA . THR A 1 580 ? -15.485 -16.616 -10.982 1.00 98.44 580 THR A CA 1
ATOM 4393 C C . THR A 1 580 ? -14.827 -16.945 -12.324 1.00 98.44 580 THR A C 1
ATOM 4395 O O . THR A 1 580 ? -15.483 -17.517 -13.199 1.00 98.44 580 THR A O 1
ATOM 4398 N N . LEU A 1 581 ? -13.524 -16.670 -12.475 1.00 98.06 581 LEU A N 1
ATOM 4399 C CA . LEU A 1 581 ? -12.736 -17.066 -13.649 1.00 98.06 581 LEU A CA 1
ATOM 4400 C C . LEU A 1 581 ? -12.693 -18.590 -13.802 1.00 98.06 581 LEU A C 1
ATOM 4402 O O . LEU A 1 581 ? -12.872 -19.108 -14.903 1.00 98.06 581 LEU A O 1
ATOM 4406 N N . SER A 1 582 ? -12.525 -19.312 -12.693 1.00 97.81 582 SER A N 1
ATOM 4407 C CA . SER A 1 582 ? -12.503 -20.780 -12.677 1.00 97.81 582 SER A CA 1
ATOM 4408 C C . SER A 1 582 ? -13.856 -21.385 -13.064 1.00 97.81 582 SER A C 1
ATOM 4410 O O . SER A 1 582 ? -13.910 -22.381 -13.786 1.00 97.81 582 SER A O 1
ATOM 4412 N N . ARG A 1 583 ? -14.955 -20.757 -12.631 1.00 97.69 583 ARG A N 1
ATOM 4413 C CA . ARG A 1 583 ? -16.334 -21.164 -12.956 1.00 97.69 583 ARG A CA 1
ATOM 4414 C C . ARG A 1 583 ? -16.818 -20.683 -14.321 1.00 97.69 583 ARG A C 1
ATOM 4416 O O . ARG A 1 583 ? -17.869 -21.132 -14.770 1.00 97.69 583 ARG A O 1
ATOM 4423 N N . LYS A 1 584 ? -16.071 -19.787 -14.973 1.00 97.56 584 LYS A N 1
ATOM 4424 C CA . LYS A 1 584 ? -16.453 -19.128 -16.230 1.00 97.56 584 LYS A CA 1
ATOM 4425 C C . LYS A 1 584 ? -17.793 -18.382 -16.121 1.00 97.56 584 LYS A C 1
ATOM 4427 O O . LYS A 1 584 ? -18.571 -18.342 -17.073 1.00 97.56 584 LYS A O 1
ATOM 4432 N N . ASP A 1 585 ? -18.054 -17.771 -14.965 1.00 98.12 585 ASP A N 1
ATOM 4433 C CA . ASP A 1 585 ? -19.242 -16.940 -14.738 1.00 98.12 585 ASP A CA 1
ATOM 4434 C C . ASP A 1 585 ? -18.961 -15.484 -15.137 1.00 98.12 585 ASP A C 1
ATOM 4436 O O . ASP A 1 585 ? -18.412 -14.700 -14.360 1.00 98.12 585 ASP A O 1
ATOM 4440 N N . LEU A 1 586 ? -19.338 -15.118 -16.367 1.00 97.94 586 LEU A N 1
ATOM 4441 C CA . LEU A 1 586 ? -19.113 -13.776 -16.916 1.00 97.94 586 LEU A CA 1
ATOM 4442 C C . LEU A 1 586 ? -19.822 -12.674 -16.114 1.00 97.94 586 LEU A C 1
ATOM 4444 O O . LEU A 1 586 ? -19.284 -11.573 -15.981 1.00 97.94 586 LEU A O 1
ATOM 4448 N N . LYS A 1 587 ? -21.026 -12.954 -15.599 1.00 98.38 587 LYS A N 1
ATOM 4449 C CA . LYS A 1 587 ? -21.824 -11.960 -14.877 1.00 98.38 587 LYS A CA 1
ATOM 4450 C C . LYS A 1 587 ? -21.180 -11.655 -13.531 1.00 98.38 587 LYS A C 1
ATOM 4452 O O . LYS A 1 587 ? -20.871 -10.494 -13.268 1.00 98.38 587 LYS A O 1
ATOM 4457 N N . ALA A 1 588 ? -20.936 -12.690 -12.726 1.00 98.56 588 ALA A N 1
ATOM 4458 C CA . ALA A 1 588 ? -20.317 -12.528 -11.414 1.00 98.56 588 ALA A CA 1
ATOM 4459 C C . ALA A 1 588 ? -18.909 -11.922 -11.533 1.00 98.56 588 ALA A C 1
ATOM 4461 O O . ALA A 1 588 ? -18.545 -11.038 -10.759 1.00 98.56 588 ALA A O 1
ATOM 4462 N N . PHE A 1 589 ? -18.141 -12.331 -12.550 1.00 98.62 589 PHE A N 1
ATOM 4463 C CA . PHE A 1 589 ? -16.842 -11.736 -12.858 1.00 98.62 589 PHE A CA 1
ATOM 4464 C C . PHE A 1 589 ? -16.949 -10.225 -13.118 1.00 98.62 589 PHE A C 1
ATOM 4466 O O . PHE A 1 589 ? -16.214 -9.442 -12.518 1.00 98.62 589 PHE A O 1
ATOM 4473 N N . GLY A 1 590 ? -17.882 -9.795 -13.974 1.00 98.56 590 GLY A N 1
ATOM 4474 C CA . GLY A 1 590 ? -18.084 -8.377 -14.272 1.00 98.56 590 GLY A CA 1
ATOM 4475 C C . GLY A 1 590 ? -18.510 -7.552 -13.054 1.00 98.56 590 GLY A C 1
ATOM 4476 O O . GLY A 1 590 ? -17.955 -6.478 -12.826 1.00 98.56 590 GLY A O 1
ATOM 4477 N N . GLU A 1 591 ? -19.434 -8.068 -12.240 1.00 98.69 591 GLU A N 1
ATOM 4478 C CA . GLU A 1 591 ? -19.891 -7.418 -11.000 1.00 98.69 591 GLU A CA 1
ATOM 4479 C C . GLU A 1 591 ? -18.745 -7.256 -9.980 1.00 98.69 591 GLU A C 1
ATOM 4481 O O . GLU A 1 591 ? -18.593 -6.195 -9.363 1.00 98.69 591 GLU A O 1
ATOM 4486 N N . LEU A 1 592 ? -17.876 -8.263 -9.843 1.00 98.69 592 LEU A N 1
ATOM 4487 C CA . LEU A 1 592 ? -16.698 -8.184 -8.975 1.00 98.69 592 LEU A CA 1
ATOM 4488 C C . LEU A 1 592 ? -15.612 -7.246 -9.516 1.00 98.69 592 LEU A C 1
ATOM 4490 O O . LEU A 1 592 ? -14.977 -6.552 -8.726 1.00 98.69 592 LEU A O 1
ATOM 4494 N N . VAL A 1 593 ? -15.415 -7.163 -10.836 1.00 98.50 593 VAL A N 1
ATOM 4495 C CA . VAL A 1 593 ? -14.519 -6.158 -11.443 1.00 98.50 593 VAL A CA 1
ATOM 4496 C C . VAL A 1 593 ? -15.008 -4.739 -11.129 1.00 98.50 593 VAL A C 1
ATOM 4498 O O . VAL A 1 593 ? -14.200 -3.878 -10.780 1.00 98.50 593 VAL A O 1
ATOM 4501 N N . GLY A 1 594 ? -16.324 -4.503 -11.186 1.00 98.25 594 GLY A N 1
ATOM 4502 C CA . GLY A 1 594 ? -16.927 -3.244 -10.736 1.00 98.25 594 GLY A CA 1
ATOM 4503 C C . GLY A 1 594 ? -16.727 -2.998 -9.236 1.00 98.25 594 GLY A C 1
ATOM 4504 O O . GLY A 1 594 ? -16.349 -1.903 -8.829 1.00 98.25 594 GLY A O 1
ATOM 4505 N N . THR A 1 595 ? -16.880 -4.032 -8.406 1.00 98.44 595 THR A N 1
ATOM 4506 C CA . THR A 1 595 ? -16.617 -3.945 -6.957 1.00 98.44 595 THR A CA 1
ATOM 4507 C C . THR A 1 595 ? -15.156 -3.588 -6.666 1.00 98.44 595 THR A C 1
ATOM 4509 O O . THR A 1 595 ? -14.885 -2.732 -5.825 1.00 98.44 595 THR A O 1
ATOM 4512 N N . ALA A 1 596 ? -14.207 -4.182 -7.395 1.00 97.88 596 ALA A N 1
ATOM 4513 C CA . ALA A 1 596 ? -12.791 -3.844 -7.293 1.00 97.88 596 ALA A CA 1
ATOM 4514 C C . ALA A 1 596 ? -12.525 -2.373 -7.657 1.00 97.88 596 ALA A C 1
ATOM 4516 O O . ALA A 1 596 ? -11.682 -1.732 -7.032 1.00 97.88 596 ALA A O 1
ATOM 4517 N N . TRP A 1 597 ? -13.259 -1.812 -8.625 1.00 97.25 597 TRP A N 1
ATOM 4518 C CA . TRP A 1 597 ? -13.165 -0.388 -8.950 1.00 97.25 597 TRP A CA 1
ATOM 4519 C C . TRP A 1 597 ? -13.656 0.514 -7.815 1.00 97.25 597 TRP A C 1
ATOM 4521 O O . TRP A 1 597 ? -12.965 1.461 -7.440 1.00 97.25 597 TRP A O 1
ATOM 4531 N N . GLU A 1 598 ? -14.807 0.199 -7.223 1.00 97.56 598 GLU A N 1
ATOM 4532 C CA . GLU A 1 598 ? -15.335 0.959 -6.085 1.00 97.56 598 GLU A CA 1
ATOM 4533 C C . GLU A 1 598 ? -14.403 0.904 -4.870 1.00 97.56 598 GLU A C 1
ATOM 4535 O O . GLU A 1 598 ? -14.214 1.911 -4.188 1.00 97.56 598 GLU A O 1
ATOM 4540 N N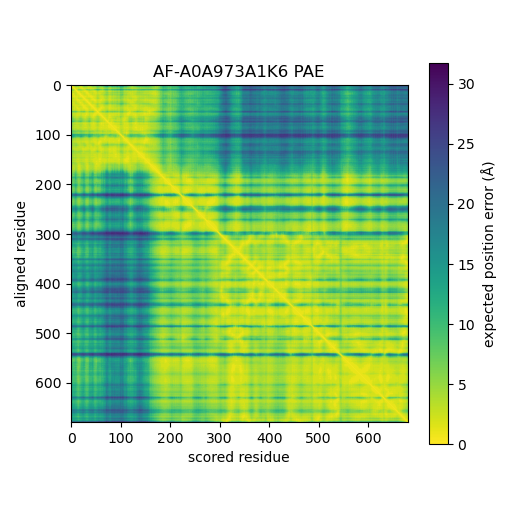 . LEU A 1 599 ? -13.762 -0.241 -4.621 1.00 97.56 599 LEU A N 1
ATOM 4541 C CA . LEU A 1 599 ? -12.748 -0.363 -3.573 1.00 97.56 599 LEU A CA 1
ATOM 4542 C C . LEU A 1 599 ? -11.496 0.470 -3.880 1.00 97.56 599 LEU A C 1
ATOM 4544 O O . LEU A 1 599 ? -10.981 1.122 -2.976 1.00 97.56 599 LEU A O 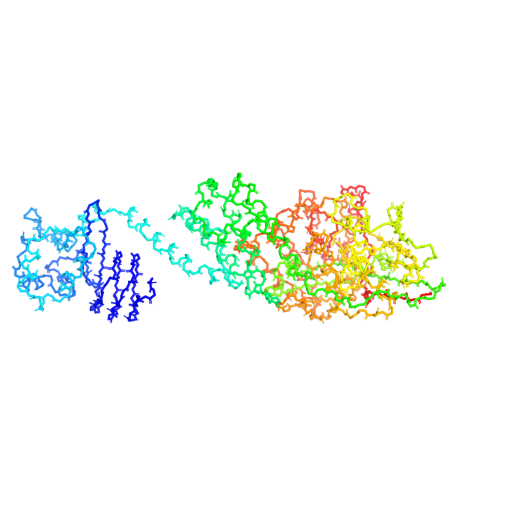1
ATOM 4548 N N . ASN A 1 600 ? -11.041 0.527 -5.136 1.00 94.81 600 ASN A N 1
ATOM 4549 C CA . ASN A 1 600 ? -9.935 1.407 -5.530 1.00 94.81 600 ASN A CA 1
ATOM 4550 C C . ASN A 1 600 ? -10.283 2.890 -5.313 1.00 94.81 600 ASN A C 1
ATOM 4552 O O . ASN A 1 600 ? -9.447 3.637 -4.810 1.00 94.81 600 ASN A O 1
ATOM 4556 N N . LYS A 1 601 ? -11.521 3.310 -5.615 1.00 94.31 601 LYS A N 1
ATOM 4557 C CA . LYS A 1 601 ? -12.007 4.676 -5.336 1.00 94.31 601 LYS A CA 1
ATOM 4558 C C . LYS A 1 601 ? -12.125 4.973 -3.838 1.00 94.31 601 LYS A C 1
ATOM 4560 O O . LYS A 1 601 ? -11.842 6.089 -3.415 1.00 94.31 601 LYS A O 1
ATOM 4565 N N . GLN A 1 602 ? -12.530 3.991 -3.030 1.00 95.38 602 GLN A N 1
ATOM 4566 C CA . GLN A 1 602 ? -12.532 4.117 -1.566 1.00 95.38 602 GLN A CA 1
ATOM 4567 C C . GLN A 1 602 ? -11.110 4.231 -1.015 1.00 95.38 602 GLN A C 1
ATOM 4569 O O . GLN A 1 602 ? -10.865 5.023 -0.104 1.00 95.38 602 GLN A O 1
ATOM 4574 N N . LEU A 1 603 ? -10.178 3.457 -1.577 1.00 93.69 603 LEU A N 1
ATOM 4575 C CA . LEU A 1 603 ? -8.782 3.491 -1.179 1.00 93.69 603 LEU A CA 1
ATOM 4576 C C . LEU A 1 603 ? -8.151 4.824 -1.557 1.00 93.69 603 LEU A C 1
ATOM 4578 O O . LEU A 1 603 ? -7.542 5.433 -0.694 1.00 93.69 603 LEU A O 1
ATOM 4582 N N . ASP A 1 604 ? -8.321 5.326 -2.777 1.00 90.62 604 ASP A N 1
ATOM 4583 C CA . ASP A 1 604 ? -7.936 6.689 -3.147 1.00 90.62 604 ASP A CA 1
ATOM 4584 C C . ASP A 1 604 ? -9.024 7.383 -3.981 1.00 90.62 604 ASP A C 1
ATOM 4586 O O . ASP A 1 604 ? -9.214 7.033 -5.152 1.00 90.62 604 ASP A O 1
ATOM 4590 N N . PRO A 1 605 ? -9.669 8.432 -3.435 1.00 88.50 605 PRO A N 1
ATOM 4591 C CA . PRO A 1 605 ? -10.643 9.235 -4.167 1.00 88.50 605 PRO A CA 1
ATOM 4592 C C . PRO A 1 605 ? -10.088 9.902 -5.434 1.00 88.50 605 PRO A C 1
ATOM 4594 O O . PRO A 1 605 ? -10.858 10.196 -6.346 1.00 88.50 605 PRO A O 1
ATOM 4597 N N . ASN A 1 606 ? -8.768 10.123 -5.530 1.00 87.75 606 ASN A N 1
ATOM 4598 C CA . ASN A 1 606 ? -8.141 10.704 -6.725 1.00 87.75 606 ASN A CA 1
ATOM 4599 C C . ASN A 1 606 ? -7.933 9.690 -7.866 1.00 87.75 606 ASN A C 1
ATOM 4601 O O . ASN A 1 606 ? -7.505 10.080 -8.957 1.00 87.75 606 ASN A O 1
ATOM 4605 N N . SER A 1 607 ? -8.285 8.416 -7.654 1.00 88.00 607 SER A N 1
ATOM 4606 C CA . SER A 1 607 ? -8.289 7.379 -8.696 1.00 88.00 607 SER A CA 1
ATOM 4607 C C . SER A 1 607 ? -9.283 7.686 -9.818 1.00 88.00 607 SER A C 1
ATOM 4609 O O . SER A 1 607 ? -9.149 7.160 -10.921 1.00 88.00 607 SER A O 1
ATOM 4611 N N . THR A 1 608 ? -10.281 8.534 -9.570 1.00 91.88 608 THR A N 1
ATOM 4612 C CA . THR A 1 608 ? -11.298 8.921 -10.552 1.00 91.88 608 THR A CA 1
ATOM 4613 C C . THR A 1 608 ? -11.401 10.440 -10.694 1.00 91.88 608 THR A C 1
ATOM 4615 O O . THR A 1 608 ? -10.774 11.207 -9.965 1.00 91.88 608 THR A O 1
ATOM 4618 N N . ASN A 1 609 ? -12.174 10.895 -11.675 1.00 91.56 609 ASN A N 1
ATOM 4619 C CA . ASN A 1 609 ? -12.484 12.302 -11.903 1.00 91.56 609 ASN A CA 1
ATOM 4620 C C . ASN A 1 609 ? -13.825 12.432 -12.658 1.00 91.56 609 ASN A C 1
ATOM 4622 O O . ASN A 1 609 ? -14.340 11.423 -13.141 1.00 91.56 609 ASN A O 1
ATOM 4626 N N . PRO A 1 610 ? -14.391 13.647 -12.801 1.00 93.38 610 PRO A N 1
ATOM 4627 C CA . PRO A 1 610 ? -15.696 13.823 -13.440 1.00 93.38 610 PRO A CA 1
ATOM 4628 C C . PRO A 1 610 ? -15.796 13.280 -14.874 1.00 93.38 610 PRO A C 1
ATOM 4630 O O . PRO A 1 610 ? -16.844 12.767 -15.249 1.00 93.38 610 PRO A O 1
ATOM 4633 N N . GLU A 1 611 ? -14.724 13.348 -15.673 1.00 92.94 611 GLU A N 1
ATOM 4634 C CA . GLU A 1 611 ? -14.724 12.810 -17.044 1.00 92.94 611 GLU A CA 1
ATOM 4635 C C . GLU A 1 611 ? -14.777 11.275 -17.049 1.00 92.94 611 GLU A C 1
ATOM 4637 O O . GLU A 1 611 ? -15.470 10.672 -17.868 1.00 92.94 611 GLU A O 1
ATOM 4642 N N . VAL A 1 612 ? -14.066 10.638 -16.113 1.00 93.56 612 VAL A N 1
ATOM 4643 C CA . VAL A 1 612 ? -14.089 9.182 -15.921 1.00 93.56 612 VAL A CA 1
ATOM 4644 C C . VAL A 1 612 ? -15.455 8.724 -15.412 1.00 93.56 612 VAL A C 1
ATOM 4646 O O . VAL A 1 612 ? -15.998 7.763 -15.951 1.00 93.56 612 VAL A O 1
ATOM 4649 N N . GLU A 1 613 ? -16.037 9.405 -14.423 1.00 95.69 613 GLU A N 1
ATOM 4650 C CA . GLU A 1 613 ? -17.368 9.055 -13.903 1.00 95.69 613 GLU A CA 1
ATOM 4651 C C . GLU A 1 613 ? -18.453 9.222 -14.978 1.00 95.69 613 GLU A C 1
ATOM 4653 O O . GLU A 1 613 ? -19.263 8.317 -15.162 1.00 95.69 613 GLU A O 1
ATOM 4658 N N . ALA A 1 614 ? -18.406 10.291 -15.783 1.00 95.75 614 ALA A N 1
ATOM 4659 C CA . ALA A 1 614 ? -19.321 10.466 -16.914 1.00 95.75 614 ALA A CA 1
ATOM 4660 C C . ALA A 1 614 ? -19.194 9.335 -17.955 1.00 95.75 614 ALA A C 1
ATOM 4662 O O . ALA A 1 614 ? -20.192 8.881 -18.519 1.00 95.75 614 ALA A O 1
ATOM 4663 N N . LEU A 1 615 ? -17.973 8.839 -18.200 1.00 96.00 615 LEU A N 1
ATOM 4664 C CA . LEU A 1 615 ? -17.767 7.662 -19.043 1.00 96.00 615 LEU A CA 1
ATOM 4665 C C . LEU A 1 615 ? -18.382 6.406 -18.408 1.00 96.00 615 LEU A C 1
ATOM 4667 O O . LEU A 1 615 ? -19.068 5.664 -19.108 1.00 96.00 615 LEU A O 1
ATOM 4671 N N . PHE A 1 616 ? -18.181 6.171 -17.107 1.00 97.19 616 PHE A N 1
ATOM 4672 C CA . PHE A 1 616 ? -18.798 5.047 -16.392 1.00 97.19 616 PHE A CA 1
ATOM 4673 C C . PHE A 1 616 ? -20.326 5.086 -16.457 1.00 97.19 616 PHE A C 1
ATOM 4675 O O . PHE A 1 616 ? -20.936 4.070 -16.789 1.00 97.19 616 PHE A O 1
ATOM 4682 N N . GLU A 1 617 ? -20.938 6.243 -16.203 1.00 96.94 617 GLU A N 1
ATOM 4683 C CA . GLU A 1 617 ? -22.387 6.444 -16.306 1.00 96.94 617 GLU A CA 1
ATOM 4684 C C . GLU A 1 617 ? -22.893 6.073 -17.700 1.00 96.94 617 GLU A C 1
ATOM 4686 O O . GLU A 1 617 ? -23.824 5.273 -17.830 1.00 96.94 617 GLU A O 1
ATOM 4691 N N . ARG A 1 618 ? -22.214 6.576 -18.738 1.00 96.19 618 ARG A N 1
ATOM 4692 C CA . ARG A 1 618 ? -22.537 6.314 -20.141 1.00 96.19 618 ARG A CA 1
ATOM 4693 C C . ARG A 1 618 ? -22.469 4.828 -20.497 1.00 96.19 618 ARG A C 1
ATOM 4695 O O . ARG A 1 618 ? -23.365 4.321 -21.166 1.00 96.19 618 ARG A O 1
ATOM 4702 N N . VAL A 1 619 ? -21.439 4.108 -20.049 1.00 97.38 619 VAL A N 1
ATOM 4703 C CA . VAL A 1 619 ? -21.270 2.685 -20.401 1.00 97.38 619 VAL A CA 1
ATOM 4704 C C . VAL A 1 619 ? -22.054 1.728 -19.495 1.00 97.38 619 VAL A C 1
ATOM 4706 O O . VAL A 1 619 ? -22.299 0.582 -19.887 1.00 97.38 619 VAL A O 1
ATOM 4709 N N . SER A 1 620 ? -22.475 2.175 -18.306 1.00 97.06 620 SER A N 1
ATOM 4710 C CA . SER A 1 620 ? -23.135 1.355 -17.276 1.00 97.06 620 SER A CA 1
ATOM 4711 C C . SER A 1 620 ? -24.334 0.520 -17.763 1.00 97.06 620 SER A C 1
ATOM 4713 O O . SER A 1 620 ? -24.454 -0.636 -17.339 1.00 97.06 620 SER A O 1
ATOM 4715 N N . PRO A 1 621 ? -25.191 0.976 -18.706 1.00 97.94 621 PRO A N 1
ATOM 4716 C CA . PRO A 1 621 ? -26.305 0.155 -19.178 1.00 97.94 621 PRO A CA 1
ATOM 4717 C C . PRO A 1 621 ? -25.843 -1.096 -19.940 1.00 97.94 621 PRO A C 1
ATOM 4719 O O . PRO A 1 621 ? -26.568 -2.096 -19.980 1.00 97.94 621 PRO A O 1
ATOM 4722 N N . HIS A 1 622 ? -24.632 -1.073 -20.505 1.00 98.31 622 HIS A N 1
ATOM 4723 C CA . HIS A 1 622 ? -24.104 -2.096 -21.409 1.00 98.31 622 HIS A CA 1
ATOM 4724 C C . HIS A 1 622 ? -23.188 -3.124 -20.731 1.00 98.31 622 HIS A C 1
ATOM 4726 O O . HIS A 1 622 ? -22.945 -4.192 -21.306 1.00 98.31 622 HIS A O 1
ATOM 4732 N N . ILE A 1 623 ? -22.719 -2.844 -19.513 1.00 98.50 623 ILE A N 1
ATOM 4733 C CA . ILE A 1 623 ? -21.716 -3.649 -18.803 1.00 98.50 623 ILE A CA 1
ATOM 4734 C C . ILE A 1 623 ? -22.262 -4.255 -17.504 1.00 98.50 623 ILE A C 1
ATOM 4736 O O . ILE A 1 623 ? -23.164 -3.702 -16.883 1.00 98.50 623 ILE A O 1
ATOM 4740 N N . TYR A 1 624 ? -21.733 -5.411 -17.101 1.00 98.62 624 TYR A N 1
ATOM 4741 C CA . TYR A 1 624 ? -21.881 -5.927 -15.734 1.00 98.62 624 TYR A CA 1
ATOM 4742 C C . TYR A 1 624 ? -20.995 -5.150 -14.757 1.00 98.62 624 TYR A C 1
ATOM 4744 O O . TYR A 1 624 ? -21.387 -4.904 -13.623 1.00 98.62 624 TYR A O 1
ATOM 4752 N N . GLY A 1 625 ? -19.824 -4.723 -15.226 1.00 98.19 625 GLY A N 1
ATOM 4753 C CA . GLY A 1 625 ? -18.920 -3.845 -14.504 1.00 98.19 625 GLY A CA 1
ATOM 4754 C C . GLY A 1 625 ? -17.677 -3.538 -15.327 1.00 98.19 625 GLY A C 1
ATOM 4755 O O . GLY A 1 625 ? -17.491 -4.036 -16.442 1.00 98.19 625 GLY A O 1
ATOM 4756 N N . GLY A 1 626 ? -16.841 -2.664 -14.791 1.00 97.50 626 GLY A N 1
ATOM 4757 C CA . GLY A 1 626 ? -15.613 -2.222 -15.428 1.00 97.50 626 GLY A CA 1
ATOM 4758 C C . GLY A 1 626 ? -14.735 -1.492 -14.429 1.00 97.50 626 GLY A C 1
ATOM 4759 O O . GLY A 1 626 ? -15.182 -1.152 -13.335 1.00 97.50 626 GLY A O 1
ATOM 4760 N N . LYS A 1 627 ? -13.482 -1.265 -14.804 1.00 96.38 627 LYS A N 1
ATOM 4761 C CA . LYS A 1 627 ? -12.513 -0.551 -13.971 1.00 96.38 627 LYS A CA 1
ATOM 4762 C C . LYS A 1 627 ? -11.488 0.164 -14.836 1.00 96.38 627 LYS A C 1
ATOM 4764 O O . LYS A 1 627 ? -11.171 -0.313 -15.931 1.00 96.38 627 LYS A O 1
ATOM 4769 N N . LEU A 1 628 ? -10.933 1.265 -14.332 1.00 94.44 628 LEU A N 1
ATOM 4770 C CA . LEU A 1 628 ? -9.661 1.744 -14.863 1.00 94.44 628 LEU A CA 1
ATOM 4771 C C . LEU A 1 628 ? -8.542 0.784 -14.463 1.00 94.44 628 LEU A C 1
ATOM 4773 O O . LEU A 1 628 ? -8.592 0.128 -13.420 1.00 94.44 628 LEU A O 1
ATOM 4777 N N . LEU A 1 629 ? -7.544 0.701 -15.330 1.00 91.62 629 LEU A N 1
ATOM 4778 C CA . LEU A 1 629 ? -6.369 -0.134 -15.154 1.00 91.62 629 LEU A CA 1
ATOM 4779 C C . LEU A 1 629 ? -5.229 0.704 -14.565 1.00 91.62 629 LEU A C 1
ATOM 4781 O O . LEU A 1 629 ? -5.022 1.851 -14.963 1.00 91.62 629 LEU A O 1
ATOM 4785 N N . GLY A 1 630 ? -4.483 0.135 -13.615 1.00 82.50 630 GLY A N 1
ATOM 4786 C CA . GLY A 1 630 ? -3.415 0.841 -12.903 1.00 82.50 630 GLY A CA 1
ATOM 4787 C C . GLY A 1 630 ? -3.924 1.854 -11.869 1.00 82.50 630 GLY A C 1
ATOM 4788 O O . GLY A 1 630 ? -4.978 1.676 -11.267 1.00 82.50 630 GLY A O 1
ATOM 4789 N N . ALA A 1 631 ? -3.151 2.921 -11.647 1.00 74.56 631 ALA A N 1
ATOM 4790 C CA . ALA A 1 631 ? -3.354 3.865 -10.544 1.00 74.56 631 ALA A CA 1
ATOM 4791 C C . ALA A 1 631 ? -4.562 4.821 -10.699 1.00 74.56 631 ALA A C 1
ATOM 4793 O O . ALA A 1 631 ? -4.841 5.597 -9.797 1.00 74.56 631 ALA A O 1
ATOM 4794 N N . GLY A 1 632 ? -5.281 4.800 -11.824 1.00 82.94 632 GLY A N 1
ATOM 4795 C CA . GLY A 1 632 ? -6.437 5.675 -12.048 1.00 82.94 632 GLY A CA 1
ATOM 4796 C C . GLY A 1 632 ? -6.094 7.084 -12.559 1.00 82.94 632 GLY A C 1
ATOM 4797 O O . GLY A 1 632 ? -4.973 7.374 -12.979 1.00 82.94 632 GLY A O 1
ATOM 4798 N N . GLY A 1 633 ? -7.106 7.952 -12.601 1.00 84.12 633 GLY A N 1
ATOM 4799 C CA . GLY A 1 633 ? -7.059 9.311 -13.154 1.00 84.12 633 GLY A CA 1
ATOM 4800 C C . GLY A 1 633 ? -7.218 9.389 -14.681 1.00 84.12 633 GLY A C 1
ATOM 4801 O O . GLY A 1 633 ? -7.469 10.469 -15.215 1.00 84.12 633 GLY A O 1
ATOM 4802 N N . GLY A 1 634 ? -7.124 8.259 -15.383 1.00 88.62 634 GLY A N 1
ATOM 4803 C CA . GLY A 1 634 ? -7.224 8.146 -16.837 1.00 88.62 634 GLY A CA 1
ATOM 4804 C C . GLY A 1 634 ? -6.638 6.821 -17.327 1.00 88.62 634 GLY A C 1
ATOM 4805 O O . GLY A 1 634 ? -6.592 5.845 -16.581 1.00 88.62 634 GLY A O 1
ATOM 4806 N N . GLY A 1 635 ? -6.164 6.779 -18.572 1.00 91.81 635 GLY A N 1
ATOM 4807 C CA . GLY A 1 635 ? -5.544 5.579 -19.140 1.00 91.81 635 GLY A CA 1
ATOM 4808 C C . GLY A 1 635 ? -6.557 4.597 -19.731 1.00 91.81 635 GLY A C 1
ATOM 4809 O O . GLY A 1 635 ? -7.512 5.011 -20.392 1.00 91.81 635 GLY A O 1
ATOM 4810 N N . PHE A 1 636 ? -6.313 3.297 -19.572 1.00 94.44 636 PHE A N 1
ATOM 4811 C CA . PHE A 1 636 ? -7.187 2.253 -20.105 1.00 94.44 636 PHE A CA 1
ATOM 4812 C C . PHE A 1 636 ? -8.294 1.850 -19.132 1.00 94.44 636 PHE A C 1
ATOM 4814 O O . PHE A 1 636 ? -8.088 1.768 -17.924 1.00 94.44 636 PHE A O 1
ATOM 4821 N N . MET A 1 637 ? -9.449 1.521 -19.697 1.00 95.75 637 MET A N 1
ATOM 4822 C CA . MET A 1 637 ? -10.603 0.951 -19.023 1.00 95.75 637 MET A CA 1
ATOM 4823 C C . MET A 1 637 ? -10.866 -0.456 -19.560 1.00 95.75 637 MET A C 1
ATOM 4825 O O . MET A 1 637 ? -10.948 -0.654 -20.776 1.00 95.75 637 MET A O 1
ATOM 4829 N N . LEU A 1 638 ? -11.021 -1.419 -18.652 1.00 97.75 638 LEU A N 1
ATOM 4830 C CA . LEU A 1 638 ? -11.552 -2.742 -18.967 1.00 97.75 638 LEU A CA 1
ATOM 4831 C C . LEU A 1 638 ? -13.063 -2.734 -18.731 1.00 97.75 638 LEU A C 1
ATOM 4833 O O . LEU A 1 638 ? -13.525 -2.345 -17.658 1.00 97.75 638 LEU A O 1
ATOM 4837 N N . MET A 1 639 ? -13.822 -3.187 -19.724 1.00 98.44 639 MET A N 1
ATOM 4838 C CA . MET A 1 639 ? -15.283 -3.254 -19.688 1.00 98.44 639 MET A CA 1
ATOM 4839 C C . MET A 1 639 ? -15.745 -4.698 -19.870 1.00 98.44 639 MET A C 1
ATOM 4841 O O . MET A 1 639 ? -15.370 -5.338 -20.852 1.00 98.44 639 MET A O 1
ATOM 4845 N N . VAL A 1 640 ? -16.590 -5.195 -18.965 1.00 98.62 640 VAL A N 1
ATOM 4846 C CA . VAL A 1 640 ? -17.202 -6.529 -19.054 1.00 98.62 640 VAL A CA 1
ATOM 4847 C C . VAL A 1 640 ? -18.657 -6.374 -19.491 1.00 98.62 640 VAL A C 1
ATOM 4849 O O . VAL A 1 640 ? -19.528 -6.030 -18.695 1.00 98.62 640 VAL A O 1
ATOM 4852 N N . CYS A 1 641 ? -18.929 -6.582 -20.777 1.00 98.69 641 CYS A N 1
ATOM 4853 C CA . CYS A 1 641 ? -20.234 -6.356 -21.395 1.00 98.69 641 CYS A CA 1
ATOM 4854 C C . CYS A 1 641 ? -21.237 -7.467 -21.061 1.00 98.69 641 CYS A C 1
ATOM 4856 O O . CYS A 1 641 ? -20.879 -8.636 -20.939 1.00 98.69 641 CYS A O 1
ATOM 4858 N N . LYS A 1 642 ? -22.529 -7.115 -21.016 1.00 98.38 642 LYS A N 1
ATOM 4859 C CA . LYS A 1 642 ? -23.618 -8.066 -20.714 1.00 98.38 642 LYS A CA 1
ATOM 4860 C C . LYS A 1 642 ? -23.816 -9.152 -21.779 1.00 98.38 642 LYS A C 1
ATOM 4862 O O . LYS A 1 642 ? -24.419 -10.183 -21.510 1.00 98.38 642 LYS A O 1
ATOM 4867 N N . SER A 1 643 ? -23.392 -8.886 -23.016 1.00 98.19 643 SER A N 1
ATOM 4868 C CA . SER A 1 643 ? -23.516 -9.793 -24.169 1.00 98.19 643 SER A CA 1
ATOM 4869 C C . SER A 1 643 ? -22.711 -9.251 -25.364 1.00 98.19 643 SER A C 1
ATOM 4871 O O . SER A 1 643 ? -22.460 -8.038 -25.391 1.00 98.19 643 SER A O 1
ATOM 4873 N N . PRO A 1 644 ? -22.481 -10.045 -26.426 1.00 98.12 644 PRO A N 1
ATOM 4874 C CA . PRO A 1 644 ? -21.827 -9.571 -27.651 1.00 98.12 644 PRO A CA 1
ATOM 4875 C C . PRO A 1 644 ? -22.555 -8.394 -28.319 1.00 98.12 644 PRO A C 1
ATOM 4877 O O . PRO A 1 644 ? -21.925 -7.444 -28.775 1.00 98.12 644 PRO A O 1
ATOM 4880 N N . ALA A 1 645 ? -23.894 -8.395 -28.309 1.00 98.31 645 ALA A N 1
ATOM 4881 C CA . ALA A 1 645 ? -24.692 -7.300 -28.868 1.00 98.31 645 ALA A CA 1
ATOM 4882 C C . ALA A 1 645 ? -24.501 -5.980 -28.098 1.00 98.31 645 ALA A C 1
ATOM 4884 O O . ALA A 1 645 ? -24.467 -4.905 -28.691 1.00 98.31 645 ALA A O 1
ATOM 4885 N N . HIS A 1 646 ? -24.351 -6.052 -26.771 1.00 98.38 646 HIS A N 1
ATOM 4886 C CA . HIS A 1 646 ? -24.024 -4.884 -25.949 1.00 98.38 646 HIS A CA 1
ATOM 4887 C C . HIS A 1 646 ? -22.612 -4.374 -26.248 1.00 98.38 646 HIS A C 1
ATOM 4889 O O . HIS A 1 646 ? -22.447 -3.166 -26.378 1.00 98.38 646 HIS A O 1
ATOM 4895 N N . ALA A 1 647 ? -21.638 -5.273 -26.424 1.00 97.94 647 ALA A N 1
ATOM 4896 C CA . ALA A 1 647 ? -20.272 -4.906 -26.784 1.00 97.94 647 ALA A CA 1
ATOM 4897 C C . ALA A 1 647 ? -20.205 -4.202 -28.151 1.00 97.94 647 ALA A C 1
ATOM 4899 O O . ALA A 1 647 ? -19.576 -3.156 -28.275 1.00 97.94 647 ALA A O 1
ATOM 4900 N N . GLN A 1 648 ? -20.904 -4.721 -29.165 1.00 97.56 648 GLN A N 1
ATOM 4901 C CA . GLN A 1 648 ? -20.979 -4.097 -30.492 1.00 97.56 648 GLN A CA 1
ATOM 4902 C C . GLN A 1 648 ? -21.649 -2.720 -30.456 1.00 97.56 648 GLN A C 1
ATOM 4904 O O . GLN A 1 648 ? -21.132 -1.778 -31.052 1.00 97.56 648 GLN A O 1
ATOM 4909 N N . ARG A 1 649 ? -22.773 -2.590 -29.733 1.00 97.19 649 ARG A N 1
ATOM 4910 C CA . ARG A 1 649 ? -23.437 -1.293 -29.529 1.00 97.19 649 ARG A CA 1
ATOM 4911 C C . ARG A 1 649 ? -22.501 -0.290 -28.869 1.00 97.19 649 ARG A C 1
ATOM 4913 O O . ARG A 1 649 ? -22.380 0.824 -29.359 1.00 97.19 649 ARG A O 1
ATOM 4920 N N . LEU A 1 650 ? -21.815 -0.709 -27.808 1.00 96.81 650 LEU A N 1
ATOM 4921 C CA . LEU A 1 650 ? -20.902 0.152 -27.070 1.00 96.81 650 LEU A CA 1
ATOM 4922 C C . LEU A 1 650 ? -19.705 0.586 -27.927 1.00 96.81 650 LEU A C 1
ATOM 4924 O O . LEU A 1 650 ? -19.317 1.749 -27.873 1.00 96.81 650 LEU A O 1
ATOM 4928 N N . LYS A 1 651 ? -19.167 -0.314 -28.765 1.00 96.69 651 LYS A N 1
ATOM 4929 C CA . LYS A 1 651 ? -18.139 0.040 -29.753 1.00 96.69 651 LYS A CA 1
ATOM 4930 C C . LYS A 1 651 ? -18.623 1.128 -30.709 1.00 96.69 651 LYS A C 1
ATOM 4932 O O . LYS A 1 651 ? -18.003 2.180 -30.791 1.00 96.69 651 LYS A O 1
ATOM 4937 N N . ALA A 1 652 ? -19.765 0.905 -31.361 1.00 96.62 652 ALA A N 1
ATOM 4938 C CA . ALA A 1 652 ? -20.336 1.866 -32.304 1.00 96.62 652 ALA A CA 1
ATOM 4939 C C . ALA A 1 652 ? -20.631 3.228 -31.653 1.00 96.62 652 ALA A C 1
ATOM 4941 O O . ALA A 1 652 ? -20.430 4.270 -32.271 1.00 96.62 652 ALA A O 1
ATOM 4942 N N . GLU A 1 653 ? -21.091 3.222 -30.402 1.00 95.56 653 GLU A N 1
ATOM 4943 C CA . GLU A 1 653 ? -21.401 4.441 -29.666 1.00 95.56 653 GLU A CA 1
ATOM 4944 C C . GLU A 1 653 ? -20.139 5.235 -29.297 1.00 95.56 653 GLU A C 1
ATOM 4946 O O . GLU A 1 653 ? -20.075 6.432 -29.583 1.00 95.56 653 GLU A O 1
ATOM 4951 N N . LEU A 1 654 ? -19.134 4.592 -28.687 1.00 95.81 654 LEU A N 1
ATOM 4952 C CA . LEU A 1 654 ? -17.899 5.271 -28.275 1.00 95.81 654 LEU A CA 1
ATOM 4953 C C . LEU A 1 654 ? -17.036 5.689 -29.477 1.00 95.81 654 LEU A C 1
ATOM 4955 O O . LEU A 1 654 ? -16.390 6.728 -29.398 1.00 95.81 654 LEU A O 1
ATOM 4959 N N . ASP A 1 655 ? -17.058 4.948 -30.589 1.00 94.31 655 ASP A N 1
ATOM 4960 C CA . ASP A 1 655 ? -16.366 5.351 -31.824 1.00 94.31 655 ASP A CA 1
ATOM 4961 C C . ASP A 1 655 ? -17.090 6.505 -32.541 1.00 94.31 655 ASP A C 1
ATOM 4963 O O . ASP A 1 655 ? -16.449 7.365 -33.145 1.00 94.31 655 ASP A O 1
ATOM 4967 N N . GLY A 1 656 ? -18.427 6.551 -32.473 1.00 93.81 656 GLY A N 1
ATOM 4968 C CA . GLY A 1 656 ? -19.228 7.619 -33.078 1.00 93.81 656 GLY A CA 1
ATOM 4969 C C . GLY A 1 656 ? -19.171 8.941 -32.306 1.00 93.81 656 GLY A C 1
ATOM 4970 O O . GLY A 1 656 ? -19.250 10.012 -32.907 1.00 93.81 656 GLY A O 1
ATOM 4971 N N . THR A 1 657 ? -19.032 8.879 -30.980 1.00 93.00 657 THR A N 1
ATOM 4972 C CA . THR A 1 657 ? -18.878 10.049 -30.102 1.00 93.00 657 THR A CA 1
ATOM 4973 C C . THR A 1 657 ? -17.789 9.795 -29.052 1.00 93.00 657 THR A C 1
ATOM 4975 O O . THR A 1 657 ? -18.097 9.551 -27.878 1.00 93.00 657 THR A O 1
ATOM 4978 N N . PRO A 1 658 ? -16.503 9.828 -29.444 1.00 91.75 658 PRO A N 1
ATOM 4979 C CA . PRO A 1 658 ? -15.405 9.599 -28.515 1.00 91.75 658 PRO A CA 1
ATOM 4980 C C . PRO A 1 658 ? -15.332 10.717 -27.474 1.00 91.75 658 PRO A C 1
ATOM 4982 O O . PRO A 1 658 ? -15.701 11.863 -27.726 1.00 91.75 658 PRO A O 1
ATOM 4985 N N . THR A 1 659 ? -14.829 10.389 -26.284 1.00 88.81 659 THR A N 1
ATOM 4986 C CA . THR A 1 659 ? -14.665 11.364 -25.191 1.00 88.81 659 THR A CA 1
ATOM 4987 C C . THR A 1 659 ? -13.658 12.466 -25.531 1.00 88.81 659 THR A C 1
ATOM 4989 O O . THR A 1 659 ? -13.749 13.566 -24.998 1.00 88.81 659 THR A O 1
ATOM 4992 N N . ASN A 1 660 ? -12.685 12.173 -26.396 1.00 91.94 660 ASN A N 1
ATOM 4993 C CA . ASN A 1 660 ? -11.711 13.106 -26.964 1.00 91.94 660 ASN A CA 1
ATOM 4994 C C . ASN A 1 660 ? -11.011 12.451 -28.169 1.00 91.94 660 ASN A C 1
ATOM 4996 O O . ASN A 1 660 ? -11.118 11.241 -28.363 1.00 91.94 660 ASN A O 1
ATOM 5000 N N . ASP A 1 661 ? -10.209 13.218 -28.910 1.00 92.50 661 ASP A N 1
ATOM 5001 C CA . ASP A 1 661 ? -9.526 12.775 -30.141 1.00 92.50 661 ASP A CA 1
ATOM 5002 C C . ASP A 1 661 ? -8.564 11.588 -29.966 1.00 92.50 661 ASP A C 1
ATOM 5004 O O . ASP A 1 661 ? -8.147 10.963 -30.941 1.00 92.50 661 ASP A O 1
ATOM 5008 N N . ARG A 1 662 ? -8.151 11.280 -28.732 1.00 91.69 662 ARG A N 1
ATOM 5009 C CA . ARG A 1 662 ? -7.248 10.157 -28.451 1.00 91.69 662 ARG A CA 1
ATOM 5010 C C . ARG A 1 662 ? -8.003 8.898 -28.050 1.00 91.69 662 ARG A C 1
ATOM 5012 O O . ARG A 1 662 ? -7.392 7.824 -28.069 1.00 91.69 662 ARG A O 1
ATOM 5019 N N . ALA A 1 663 ? -9.256 9.026 -27.627 1.00 94.31 663 ALA A N 1
ATOM 5020 C CA . ALA A 1 663 ? -10.012 7.939 -27.040 1.00 94.31 663 ALA A CA 1
ATOM 5021 C C . ALA A 1 663 ? -10.405 6.914 -28.110 1.00 94.31 663 ALA A C 1
ATOM 5023 O O . ALA A 1 663 ? -10.861 7.290 -29.186 1.00 94.31 663 ALA A O 1
ATOM 5024 N N . ARG A 1 664 ? -10.142 5.628 -27.852 1.00 95.06 664 ARG A N 1
ATOM 5025 C CA . ARG A 1 664 ? -10.309 4.556 -28.849 1.00 95.06 664 ARG A CA 1
ATOM 5026 C C . ARG A 1 664 ? -10.230 3.165 -28.233 1.00 95.06 664 ARG A C 1
ATOM 5028 O O . ARG A 1 664 ? -9.567 2.971 -27.210 1.00 95.06 664 ARG A O 1
ATOM 5035 N N . PHE A 1 665 ? -10.817 2.179 -28.903 1.00 95.94 665 PHE A N 1
ATOM 5036 C CA . PHE A 1 665 ? -10.609 0.770 -28.567 1.00 95.94 665 PHE A CA 1
ATOM 5037 C C . PHE A 1 665 ? -9.236 0.262 -29.004 1.00 95.94 665 PHE A C 1
ATOM 5039 O O . PHE A 1 665 ? -8.646 0.745 -29.970 1.00 95.94 665 PHE A O 1
ATOM 5046 N N . PHE A 1 666 ? -8.745 -0.739 -28.280 1.00 95.12 666 PHE A N 1
ATOM 5047 C CA . PHE A 1 666 ? -7.567 -1.512 -28.651 1.00 95.12 666 PHE A CA 1
ATOM 5048 C C . PHE A 1 666 ? -7.934 -2.984 -28.781 1.00 95.12 666 PHE A C 1
ATOM 5050 O O . PHE A 1 666 ? -8.594 -3.548 -27.904 1.00 95.12 666 PHE A O 1
ATOM 5057 N N . ASP A 1 667 ? -7.436 -3.611 -29.842 1.00 95.19 667 ASP A N 1
ATOM 5058 C CA . ASP A 1 667 ? -7.481 -5.058 -29.958 1.00 95.19 667 ASP A CA 1
ATOM 5059 C C . ASP A 1 667 ? -6.430 -5.665 -29.031 1.00 95.19 667 ASP A C 1
ATOM 5061 O O . ASP A 1 667 ? -5.267 -5.242 -28.995 1.00 95.19 667 ASP A O 1
ATOM 5065 N N . TYR A 1 668 ? -6.840 -6.673 -28.271 1.00 97.12 668 TYR A N 1
ATOM 5066 C CA . TYR A 1 668 ? -5.956 -7.372 -27.355 1.00 97.12 668 TYR A CA 1
ATOM 5067 C C . TYR A 1 668 ? -6.234 -8.875 -27.358 1.00 97.12 668 TYR A C 1
ATOM 5069 O O . TYR A 1 668 ? -7.309 -9.326 -27.746 1.00 97.12 668 TYR A O 1
ATOM 5077 N N . SER A 1 669 ? -5.238 -9.641 -26.924 1.00 97.69 669 SER A N 1
ATOM 5078 C CA . SER A 1 669 ? -5.344 -11.083 -26.674 1.00 97.69 669 SER A CA 1
ATOM 5079 C C . SER A 1 669 ? -4.534 -11.444 -25.436 1.00 97.69 669 SER A C 1
ATOM 5081 O O . SER A 1 669 ? -3.544 -10.773 -25.113 1.00 97.69 669 SER A O 1
ATOM 5083 N N . VAL A 1 670 ? -4.938 -12.500 -24.736 1.00 98.00 670 VAL A N 1
ATOM 5084 C CA . VAL A 1 670 ? -4.182 -13.032 -23.603 1.00 98.00 670 VAL A CA 1
ATOM 5085 C C . VAL A 1 670 ? -2.892 -13.646 -24.139 1.00 98.00 670 VAL A C 1
ATOM 5087 O O . VAL A 1 670 ? -2.900 -14.551 -24.971 1.00 98.00 670 VAL A O 1
ATOM 5090 N N . SER A 1 671 ? -1.748 -13.156 -23.664 1.00 97.56 671 SER A N 1
ATOM 5091 C CA . SER A 1 671 ? -0.457 -13.679 -24.095 1.00 97.56 671 SER A CA 1
ATOM 5092 C C . SER A 1 671 ? -0.138 -14.973 -23.346 1.00 97.56 671 SER A C 1
ATOM 5094 O O . SER A 1 671 ? 0.025 -14.925 -22.128 1.00 97.56 671 SER A O 1
ATOM 5096 N N . PRO A 1 672 ? 0.060 -16.121 -24.019 1.00 94.81 672 PRO A N 1
ATOM 5097 C CA . PRO A 1 672 ? 0.471 -17.355 -23.344 1.00 94.81 672 PRO A CA 1
ATOM 5098 C C . PRO A 1 672 ? 1.930 -17.299 -22.863 1.00 94.81 672 PRO A C 1
ATOM 5100 O O . PRO A 1 672 ? 2.360 -18.130 -22.070 1.00 94.81 672 PRO A O 1
ATOM 5103 N N . ARG A 1 673 ? 2.709 -16.324 -23.349 1.00 94.69 673 ARG A N 1
ATOM 5104 C CA . ARG A 1 673 ? 4.116 -16.115 -22.994 1.00 94.69 673 ARG A CA 1
ATOM 5105 C C . ARG A 1 673 ? 4.282 -14.804 -22.240 1.00 94.69 673 ARG A C 1
ATOM 5107 O O . ARG A 1 673 ? 3.649 -13.811 -22.588 1.00 94.69 673 ARG A O 1
ATOM 5114 N N . GLY A 1 674 ? 5.156 -14.812 -21.243 1.00 96.19 674 GLY A N 1
ATOM 5115 C CA . GLY A 1 674 ? 5.609 -13.601 -20.570 1.00 96.19 674 GLY A CA 1
ATOM 5116 C C . GLY A 1 674 ? 6.845 -13.001 -21.243 1.00 96.19 674 GLY A C 1
ATOM 5117 O O . GLY A 1 674 ? 7.007 -13.074 -22.467 1.00 96.19 674 GLY A O 1
ATOM 5118 N N . LEU A 1 675 ? 7.743 -12.448 -20.431 1.00 97.56 675 LEU A N 1
ATOM 5119 C CA . LEU A 1 675 ? 9.006 -11.875 -20.884 1.00 97.56 675 LEU A CA 1
ATOM 5120 C C . LEU A 1 675 ? 9.842 -12.920 -21.631 1.00 97.56 675 LEU A C 1
ATOM 5122 O O . LEU A 1 675 ? 10.096 -14.017 -21.139 1.00 97.56 675 LEU A O 1
ATOM 5126 N N . THR A 1 676 ? 10.294 -12.559 -22.828 1.00 96.94 676 THR A N 1
ATOM 5127 C CA . THR A 1 676 ? 11.151 -13.392 -23.672 1.00 96.94 676 THR A CA 1
ATOM 5128 C C . THR A 1 676 ? 12.414 -12.622 -24.035 1.00 96.94 676 THR A C 1
ATOM 5130 O O . THR A 1 676 ? 12.323 -11.494 -24.515 1.00 96.94 676 THR A O 1
ATOM 5133 N N . VAL A 1 677 ? 13.584 -13.242 -23.859 1.00 96.94 677 VAL A N 1
ATOM 5134 C CA . VAL A 1 677 ? 14.890 -12.660 -24.209 1.00 96.94 677 VAL A CA 1
ATOM 5135 C C . VAL A 1 677 ? 15.624 -13.583 -25.171 1.00 96.94 677 VAL A C 1
ATOM 5137 O O . VAL A 1 677 ? 15.898 -14.741 -24.852 1.00 96.94 677 VAL A O 1
ATOM 5140 N N . THR A 1 678 ? 15.934 -13.066 -26.355 1.00 96.19 678 THR A N 1
ATOM 5141 C CA . THR A 1 678 ? 16.620 -13.783 -27.440 1.00 96.19 678 THR A CA 1
ATOM 5142 C C . THR A 1 678 ? 17.962 -13.110 -27.718 1.00 96.19 678 THR A C 1
ATOM 5144 O O . THR A 1 678 ? 18.041 -11.887 -27.661 1.00 96.19 678 THR A O 1
ATOM 5147 N N . VAL A 1 679 ? 19.004 -13.898 -27.985 1.00 95.00 679 VAL A N 1
ATOM 5148 C CA . VAL A 1 679 ? 20.255 -13.410 -28.586 1.00 95.00 679 VAL A CA 1
ATOM 5149 C C . VAL A 1 679 ? 20.149 -13.760 -30.064 1.00 95.00 679 VAL A C 1
ATOM 5151 O O . VAL A 1 679 ? 19.913 -14.929 -30.379 1.00 95.00 679 VAL A O 1
ATOM 5154 N N . CYS A 1 680 ? 20.199 -12.745 -30.916 1.00 87.38 680 CYS A N 1
ATOM 5155 C CA . CYS A 1 680 ? 20.007 -12.828 -32.357 1.00 87.38 680 CYS A CA 1
ATOM 5156 C C . CYS A 1 680 ? 21.330 -12.649 -33.089 1.00 87.38 680 CYS A C 1
ATOM 5158 O O . CYS A 1 680 ? 22.134 -11.804 -32.621 1.00 87.38 680 CYS A O 1
#